Protein AF-A0A812K8N3-F1 (afdb_monomer)

Structure (mmCIF, N/CA/C/O backbone):
data_AF-A0A812K8N3-F1
#
_entry.id   AF-A0A812K8N3-F1
#
loop_
_atom_site.group_PDB
_atom_site.id
_atom_site.type_symbol
_atom_site.label_atom_id
_atom_site.label_alt_id
_atom_site.label_comp_id
_atom_site.label_asym_id
_atom_site.label_entity_id
_atom_site.label_seq_id
_atom_site.pdbx_PDB_ins_code
_atom_site.Cartn_x
_atom_site.Cartn_y
_atom_site.Cartn_z
_atom_site.occupancy
_atom_site.B_iso_or_equiv
_atom_site.auth_seq_id
_atom_site.auth_comp_id
_atom_site.auth_asym_id
_atom_site.auth_atom_id
_atom_site.pdbx_PDB_model_num
ATOM 1 N N . MET A 1 1 ? -6.780 -22.329 22.249 1.00 53.97 1 MET A N 1
ATOM 2 C CA . MET A 1 1 ? -6.615 -21.393 23.385 1.00 53.97 1 MET A CA 1
ATOM 3 C C . MET A 1 1 ? -7.902 -20.604 23.500 1.00 53.97 1 MET A C 1
ATOM 5 O O . MET A 1 1 ? -8.507 -20.360 22.460 1.00 53.97 1 MET A O 1
ATOM 9 N N . ALA A 1 2 ? -8.361 -20.280 24.709 1.00 67.31 2 ALA A N 1
ATOM 10 C CA . ALA A 1 2 ? -9.557 -19.455 24.849 1.00 67.31 2 ALA A CA 1
ATOM 11 C C . ALA A 1 2 ? -9.292 -18.055 24.272 1.00 67.31 2 ALA A C 1
ATOM 13 O O . ALA A 1 2 ? -8.174 -17.542 24.362 1.00 67.31 2 ALA A O 1
ATOM 14 N N . ARG A 1 3 ? -10.310 -17.448 23.653 1.00 85.50 3 ARG A N 1
ATOM 15 C CA . ARG A 1 3 ? -10.219 -16.077 23.140 1.00 85.50 3 ARG A CA 1
ATOM 16 C C . ARG A 1 3 ? -10.006 -15.124 24.330 1.00 85.50 3 ARG A C 1
ATOM 18 O O . ARG A 1 3 ? -10.818 -15.166 25.252 1.00 85.50 3 ARG A O 1
ATOM 25 N N . PRO A 1 4 ? -8.941 -14.304 24.351 1.00 92.88 4 PRO A N 1
ATOM 26 C CA . PRO A 1 4 ? -8.693 -13.361 25.438 1.00 92.88 4 PRO A CA 1
ATOM 27 C C . PRO A 1 4 ? -9.774 -12.277 25.477 1.00 92.88 4 PRO A C 1
ATOM 29 O O . PRO A 1 4 ? -10.134 -11.742 24.429 1.00 92.88 4 PRO A O 1
ATOM 32 N N . THR A 1 5 ? -10.240 -11.900 26.667 1.00 95.56 5 THR A N 1
ATOM 33 C CA . THR A 1 5 ? -11.206 -10.801 26.849 1.00 95.56 5 THR A CA 1
ATOM 34 C C . THR A 1 5 ? -10.524 -9.617 27.526 1.00 95.56 5 THR A C 1
ATOM 36 O O . THR A 1 5 ? -10.128 -9.698 28.690 1.00 95.56 5 THR A O 1
ATOM 39 N N . LEU A 1 6 ? -10.382 -8.501 26.811 1.00 95.38 6 LEU A N 1
ATOM 40 C CA . LEU A 1 6 ? -9.873 -7.243 27.353 1.00 95.38 6 LEU A CA 1
ATOM 41 C C . LEU A 1 6 ? -11.039 -6.439 27.928 1.00 95.38 6 LEU A C 1
ATOM 43 O O . LEU A 1 6 ? -11.967 -6.094 27.206 1.00 95.38 6 LEU A O 1
ATOM 47 N N . VAL A 1 7 ? -10.990 -6.121 29.220 1.00 94.25 7 VAL A N 1
ATOM 48 C CA . VAL A 1 7 ? -12.049 -5.381 29.916 1.00 94.25 7 VAL A CA 1
ATOM 49 C C . VAL A 1 7 ? -11.553 -3.992 30.304 1.00 94.25 7 VAL A C 1
ATOM 51 O O . VAL A 1 7 ? -10.605 -3.860 31.088 1.00 94.25 7 VAL A O 1
ATOM 54 N N . TYR A 1 8 ? -12.198 -2.943 29.789 1.00 92.19 8 TYR A N 1
ATOM 55 C CA . TYR A 1 8 ? -11.891 -1.552 30.143 1.00 92.19 8 TYR A CA 1
ATOM 56 C C . TYR A 1 8 ? -13.057 -0.596 29.863 1.00 92.19 8 TYR A C 1
ATOM 58 O O . TYR A 1 8 ? -14.030 -0.949 29.202 1.00 92.19 8 TYR A O 1
ATOM 66 N N . LEU A 1 9 ? -12.930 0.634 30.363 1.00 81.69 9 LEU A N 1
ATOM 67 C CA . LEU A 1 9 ? -13.834 1.743 30.071 1.00 81.69 9 LEU A CA 1
ATOM 68 C C . LEU A 1 9 ? -13.901 2.049 28.566 1.00 81.69 9 LEU A C 1
ATOM 70 O O . LEU A 1 9 ? -12.935 1.833 27.821 1.00 81.69 9 LEU A O 1
ATOM 74 N N . ASP A 1 10 ? -15.025 2.627 28.146 1.00 81.94 10 ASP A N 1
ATOM 75 C CA . ASP A 1 10 ? -15.216 3.166 26.796 1.00 81.94 10 ASP A CA 1
ATOM 76 C C . ASP A 1 10 ? -14.574 4.545 26.624 1.00 81.94 10 ASP A C 1
ATOM 78 O O . ASP A 1 10 ? -15.222 5.547 26.348 1.00 81.94 10 ASP A O 1
ATOM 82 N N . VAL A 1 11 ? -13.269 4.599 26.888 1.00 71.31 11 VAL A N 1
ATOM 83 C CA . VAL A 1 11 ? -12.440 5.790 26.713 1.00 71.31 11 VAL A CA 1
ATOM 84 C C . VAL A 1 11 ? -11.081 5.414 26.137 1.00 71.31 11 VAL A C 1
ATOM 86 O O . VAL A 1 11 ? -10.563 4.305 26.348 1.00 71.31 11 VAL A O 1
ATOM 89 N N . LYS A 1 12 ? -10.479 6.382 25.448 1.00 71.06 12 LYS A N 1
ATOM 90 C CA . LYS A 1 12 ? -9.108 6.328 24.951 1.00 71.06 12 LYS A CA 1
ATOM 91 C C . LYS A 1 12 ? -8.131 6.599 26.084 1.00 71.06 12 LYS A C 1
ATOM 93 O O . LYS A 1 12 ? -7.753 7.734 26.331 1.00 71.06 12 LYS A O 1
ATOM 98 N N . ALA A 1 13 ? -7.766 5.583 26.845 1.00 79.50 13 ALA A N 1
ATOM 99 C CA . ALA A 1 13 ? -6.817 5.787 27.932 1.00 79.50 13 ALA A CA 1
ATOM 100 C C . ALA A 1 13 ? -5.930 4.560 28.094 1.00 79.50 13 ALA A C 1
ATOM 102 O O . ALA A 1 13 ? -5.241 4.146 27.167 1.00 79.50 13 ALA A O 1
ATOM 103 N N . MET A 1 14 ? -5.937 3.957 29.277 1.00 84.00 14 MET A N 1
ATOM 104 C CA . MET A 1 14 ? -4.933 2.974 29.656 1.00 84.00 14 MET A CA 1
ATOM 105 C C . MET A 1 14 ? -5.024 1.660 28.866 1.00 84.00 14 MET A C 1
ATOM 107 O O . MET A 1 14 ? -4.017 0.979 28.753 1.00 84.00 14 MET A O 1
ATOM 111 N N . ALA A 1 15 ? -6.178 1.292 28.299 1.00 88.44 15 ALA A N 1
ATOM 112 C CA . ALA A 1 15 ? -6.292 0.081 27.473 1.00 88.44 15 ALA A CA 1
ATOM 113 C C . ALA A 1 15 ? -6.039 0.303 25.980 1.00 88.44 15 ALA A C 1
ATOM 115 O O . ALA A 1 15 ? -5.909 -0.666 25.238 1.00 88.44 15 ALA A O 1
ATOM 116 N N . GLU A 1 16 ? -5.991 1.554 25.529 1.00 86.00 16 GLU A N 1
ATOM 117 C CA . GLU A 1 16 ? -5.984 1.860 24.101 1.00 86.00 16 GLU A CA 1
ATOM 118 C C . GLU A 1 16 ? -4.737 1.333 23.371 1.00 86.00 16 GLU A C 1
ATOM 120 O O . GLU A 1 16 ? -4.903 0.659 22.356 1.00 86.00 16 GLU A O 1
ATOM 125 N N . PRO A 1 17 ? -3.506 1.476 23.905 1.00 87.69 17 PRO A N 1
ATOM 126 C CA . PRO A 1 17 ? -2.330 0.879 23.270 1.00 87.69 17 PRO A CA 1
ATOM 127 C C . PRO A 1 17 ? -2.422 -0.652 23.166 1.00 87.69 17 PRO A C 1
ATOM 129 O O . PRO A 1 17 ? -1.917 -1.241 22.215 1.00 87.69 17 PRO A O 1
ATOM 132 N N . ILE A 1 18 ? -3.097 -1.304 24.125 1.00 92.12 18 ILE A N 1
ATOM 133 C CA . ILE A 1 18 ? -3.295 -2.763 24.139 1.00 92.12 18 ILE A CA 1
ATOM 134 C C . ILE A 1 18 ? -4.240 -3.162 23.006 1.00 92.12 18 ILE A C 1
ATOM 136 O O . ILE A 1 18 ? -3.946 -4.102 22.272 1.00 92.12 18 ILE A O 1
ATOM 140 N N . ARG A 1 19 ? -5.350 -2.430 22.837 1.00 89.00 19 ARG A N 1
ATOM 141 C CA . ARG A 1 19 ? -6.297 -2.644 21.734 1.00 89.00 19 ARG A CA 1
ATOM 142 C C . ARG A 1 19 ? -5.612 -2.477 20.390 1.00 89.00 19 ARG A C 1
ATOM 144 O O . ARG A 1 19 ? -5.725 -3.367 19.558 1.00 89.00 19 ARG A O 1
ATOM 151 N N . LEU A 1 20 ? -4.870 -1.383 20.211 1.00 83.44 20 LEU A N 1
ATOM 152 C CA . LEU A 1 20 ? -4.122 -1.119 18.983 1.00 83.44 20 LEU A CA 1
ATOM 153 C C . LEU A 1 20 ? -3.121 -2.239 18.696 1.00 83.44 20 LEU A C 1
ATOM 155 O O . LEU A 1 20 ? -3.085 -2.737 17.578 1.00 83.44 20 LEU A O 1
ATOM 159 N N . ALA A 1 21 ? -2.366 -2.693 19.701 1.00 85.94 21 ALA A N 1
ATOM 160 C CA . ALA A 1 21 ? -1.411 -3.781 19.524 1.00 85.94 21 ALA A CA 1
ATOM 161 C C . ALA A 1 21 ? -2.094 -5.088 19.086 1.00 85.94 21 ALA A C 1
ATOM 163 O O . ALA A 1 21 ? -1.671 -5.700 18.109 1.00 85.94 21 ALA A O 1
ATOM 164 N N . LEU A 1 22 ? -3.170 -5.501 19.769 1.00 85.88 22 LEU A N 1
ATOM 165 C CA . LEU A 1 22 ? -3.920 -6.712 19.410 1.00 85.88 22 LEU A CA 1
ATOM 166 C C . LEU A 1 22 ? -4.558 -6.596 18.025 1.00 85.88 22 LEU A C 1
ATOM 168 O O . LEU A 1 22 ? -4.517 -7.549 17.250 1.00 85.88 22 LEU A O 1
ATOM 172 N N . PHE A 1 23 ? -5.099 -5.422 17.703 1.00 81.31 23 PHE A N 1
ATOM 173 C CA . PHE A 1 23 ? -5.723 -5.148 16.420 1.00 81.31 23 PHE A CA 1
ATOM 174 C C . PHE A 1 23 ? -4.700 -5.209 15.273 1.00 81.31 23 PHE A C 1
ATOM 176 O O . PHE A 1 23 ? -4.883 -5.968 14.324 1.00 81.31 23 PHE A O 1
ATOM 183 N N . ILE A 1 24 ? -3.601 -4.452 15.369 1.00 76.62 24 ILE A N 1
ATOM 184 C CA . ILE A 1 24 ? -2.536 -4.403 14.351 1.00 76.62 24 ILE A CA 1
ATOM 185 C C . ILE A 1 24 ? -1.907 -5.789 14.172 1.00 76.62 24 ILE A C 1
ATOM 187 O O . ILE A 1 24 ? -1.659 -6.225 13.050 1.00 76.62 24 ILE A O 1
ATOM 191 N N . GLY A 1 25 ? -1.714 -6.516 15.274 1.00 74.19 25 GLY A N 1
ATOM 192 C CA . GLY A 1 25 ? -1.206 -7.884 15.272 1.00 74.19 25 GLY A CA 1
ATOM 193 C C . GLY A 1 25 ? -2.189 -8.949 14.793 1.00 74.19 25 GLY A C 1
ATOM 194 O O . GLY A 1 25 ? -1.828 -10.124 14.806 1.00 74.19 25 GLY A O 1
ATOM 195 N N . LYS A 1 26 ? -3.424 -8.576 14.422 1.00 79.31 26 LYS A N 1
ATOM 196 C CA . LYS A 1 26 ? -4.509 -9.497 14.039 1.00 79.31 26 LYS A CA 1
ATOM 197 C C . LYS A 1 26 ? -4.745 -10.609 15.072 1.00 79.31 26 LYS A C 1
ATOM 199 O O . LYS A 1 26 ? -5.067 -11.744 14.727 1.00 79.31 26 LYS A O 1
ATOM 204 N N . VAL A 1 27 ? -4.572 -10.292 16.354 1.00 80.25 27 VAL A N 1
ATOM 205 C CA . VAL A 1 27 ? -4.812 -11.224 17.457 1.00 80.25 27 VAL A CA 1
ATOM 206 C C . VAL A 1 27 ? -6.299 -11.186 17.781 1.00 80.25 27 VAL A C 1
ATOM 208 O O . VAL A 1 27 ? -6.809 -10.151 18.198 1.00 80.25 27 VAL A O 1
ATOM 211 N N . GLU A 1 28 ? -7.013 -12.299 17.616 1.00 86.38 28 GLU A N 1
ATOM 212 C CA . GLU A 1 28 ? -8.424 -12.362 18.003 1.00 86.38 28 GLU A CA 1
ATOM 213 C C . GLU A 1 28 ? -8.591 -12.154 19.515 1.00 86.38 28 GLU A C 1
ATOM 215 O O . GLU A 1 28 ? -8.020 -12.882 20.327 1.00 86.38 28 GLU A O 1
ATOM 220 N N . PHE A 1 29 ? -9.414 -11.180 19.902 1.00 90.81 29 PHE A N 1
ATOM 221 C CA . PHE A 1 29 ? -9.756 -10.901 21.298 1.00 90.81 29 PHE A CA 1
ATOM 222 C C . PHE A 1 29 ? -11.184 -10.361 21.402 1.00 90.81 29 PHE A C 1
ATOM 224 O O . PHE A 1 29 ? -11.747 -9.881 20.418 1.00 90.81 29 PHE A O 1
ATOM 231 N N . GLU A 1 30 ? -11.815 -10.516 22.556 1.00 92.19 30 GLU A N 1
ATOM 232 C CA . GLU A 1 30 ? -13.086 -9.874 22.886 1.00 92.19 30 GLU A CA 1
ATOM 233 C C . GLU A 1 30 ? -12.796 -8.534 23.568 1.00 92.19 30 GLU A C 1
ATOM 235 O O . GLU A 1 30 ? -12.088 -8.485 24.574 1.00 92.19 30 GLU A O 1
ATOM 240 N N . ASP A 1 31 ? -13.340 -7.444 23.032 1.00 89.88 31 ASP A N 1
ATOM 241 C CA . ASP A 1 31 ? -13.157 -6.104 23.586 1.00 89.88 31 ASP A CA 1
ATOM 242 C C . ASP A 1 31 ? -14.370 -5.697 24.435 1.00 89.88 31 ASP A C 1
ATOM 244 O O . ASP A 1 31 ? -15.352 -5.135 23.947 1.00 89.88 31 ASP A O 1
ATOM 248 N N . LYS A 1 32 ? -14.328 -6.018 25.729 1.00 92.19 32 LYS A N 1
ATOM 249 C CA . LYS A 1 32 ? -15.445 -5.821 26.653 1.00 92.19 32 LYS A CA 1
ATOM 250 C C . LYS A 1 32 ? -15.410 -4.429 27.283 1.00 92.19 32 LYS A C 1
ATOM 252 O O . LYS A 1 32 ? -14.672 -4.157 28.234 1.00 92.19 32 LYS A O 1
ATOM 257 N N . ARG A 1 33 ? -16.263 -3.546 26.770 1.00 89.44 33 ARG A N 1
ATOM 258 C CA . ARG A 1 33 ? -16.504 -2.203 27.311 1.00 89.44 33 ARG A CA 1
ATOM 259 C C . ARG A 1 33 ? -17.363 -2.269 28.571 1.00 89.44 33 ARG A C 1
ATOM 261 O O . ARG A 1 33 ? -18.387 -2.944 28.573 1.00 89.44 33 ARG A O 1
ATOM 268 N N . VAL A 1 34 ? -16.942 -1.581 29.630 1.00 87.88 34 VAL A N 1
ATOM 269 C CA . VAL A 1 34 ? -17.669 -1.527 30.910 1.00 87.88 34 VAL A CA 1
ATOM 270 C C . VAL A 1 34 ? -17.823 -0.098 31.415 1.00 87.88 34 VAL A C 1
ATOM 272 O O . VAL A 1 34 ? -16.980 0.763 31.173 1.00 87.88 34 VAL A O 1
ATOM 275 N N . THR A 1 35 ? -18.895 0.145 32.153 1.00 87.38 35 THR A N 1
ATOM 276 C CA . THR A 1 35 ? -19.189 1.397 32.859 1.00 87.38 35 THR A CA 1
ATOM 277 C C . THR A 1 35 ? -18.532 1.436 34.244 1.00 87.38 35 THR A C 1
ATOM 279 O O . THR A 1 35 ? -18.117 0.410 34.789 1.00 87.38 35 THR A O 1
ATOM 282 N N . TYR A 1 36 ? -18.463 2.618 34.869 1.00 80.44 36 TYR A N 1
ATOM 283 C CA . TYR A 1 36 ? -17.961 2.748 36.245 1.00 80.44 36 TYR A CA 1
ATOM 284 C C . TYR A 1 36 ? -18.767 1.920 37.259 1.00 80.44 36 TYR A C 1
ATOM 286 O O . TYR A 1 36 ? -18.177 1.333 38.170 1.00 80.44 36 TYR A O 1
ATOM 294 N N . ASP A 1 37 ? -20.084 1.810 37.076 1.00 84.00 37 ASP A N 1
ATOM 295 C CA . ASP A 1 37 ? -20.954 1.005 37.940 1.00 84.00 37 ASP A CA 1
ATOM 296 C C . ASP A 1 37 ? -20.652 -0.492 37.816 1.00 84.00 37 ASP A C 1
ATOM 298 O O . ASP A 1 37 ? -20.620 -1.219 38.813 1.00 84.00 37 ASP A O 1
ATOM 302 N N . GLU A 1 38 ? -20.388 -0.969 36.600 1.00 87.19 38 GLU A N 1
ATOM 303 C CA . GLU A 1 38 ? -19.980 -2.353 36.356 1.00 87.19 38 GLU A CA 1
ATOM 304 C C . GLU A 1 38 ? -18.595 -2.643 36.928 1.00 87.19 38 GLU A C 1
ATOM 306 O O . GLU A 1 38 ? -18.412 -3.688 37.549 1.00 87.19 38 GLU A O 1
ATOM 311 N N . ILE A 1 39 ? -17.644 -1.710 36.812 1.00 85.75 39 ILE A N 1
ATOM 312 C CA . ILE A 1 39 ? -16.322 -1.833 37.446 1.00 85.75 39 ILE A CA 1
ATOM 313 C C . ILE A 1 39 ? -16.465 -1.924 38.967 1.00 85.75 39 ILE A C 1
ATOM 315 O O . ILE A 1 39 ? -15.825 -2.772 39.589 1.00 85.75 39 ILE A O 1
ATOM 319 N N . SER A 1 40 ? -17.326 -1.098 39.569 1.00 83.25 40 SER A N 1
ATOM 320 C CA . SER A 1 40 ? -17.611 -1.144 41.007 1.00 83.25 40 SER A CA 1
ATOM 321 C C . SER A 1 40 ? -18.170 -2.511 41.422 1.00 83.25 40 SER A C 1
ATOM 323 O O . SER A 1 40 ? -17.646 -3.145 42.340 1.00 83.25 40 SER A O 1
ATOM 325 N N . LYS A 1 41 ? -19.150 -3.040 40.672 1.00 86.69 41 LYS A N 1
ATOM 326 C CA . LYS A 1 41 ? -19.707 -4.392 40.877 1.00 86.69 41 LYS A CA 1
ATOM 327 C C . LYS A 1 41 ? -18.663 -5.499 40.696 1.00 86.69 41 LYS A C 1
ATOM 329 O O . LYS A 1 41 ? -18.647 -6.459 41.457 1.00 86.69 41 LYS A O 1
ATOM 334 N N . MET A 1 42 ? -17.785 -5.394 39.700 1.00 87.75 42 MET A N 1
ATOM 335 C CA . MET A 1 42 ? -16.698 -6.358 39.490 1.00 87.75 42 MET A CA 1
ATOM 336 C C . MET A 1 42 ? -15.682 -6.318 40.636 1.00 87.75 42 MET A C 1
ATOM 338 O O . MET A 1 42 ? -15.187 -7.366 41.052 1.00 87.75 42 MET A O 1
ATOM 342 N N . GLY A 1 43 ? -15.407 -5.125 41.167 1.00 83.25 43 GLY A N 1
ATOM 343 C CA . GLY A 1 43 ? -14.557 -4.919 42.335 1.00 83.25 43 GLY A CA 1
ATOM 344 C C . GLY A 1 43 ? -15.123 -5.578 43.592 1.00 83.25 43 GLY A C 1
ATOM 345 O O . GLY A 1 43 ? -14.413 -6.342 44.239 1.00 83.25 43 GLY A O 1
ATOM 346 N N . THR A 1 44 ? -16.406 -5.363 43.905 1.00 83.19 44 THR A N 1
ATOM 347 C CA . THR A 1 44 ? -17.055 -5.988 45.077 1.00 83.19 44 THR A CA 1
ATOM 348 C C . THR A 1 44 ? -17.175 -7.508 44.956 1.00 83.19 44 THR A C 1
ATOM 350 O O . THR A 1 44 ? -17.152 -8.206 45.964 1.00 83.19 44 THR A O 1
ATOM 353 N N . GLN A 1 45 ? -17.240 -8.035 43.730 1.00 85.38 45 GLN A N 1
ATOM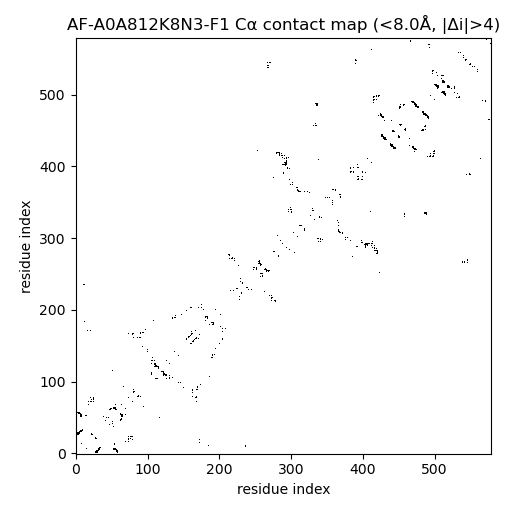 354 C CA . GLN A 1 45 ? -17.217 -9.473 43.440 1.00 85.38 45 GLN A CA 1
ATOM 355 C C . GLN A 1 45 ? -15.808 -10.094 43.474 1.00 85.38 45 GLN A C 1
ATOM 357 O O . GLN A 1 45 ? -15.675 -11.284 43.194 1.00 85.38 45 GLN A O 1
ATOM 362 N N . GLY A 1 46 ? -14.753 -9.317 43.751 1.00 83.88 46 GLY A N 1
ATOM 363 C CA . GLY A 1 46 ? -13.372 -9.814 43.781 1.00 83.88 46 GLY A CA 1
ATOM 364 C C . GLY A 1 46 ? -12.812 -10.214 42.410 1.00 83.88 46 GLY A C 1
ATOM 365 O O . GLY A 1 46 ? -11.812 -10.918 42.339 1.00 83.88 46 GLY A O 1
ATOM 366 N N . LYS A 1 47 ? -13.434 -9.769 41.308 1.00 86.06 47 LYS A N 1
ATOM 367 C CA . LYS A 1 47 ? -13.029 -10.119 39.930 1.00 86.06 47 LYS A CA 1
ATOM 368 C C . LYS A 1 47 ? -11.898 -9.248 39.375 1.00 86.06 47 LYS A C 1
ATOM 370 O O . LYS A 1 47 ? -11.471 -9.453 38.243 1.00 86.06 47 LYS A O 1
ATOM 375 N N . LEU A 1 48 ? -11.444 -8.249 40.133 1.00 89.00 48 LEU A N 1
ATOM 376 C CA . LEU A 1 48 ? -10.382 -7.321 39.740 1.00 89.00 48 LEU A CA 1
ATOM 377 C C . LEU A 1 48 ? -9.148 -7.547 40.632 1.00 89.00 48 LEU A C 1
ATOM 379 O O . LEU A 1 48 ? -9.192 -7.130 41.790 1.00 89.00 48 LEU A O 1
ATOM 383 N N . PRO A 1 49 ? -8.040 -8.122 40.117 1.00 89.31 49 PRO A N 1
ATOM 384 C CA . PRO A 1 49 ? -6.868 -8.493 40.924 1.00 89.31 49 PRO A CA 1
ATOM 385 C C . PRO A 1 49 ? -6.289 -7.355 41.775 1.00 89.31 49 PRO A C 1
ATOM 387 O O . PRO A 1 49 ? -5.858 -7.574 42.901 1.00 89.31 49 PRO A O 1
ATOM 390 N N . PHE A 1 50 ? -6.313 -6.127 41.246 1.00 87.38 50 PHE A N 1
ATOM 391 C CA . PHE A 1 50 ? -5.847 -4.916 41.937 1.00 87.38 50 PHE A CA 1
ATOM 392 C C . PHE A 1 50 ? -6.958 -3.866 42.106 1.00 87.38 50 PHE A C 1
ATOM 394 O O . PHE A 1 50 ? -6.675 -2.678 42.236 1.00 87.38 50 PHE A O 1
ATOM 401 N N . GLY A 1 51 ? -8.233 -4.269 42.032 1.00 84.88 51 GLY A N 1
ATOM 402 C CA . GLY A 1 51 ? -9.371 -3.353 42.199 1.00 84.88 51 GLY A CA 1
ATOM 403 C C . GLY A 1 51 ? -9.479 -2.244 41.139 1.00 84.88 51 GLY A C 1
ATOM 404 O O . GLY A 1 51 ? -10.108 -1.211 41.399 1.00 84.88 51 GLY A O 1
ATOM 405 N N . GLN A 1 52 ? -8.849 -2.440 39.975 1.00 84.88 52 GLN A N 1
ATOM 406 C CA . GLN A 1 52 ? -8.780 -1.492 38.862 1.00 84.88 52 GLN A CA 1
ATOM 407 C C . GLN A 1 52 ? -8.816 -2.207 37.504 1.00 84.88 52 GLN A C 1
ATOM 409 O O . GLN A 1 52 ? -8.554 -3.406 37.417 1.00 84.88 52 GLN A O 1
ATOM 414 N N . VAL A 1 53 ? -9.110 -1.442 36.454 1.00 89.69 53 VAL A N 1
ATOM 415 C CA . VAL A 1 53 ? -9.036 -1.838 35.038 1.00 89.69 53 VAL A CA 1
ATOM 416 C C . VAL A 1 53 ? -7.949 -0.994 34.338 1.00 89.69 53 VAL A C 1
ATOM 418 O O . VAL A 1 53 ? -7.661 0.105 34.821 1.00 89.69 53 VAL A O 1
ATOM 421 N N . PRO A 1 54 ? -7.332 -1.436 33.223 1.00 94.50 54 PRO A N 1
ATOM 422 C CA . PRO A 1 54 ? -7.684 -2.596 32.402 1.00 94.50 54 PRO A CA 1
ATOM 423 C C . PRO A 1 54 ? -7.340 -3.940 33.033 1.00 94.50 54 PRO A C 1
ATOM 425 O O . PRO A 1 54 ? -6.362 -4.060 33.777 1.00 94.50 54 PRO A O 1
ATOM 428 N N . VAL A 1 55 ? -8.142 -4.948 32.687 1.00 95.94 55 VAL A N 1
ATOM 429 C CA . VAL A 1 55 ? -7.845 -6.356 32.963 1.00 95.94 55 VAL A CA 1
ATOM 430 C C . VAL A 1 55 ? -7.974 -7.191 31.693 1.00 95.94 55 VAL A C 1
ATOM 432 O O . VAL A 1 55 ? -8.785 -6.877 30.825 1.00 95.94 55 VAL A O 1
ATOM 435 N N . LEU A 1 56 ? -7.182 -8.253 31.592 1.00 95.50 56 LEU A N 1
ATOM 436 C CA . LEU A 1 56 ? -7.234 -9.234 30.514 1.00 95.50 56 LEU A CA 1
ATOM 437 C C . LEU A 1 56 ? -7.607 -10.590 31.108 1.00 95.50 56 LEU A C 1
ATOM 439 O O . LEU A 1 56 ? -6.917 -11.084 31.998 1.00 95.50 56 LEU A O 1
ATOM 443 N N . GLN A 1 57 ? -8.692 -11.180 30.625 1.00 94.75 57 GLN A N 1
ATOM 444 C CA . GLN A 1 57 ? -9.125 -12.515 31.018 1.00 94.75 57 GLN A CA 1
ATOM 445 C C . GLN A 1 57 ? -8.594 -13.516 29.998 1.00 94.75 57 GLN A C 1
ATOM 447 O O . GLN A 1 57 ? -8.867 -13.384 28.805 1.00 94.75 57 GLN A O 1
ATOM 452 N N . LEU A 1 58 ? -7.810 -14.486 30.459 1.00 91.94 58 LEU A N 1
ATOM 453 C CA . LEU A 1 58 ? -7.164 -15.486 29.618 1.00 91.94 58 LEU A CA 1
ATOM 454 C C . LEU A 1 58 ? -7.178 -16.831 30.344 1.00 91.94 58 LEU A C 1
ATOM 456 O O . LEU A 1 58 ? -6.742 -16.915 31.487 1.00 91.94 58 LEU A O 1
ATOM 460 N N . ASP A 1 59 ? -7.700 -17.863 29.678 1.00 87.38 59 ASP A N 1
ATOM 461 C CA . ASP A 1 59 ? -7.718 -19.251 30.166 1.00 87.38 59 ASP A CA 1
ATOM 462 C C . ASP A 1 59 ? -8.256 -19.416 31.610 1.00 87.38 59 ASP A C 1
ATOM 464 O O . ASP A 1 59 ? -7.795 -20.250 32.382 1.00 87.38 59 ASP A O 1
ATOM 468 N N . GLY A 1 60 ? -9.268 -18.618 31.976 1.00 85.81 60 GLY A N 1
ATOM 469 C CA . GLY A 1 60 ? -9.908 -18.653 33.299 1.00 85.81 60 GLY A CA 1
ATOM 470 C C . GLY A 1 60 ? -9.221 -17.803 34.374 1.00 85.81 60 GLY A C 1
ATOM 471 O O . GLY A 1 60 ? -9.782 -17.630 35.455 1.00 85.81 60 GLY A O 1
ATOM 472 N N . GLU A 1 61 ? -8.066 -17.210 34.074 1.00 92.12 61 GLU A N 1
ATOM 473 C CA . GLU A 1 61 ? -7.355 -16.280 34.950 1.00 92.12 61 GLU A CA 1
ATOM 474 C C . GLU A 1 61 ? -7.588 -14.823 34.526 1.00 92.12 61 GLU A C 1
ATOM 476 O O . GLU A 1 61 ? -7.882 -14.520 33.369 1.00 92.12 61 GLU A O 1
ATOM 481 N N . THR A 1 62 ? -7.486 -13.892 35.479 1.00 94.81 62 THR A N 1
ATOM 482 C CA . THR A 1 62 ? -7.603 -12.449 35.217 1.00 94.81 62 THR A CA 1
ATOM 483 C C . THR A 1 62 ? -6.285 -11.760 35.542 1.00 94.81 62 THR A C 1
ATOM 485 O O . THR A 1 62 ? -5.848 -11.753 36.691 1.00 94.81 62 THR A O 1
ATOM 488 N N . PHE A 1 63 ? -5.684 -11.131 34.538 1.00 95.38 63 PHE A N 1
ATOM 489 C CA . PHE A 1 63 ? -4.449 -10.361 34.643 1.00 95.38 63 PHE A CA 1
ATOM 490 C C . PHE A 1 63 ? -4.750 -8.866 34.628 1.00 95.38 63 PHE A C 1
ATOM 492 O O . PHE A 1 63 ? -5.714 -8.415 34.014 1.00 95.38 63 PHE A O 1
ATOM 499 N N . ALA A 1 64 ? -3.915 -8.076 35.291 1.00 92.50 64 ALA A N 1
ATOM 500 C CA . ALA A 1 64 ? -4.081 -6.633 35.413 1.00 92.50 64 ALA A CA 1
ATOM 501 C C . ALA A 1 64 ? -2.722 -5.928 35.284 1.00 92.50 64 ALA A C 1
ATOM 503 O O . ALA A 1 64 ? -1.686 -6.586 35.317 1.00 92.50 64 ALA A O 1
ATOM 504 N N . GLN A 1 65 ? -2.749 -4.592 35.209 1.00 93.38 65 GLN A N 1
ATOM 505 C CA . GLN A 1 65 ? -1.629 -3.673 34.923 1.00 93.38 65 GLN A CA 1
ATOM 506 C C . GLN A 1 65 ? -1.373 -3.451 33.433 1.00 93.38 65 GLN A C 1
ATOM 508 O O . GLN A 1 65 ? -0.854 -4.315 32.731 1.00 93.38 65 GLN A O 1
ATOM 513 N N . THR A 1 66 ? -1.653 -2.228 32.981 1.00 92.81 66 THR A N 1
ATOM 514 C CA . THR A 1 66 ? -1.532 -1.791 31.585 1.00 92.81 66 THR A CA 1
ATOM 515 C C . THR A 1 66 ? -0.235 -2.223 30.917 1.00 92.81 66 THR A C 1
ATOM 517 O O . THR A 1 66 ? -0.279 -2.820 29.849 1.00 92.81 66 THR A O 1
ATOM 520 N N . GLN A 1 67 ? 0.912 -1.977 31.556 1.00 94.62 67 GLN A N 1
ATOM 521 C CA . GLN A 1 67 ? 2.213 -2.264 30.952 1.00 94.62 67 GLN A CA 1
ATOM 522 C C . GLN A 1 67 ? 2.496 -3.763 30.809 1.00 94.62 67 GLN A C 1
ATOM 524 O O . GLN A 1 67 ? 3.088 -4.203 29.826 1.00 94.62 67 GLN A O 1
ATOM 529 N N . ALA A 1 68 ? 2.036 -4.580 31.758 1.00 95.94 68 ALA A N 1
ATOM 530 C CA . ALA A 1 68 ? 2.162 -6.031 31.655 1.00 95.94 68 ALA A CA 1
ATOM 531 C C . ALA A 1 68 ? 1.290 -6.578 30.514 1.00 95.94 68 ALA A C 1
ATOM 533 O O . ALA A 1 68 ? 1.764 -7.357 29.686 1.00 95.94 68 ALA A O 1
ATOM 534 N N . LEU A 1 69 ? 0.039 -6.112 30.442 1.00 97.25 69 LEU A N 1
ATOM 535 C CA . LEU A 1 69 ? -0.910 -6.493 29.398 1.00 97.25 69 LEU A CA 1
ATOM 536 C C . LEU A 1 69 ? -0.444 -6.041 28.006 1.00 97.25 69 LEU A C 1
ATOM 538 O O . LEU A 1 69 ? -0.536 -6.810 27.052 1.00 97.25 69 LEU A O 1
ATOM 542 N N . LEU A 1 70 ? 0.110 -4.831 27.892 1.00 96.75 70 LEU A N 1
ATOM 543 C CA . LEU A 1 70 ? 0.636 -4.294 26.638 1.00 96.75 70 LEU A CA 1
ATOM 544 C C . LEU A 1 70 ? 1.850 -5.081 26.144 1.00 96.75 70 LEU A C 1
ATOM 546 O O . LEU A 1 70 ? 1.907 -5.424 24.969 1.00 96.75 70 LEU A O 1
ATOM 550 N N . ARG A 1 71 ? 2.793 -5.440 27.024 1.00 97.12 71 ARG A N 1
ATOM 551 C CA . ARG A 1 71 ? 3.929 -6.304 26.653 1.00 97.12 71 ARG A CA 1
ATOM 552 C C . ARG A 1 71 ? 3.467 -7.685 26.199 1.00 97.12 71 ARG A C 1
ATOM 554 O O . ARG A 1 71 ? 4.020 -8.232 25.249 1.00 97.12 71 ARG A O 1
ATOM 561 N N . TRP A 1 72 ? 2.456 -8.258 26.852 1.00 96.19 72 TRP A N 1
ATOM 562 C CA . TRP A 1 72 ? 1.857 -9.518 26.408 1.00 96.19 72 TRP A CA 1
ATOM 563 C C . TRP A 1 72 ? 1.224 -9.383 25.015 1.00 96.19 72 TRP A C 1
ATOM 565 O O . TRP A 1 72 ? 1.536 -10.180 24.129 1.00 96.19 72 TRP A O 1
ATOM 575 N N . ALA A 1 73 ? 0.415 -8.341 24.797 1.00 94.75 73 ALA A N 1
ATOM 576 C CA . ALA A 1 73 ? -0.213 -8.060 23.509 1.00 94.75 73 ALA A CA 1
ATOM 577 C C . ALA A 1 73 ? 0.831 -7.812 22.415 1.00 94.75 73 ALA A C 1
ATOM 579 O O . ALA A 1 73 ? 0.752 -8.410 21.350 1.00 94.75 73 ALA A O 1
ATOM 580 N N . GLY A 1 74 ? 1.861 -7.016 22.706 1.00 93.50 74 GLY A N 1
ATOM 581 C CA . GLY A 1 74 ? 2.971 -6.736 21.801 1.00 93.50 74 GLY A CA 1
ATOM 582 C C . GLY A 1 74 ? 3.719 -7.991 21.373 1.00 93.50 74 GLY A C 1
ATOM 583 O O . GLY A 1 74 ? 3.984 -8.164 20.189 1.00 93.50 74 GLY A O 1
ATOM 584 N N . ARG A 1 75 ? 4.003 -8.911 22.304 1.00 95.25 75 ARG A N 1
ATOM 585 C CA . ARG A 1 75 ? 4.627 -10.203 21.969 1.00 95.25 75 ARG A CA 1
ATOM 586 C C . ARG A 1 75 ? 3.726 -11.072 21.097 1.00 95.25 75 ARG A C 1
ATOM 588 O O . ARG A 1 75 ? 4.223 -11.734 20.198 1.00 95.25 75 ARG A O 1
ATOM 595 N N . LYS A 1 76 ? 2.413 -11.074 21.342 1.00 92.00 76 LYS A N 1
ATOM 596 C CA . LYS A 1 76 ? 1.450 -11.795 20.494 1.00 92.00 76 LYS A CA 1
ATOM 597 C C . LYS A 1 76 ? 1.298 -11.169 19.107 1.00 92.00 76 LYS A C 1
ATOM 599 O O . LYS A 1 76 ? 1.073 -11.894 18.149 1.00 92.00 76 LYS A O 1
ATOM 604 N N . ALA A 1 77 ? 1.437 -9.853 19.023 1.00 86.25 77 ALA A N 1
ATOM 605 C CA . ALA A 1 77 ? 1.240 -9.053 17.823 1.00 86.25 77 ALA A CA 1
ATOM 606 C C . ALA A 1 77 ? 2.510 -8.839 16.982 1.00 86.25 77 ALA A C 1
ATOM 608 O O . ALA A 1 77 ? 2.449 -8.126 15.987 1.00 86.25 77 ALA A O 1
ATOM 609 N N . ASN A 1 78 ? 3.660 -9.398 17.382 1.00 90.19 78 ASN A N 1
ATOM 610 C CA . ASN A 1 78 ? 4.975 -9.090 16.798 1.00 90.19 78 ASN A CA 1
ATOM 611 C C . ASN A 1 78 ? 5.329 -7.585 16.820 1.00 90.19 78 ASN A C 1
ATOM 613 O O . ASN A 1 78 ? 6.022 -7.083 15.942 1.00 90.19 78 ASN A O 1
ATOM 617 N N . LEU A 1 79 ? 4.868 -6.867 17.848 1.00 91.19 79 LEU A N 1
ATOM 618 C CA . LEU A 1 79 ? 5.137 -5.442 18.101 1.00 91.19 79 LEU A CA 1
ATOM 619 C C . LEU A 1 79 ? 6.035 -5.227 19.331 1.00 91.19 79 LEU A C 1
ATOM 621 O O . LEU A 1 79 ? 6.129 -4.121 19.865 1.00 91.19 79 LEU A O 1
ATOM 625 N N . TYR A 1 80 ? 6.676 -6.284 19.827 1.00 95.44 80 TYR A N 1
ATOM 626 C CA . TYR A 1 80 ? 7.659 -6.213 20.904 1.00 95.44 80 TYR A CA 1
ATOM 627 C C . TYR A 1 80 ? 9.004 -6.748 20.392 1.00 95.44 80 TYR A C 1
ATOM 629 O O . TYR A 1 80 ? 9.022 -7.856 19.855 1.00 95.44 80 TYR A O 1
ATOM 637 N N . PRO A 1 81 ? 10.118 -6.005 20.535 1.00 92.44 81 PRO A N 1
ATOM 638 C CA . PRO A 1 81 ? 11.402 -6.417 19.971 1.00 92.44 81 PRO A CA 1
ATOM 639 C C . PRO A 1 81 ? 11.899 -7.766 20.500 1.00 92.44 81 PRO A C 1
ATOM 641 O O . PRO A 1 81 ? 11.740 -8.076 21.679 1.00 92.44 81 PRO A O 1
ATOM 644 N N . GLU A 1 82 ? 12.595 -8.541 19.668 1.00 89.38 82 GLU A N 1
ATOM 645 C CA . GLU A 1 82 ? 13.303 -9.754 20.117 1.00 89.38 82 GLU A CA 1
ATOM 646 C C . GLU A 1 82 ? 14.686 -9.436 20.707 1.00 89.38 82 GLU A C 1
ATOM 648 O O . GLU A 1 82 ? 15.156 -10.105 21.626 1.00 89.38 82 GLU A O 1
ATOM 653 N N . ASN A 1 83 ? 15.344 -8.387 20.204 1.00 93.25 83 ASN A N 1
ATOM 654 C CA . ASN A 1 83 ? 16.663 -7.969 20.665 1.00 93.25 83 ASN A CA 1
ATOM 655 C C . ASN A 1 83 ? 16.592 -7.366 22.079 1.00 93.25 83 ASN A C 1
ATOM 657 O O . ASN A 1 83 ? 15.870 -6.396 22.300 1.00 93.25 83 ASN A O 1
ATOM 661 N N . LEU A 1 84 ? 17.403 -7.876 23.012 1.00 95.38 84 LEU A N 1
ATOM 662 C CA . LEU A 1 84 ? 17.399 -7.453 24.421 1.00 95.38 84 LEU A CA 1
ATOM 663 C C . LEU A 1 84 ? 17.672 -5.953 24.629 1.00 95.38 84 LEU A C 1
ATOM 665 O O . LEU A 1 84 ? 17.092 -5.337 25.520 1.00 95.38 84 LEU A O 1
ATOM 669 N N . GLN A 1 85 ? 18.532 -5.343 23.811 1.00 93.19 85 GLN A N 1
ATOM 670 C CA . GLN A 1 85 ? 18.827 -3.913 23.904 1.00 93.19 85 GLN A CA 1
ATOM 671 C C . GLN A 1 85 ? 17.645 -3.069 23.411 1.00 93.19 85 GLN A C 1
ATOM 673 O O . GLN A 1 85 ? 17.331 -2.042 24.013 1.00 93.19 85 GLN A O 1
ATOM 678 N N . LEU A 1 86 ? 16.959 -3.515 22.355 1.00 93.56 86 LEU A N 1
ATOM 679 C CA . LEU A 1 86 ? 15.731 -2.876 21.882 1.00 93.56 86 LEU A CA 1
ATOM 680 C C . LEU A 1 86 ? 14.556 -3.107 22.840 1.00 93.56 86 LEU A C 1
ATOM 682 O O . LEU A 1 86 ? 13.756 -2.197 23.016 1.00 93.56 86 LEU A O 1
ATOM 686 N N . GLN A 1 87 ? 14.477 -4.257 23.518 1.00 95.31 87 GLN A N 1
ATOM 687 C CA . GLN A 1 87 ? 13.503 -4.484 24.595 1.00 95.31 87 GLN A CA 1
ATOM 688 C C . GLN A 1 87 ? 13.716 -3.500 25.742 1.00 95.31 87 GLN A C 1
ATOM 690 O O . GLN A 1 87 ? 12.784 -2.794 26.114 1.00 95.31 87 GLN A O 1
ATOM 695 N N . LEU A 1 88 ? 14.955 -3.379 26.237 1.00 95.88 88 LEU A N 1
ATOM 696 C CA . LEU A 1 88 ? 15.304 -2.412 27.280 1.00 95.88 88 LEU A CA 1
ATOM 697 C C . LEU A 1 88 ? 14.930 -0.986 26.864 1.00 95.88 88 LEU A C 1
ATOM 699 O O . LEU A 1 88 ? 14.408 -0.212 27.663 1.00 95.88 88 LEU A O 1
ATOM 703 N N . ARG A 1 89 ? 15.185 -0.640 25.602 1.00 94.88 89 ARG A N 1
ATOM 704 C CA . ARG A 1 89 ? 14.854 0.666 25.039 1.00 94.88 89 ARG A CA 1
ATOM 705 C C . ARG A 1 89 ? 13.345 0.901 24.954 1.00 94.88 89 ARG A C 1
ATOM 707 O O . ARG A 1 89 ? 12.889 1.966 25.357 1.00 94.88 89 ARG A O 1
ATOM 714 N N . CYS A 1 90 ? 12.591 -0.081 24.465 1.00 96.19 90 CYS A N 1
ATOM 715 C CA . CYS A 1 90 ? 11.131 -0.061 24.409 1.00 96.19 90 CYS A CA 1
ATOM 716 C C . CYS A 1 90 ? 10.537 0.128 25.810 1.00 96.19 90 CYS A C 1
ATOM 718 O O . CYS A 1 90 ? 9.717 1.017 26.026 1.00 96.19 90 CYS A O 1
ATOM 720 N N . ASP A 1 91 ? 11.005 -0.663 26.776 1.00 96.75 91 ASP A N 1
ATOM 721 C CA . ASP A 1 91 ? 10.526 -0.618 28.154 1.00 96.75 91 ASP A CA 1
ATOM 722 C C . ASP A 1 91 ? 10.901 0.694 28.853 1.00 96.75 91 ASP A C 1
ATOM 724 O O . ASP A 1 91 ? 10.087 1.239 29.591 1.00 96.75 91 ASP A O 1
ATOM 728 N N . ALA A 1 92 ? 12.080 1.261 28.581 1.00 96.06 92 ALA A N 1
ATOM 729 C CA . ALA A 1 92 ? 12.468 2.564 29.119 1.00 96.06 92 ALA A CA 1
ATOM 730 C C . ALA A 1 92 ? 11.531 3.695 28.656 1.00 96.06 92 ALA A C 1
ATOM 732 O O . ALA A 1 92 ? 11.198 4.575 29.450 1.00 96.06 92 ALA A O 1
ATOM 733 N N . VAL A 1 93 ? 11.086 3.668 27.392 1.00 96.69 93 VAL A N 1
ATOM 734 C CA . VAL A 1 93 ? 10.095 4.631 26.878 1.00 96.69 93 VAL A CA 1
ATOM 735 C C . VAL A 1 93 ? 8.743 4.418 27.552 1.00 96.69 93 VAL A C 1
ATOM 737 O O . VAL A 1 93 ? 8.136 5.389 28.001 1.00 96.69 93 VAL A O 1
ATOM 740 N N . GLU A 1 94 ? 8.299 3.167 27.696 1.00 96.06 94 GLU A N 1
ATOM 741 C CA . GLU A 1 94 ? 7.037 2.866 28.377 1.00 96.06 94 GLU A CA 1
ATOM 742 C C . GLU A 1 94 ? 7.015 3.361 29.823 1.00 96.06 94 GLU A C 1
ATOM 744 O O . GLU A 1 94 ? 6.057 4.019 30.235 1.00 96.06 94 GLU A O 1
ATOM 749 N N . GLU A 1 95 ? 8.075 3.103 30.590 1.00 95.81 95 GLU A N 1
ATOM 750 C CA . GLU A 1 95 ? 8.152 3.560 31.978 1.00 95.81 95 GLU A CA 1
ATOM 751 C C . GLU A 1 95 ? 8.238 5.096 32.064 1.00 95.81 95 GLU A C 1
ATOM 753 O O . GLU A 1 95 ? 7.594 5.705 32.923 1.00 95.81 95 GLU A O 1
ATOM 758 N N . ALA A 1 96 ? 8.922 5.758 31.123 1.00 95.88 96 ALA A N 1
ATOM 759 C CA . ALA A 1 96 ? 8.933 7.220 31.048 1.00 95.88 96 ALA A CA 1
ATOM 760 C C . ALA A 1 96 ? 7.527 7.799 30.790 1.00 95.88 96 ALA A C 1
ATOM 762 O O . ALA A 1 96 ? 7.125 8.771 31.437 1.00 95.88 96 ALA A O 1
ATOM 763 N N . LEU A 1 97 ? 6.749 7.187 29.892 1.00 94.00 97 LEU A N 1
ATOM 764 C CA . LEU A 1 97 ? 5.365 7.585 29.619 1.00 94.00 97 LEU A CA 1
ATOM 765 C C . LEU A 1 97 ? 4.446 7.338 30.823 1.00 94.00 97 LEU A C 1
ATOM 767 O O . LEU A 1 97 ? 3.546 8.139 31.086 1.00 94.00 97 LEU A O 1
ATOM 771 N N . VAL A 1 98 ? 4.664 6.256 31.575 1.00 91.38 98 VAL A N 1
ATOM 772 C CA . VAL A 1 98 ? 3.945 5.988 32.829 1.00 91.38 98 VAL A CA 1
ATOM 773 C C . VAL A 1 98 ? 4.198 7.097 33.844 1.00 91.38 98 VAL A C 1
ATOM 775 O O . VAL A 1 98 ? 3.244 7.608 34.436 1.00 91.38 98 VAL A O 1
ATOM 778 N N . ASP A 1 99 ? 5.450 7.509 34.025 1.00 92.38 99 ASP A N 1
ATOM 779 C CA . ASP A 1 99 ? 5.781 8.582 34.957 1.00 92.38 99 ASP A CA 1
ATOM 780 C C . ASP A 1 99 ? 5.179 9.919 34.529 1.00 92.38 99 ASP A C 1
ATOM 782 O O . ASP A 1 99 ? 4.612 10.618 35.368 1.00 92.38 99 ASP A O 1
ATOM 786 N N . MET A 1 100 ? 5.183 10.242 33.231 1.00 92.25 100 MET A N 1
ATOM 787 C CA . MET A 1 100 ? 4.484 11.427 32.719 1.00 92.25 100 MET A CA 1
ATOM 788 C C . MET A 1 100 ? 2.982 11.392 33.032 1.00 92.25 100 MET A C 1
ATOM 790 O O . MET A 1 100 ? 2.437 12.378 33.528 1.00 92.25 100 MET A O 1
ATOM 794 N N . LYS A 1 101 ? 2.315 10.251 32.808 1.00 87.19 101 LYS A N 1
ATOM 795 C CA . LYS A 1 101 ? 0.881 10.078 33.102 1.00 87.19 101 LYS A CA 1
ATOM 796 C C . LYS A 1 101 ? 0.574 10.218 34.597 1.00 87.19 101 LYS A C 1
ATOM 798 O O . LYS A 1 101 ? -0.468 10.769 34.946 1.00 87.19 101 LYS A O 1
ATOM 803 N N . LYS A 1 102 ? 1.467 9.779 35.494 1.00 86.06 102 LYS A N 1
ATOM 804 C CA . LYS A 1 102 ? 1.283 9.938 36.952 1.00 86.06 102 LYS A CA 1
ATOM 805 C C . LYS A 1 102 ? 1.234 11.406 37.379 1.00 86.06 102 LYS A C 1
ATOM 807 O O . LYS A 1 102 ? 0.415 11.740 38.232 1.00 86.06 102 LYS A O 1
ATOM 812 N N . VAL A 1 103 ? 2.047 12.284 36.780 1.00 88.12 103 VAL A N 1
ATOM 813 C CA . VAL A 1 103 ? 2.045 13.724 37.124 1.00 88.12 103 VAL A CA 1
ATOM 814 C C . VAL A 1 103 ? 0.728 14.405 36.722 1.00 88.12 103 VAL A C 1
ATOM 816 O O . VAL A 1 103 ? 0.341 15.402 37.321 1.00 88.12 103 VAL A O 1
ATOM 819 N N . LEU A 1 104 ? -0.009 13.843 35.760 1.00 85.06 104 LEU A N 1
ATOM 820 C CA . LEU A 1 104 ? -1.342 14.324 35.376 1.00 85.06 104 LEU A CA 1
ATOM 821 C C . LEU A 1 104 ? -2.449 13.902 36.357 1.00 85.06 104 LEU A C 1
ATOM 823 O O . LEU A 1 104 ? -3.538 14.480 36.349 1.00 85.06 104 LEU A O 1
ATOM 827 N N . GLY A 1 105 ? -2.178 12.904 37.205 1.00 80.31 105 GLY A N 1
ATOM 828 C CA . GLY A 1 105 ? -3.138 12.309 38.134 1.00 80.31 105 GLY A CA 1
ATOM 829 C C . GLY A 1 105 ? -3.886 13.326 39.002 1.00 80.31 105 GLY A C 1
ATOM 830 O O . GLY A 1 105 ? -5.114 13.233 39.074 1.00 80.31 105 GLY A O 1
ATOM 831 N N . PRO A 1 106 ? -3.212 14.325 39.606 1.00 83.94 106 PRO A N 1
ATOM 832 C CA . PRO A 1 106 ? -3.899 15.277 40.464 1.00 83.94 106 PRO A CA 1
ATOM 833 C C . PRO A 1 106 ? -4.961 16.121 39.760 1.00 83.94 106 PRO A C 1
ATOM 835 O O . PRO A 1 106 ? -6.062 16.305 40.285 1.00 83.94 106 PRO A O 1
ATOM 838 N N . CYS A 1 107 ? -4.671 16.570 38.538 1.00 83.06 107 CYS A N 1
ATOM 839 C CA . CYS A 1 107 ? -5.620 17.305 37.705 1.00 83.06 107 CYS A CA 1
ATOM 840 C C . CYS A 1 107 ? -6.747 16.404 37.181 1.00 83.06 107 CYS A C 1
ATOM 842 O O . CYS A 1 107 ? -7.874 16.870 37.028 1.00 83.06 107 CYS A O 1
ATOM 844 N N . TRP A 1 108 ? -6.460 15.121 36.936 1.00 78.19 108 TRP A N 1
ATOM 845 C CA . TRP A 1 108 ? -7.449 14.143 36.476 1.00 78.19 108 TRP A CA 1
ATOM 846 C C . TRP A 1 108 ? -8.481 13.808 37.560 1.00 78.19 108 TRP A C 1
ATOM 848 O O . TRP A 1 108 ? -9.683 13.769 37.303 1.00 78.19 108 TRP A O 1
ATOM 858 N N . TYR A 1 109 ? -8.025 13.550 38.788 1.00 77.00 109 TYR A N 1
ATOM 859 C CA . TYR A 1 109 ? -8.891 13.116 39.890 1.00 77.00 109 TYR A CA 1
ATOM 860 C C . TYR A 1 109 ? -9.415 14.258 40.760 1.00 77.00 109 TYR A C 1
ATOM 862 O O . TYR A 1 109 ? -10.197 14.000 41.676 1.00 77.00 109 TYR A O 1
ATOM 870 N N . ASN A 1 110 ? -8.997 15.496 40.482 1.00 81.75 110 ASN A N 1
ATOM 871 C CA . ASN A 1 110 ? -9.214 16.658 41.341 1.00 81.75 110 ASN A CA 1
ATOM 872 C C . ASN A 1 110 ? -8.784 16.395 42.797 1.00 81.75 110 ASN A C 1
ATOM 874 O O . ASN A 1 110 ? -9.486 16.723 43.758 1.00 81.75 110 ASN A O 1
ATOM 878 N N . SER A 1 111 ? -7.645 15.718 42.953 1.00 83.25 111 SER A N 1
ATOM 879 C CA . SER A 1 111 ? -7.146 15.254 44.242 1.00 83.25 111 SER A CA 1
ATOM 880 C C . SER A 1 111 ? -5.626 15.194 44.246 1.00 83.25 111 SER A C 1
ATOM 882 O O . SER A 1 111 ? -5.039 14.726 43.286 1.00 83.25 111 SER A O 1
ATOM 884 N N . VAL A 1 112 ? -4.967 15.637 45.317 1.00 82.06 112 VAL A N 1
ATOM 885 C CA . VAL A 1 112 ? -3.495 15.592 45.437 1.00 82.06 112 VAL A CA 1
ATOM 886 C C . VAL A 1 112 ? -2.967 14.155 45.334 1.00 82.06 112 VAL A C 1
ATOM 888 O O . VAL A 1 112 ? -1.890 13.918 44.792 1.00 82.06 112 VAL A O 1
ATOM 891 N N . LEU A 1 113 ? -3.741 13.193 45.836 1.00 79.38 113 LEU A N 1
ATOM 892 C CA . LEU A 1 113 ? -3.466 11.764 45.738 1.00 79.38 113 LEU A CA 1
ATOM 893 C C . LEU A 1 113 ? -4.468 11.096 44.792 1.00 79.38 113 LEU A C 1
ATOM 895 O O . LEU A 1 113 ? -5.446 11.695 44.353 1.00 79.38 113 LEU A O 1
ATOM 899 N N . GLY A 1 114 ? -4.240 9.819 44.489 1.00 71.81 114 GLY A N 1
ATOM 900 C CA . GLY A 1 114 ? -5.265 9.003 43.847 1.00 71.81 114 GLY A CA 1
ATOM 901 C C . GLY A 1 114 ? -6.548 8.912 44.687 1.00 71.81 114 GLY A C 1
ATOM 902 O O . GLY A 1 114 ? -6.603 9.323 45.847 1.00 71.81 114 GLY A O 1
ATOM 903 N N . ARG A 1 115 ? -7.595 8.334 44.097 1.00 73.56 115 ARG A N 1
ATOM 904 C CA . ARG A 1 115 ? -8.817 7.989 44.833 1.00 73.56 115 ARG A CA 1
ATOM 905 C C . ARG A 1 115 ? -8.535 6.901 45.867 1.00 73.56 115 ARG A C 1
ATOM 907 O O . ARG A 1 115 ? -7.655 6.064 45.669 1.00 73.56 115 ARG A O 1
ATOM 914 N N . ASP A 1 116 ? -9.335 6.888 46.924 1.00 76.56 116 ASP A N 1
ATOM 915 C CA . ASP A 1 116 ? -9.331 5.831 47.925 1.00 76.56 116 ASP A CA 1
ATOM 916 C C . ASP A 1 116 ? -9.492 4.464 47.229 1.00 76.56 116 ASP A C 1
ATOM 918 O O . ASP A 1 116 ? -10.404 4.293 46.409 1.00 76.56 116 ASP A O 1
ATOM 922 N N . PRO A 1 117 ? -8.617 3.483 47.504 1.00 69.38 117 PRO A N 1
ATOM 923 C CA . PRO A 1 117 ? -8.637 2.201 46.809 1.00 69.38 117 PRO A CA 1
ATOM 924 C C . PRO A 1 117 ? -9.924 1.399 47.059 1.00 69.38 117 PRO A C 1
ATOM 926 O O . PRO A 1 117 ? -10.302 0.600 46.196 1.00 69.38 117 PRO A O 1
ATOM 929 N N . VAL A 1 118 ? -10.612 1.646 48.179 1.00 70.50 118 VAL A N 1
ATOM 930 C CA . VAL A 1 118 ? -11.843 0.979 48.616 1.00 70.50 118 VAL A CA 1
ATOM 931 C C . VAL A 1 118 ? -13.072 1.825 48.284 1.00 70.50 118 VAL A C 1
ATOM 933 O O . VAL A 1 118 ? -13.950 1.368 47.557 1.00 70.50 118 VAL A O 1
ATOM 936 N N . THR A 1 119 ? -13.141 3.064 48.778 1.00 74.38 119 THR A N 1
ATOM 937 C CA . THR A 1 119 ? -14.342 3.915 48.660 1.00 74.38 119 THR A CA 1
ATOM 938 C C . THR A 1 119 ? -14.426 4.666 47.332 1.00 74.38 119 THR A C 1
ATOM 940 O O . THR A 1 119 ? -15.484 5.189 46.986 1.00 74.38 119 THR A O 1
ATOM 943 N N . LYS A 1 120 ? -13.319 4.726 46.577 1.00 73.06 120 LYS A N 1
ATOM 944 C CA . LYS A 1 120 ? -13.166 5.472 45.316 1.00 73.06 120 LYS A CA 1
ATOM 945 C C . LYS A 1 120 ? -13.416 6.983 45.434 1.00 73.06 120 LYS A C 1
ATOM 947 O O . LYS A 1 120 ? -13.473 7.664 44.409 1.00 73.06 120 LYS A O 1
ATOM 952 N N . GLN A 1 121 ? -13.518 7.520 46.648 1.00 77.62 121 GLN A N 1
ATOM 953 C CA . GLN A 1 121 ? -13.626 8.956 46.898 1.00 77.62 121 GLN A CA 1
ATOM 954 C C . GLN A 1 121 ? -12.255 9.640 46.751 1.00 77.62 121 GLN A C 1
ATOM 956 O O . GLN A 1 121 ? -11.225 8.992 46.957 1.00 77.62 121 GLN A O 1
ATOM 961 N N . PRO A 1 122 ? -12.198 10.932 46.383 1.00 77.25 122 PRO A N 1
ATOM 962 C CA . PRO A 1 122 ? -10.966 11.718 46.459 1.00 77.25 122 PRO A CA 1
ATOM 963 C C . PRO A 1 122 ? -10.387 11.685 47.882 1.00 77.25 122 PRO A C 1
ATOM 965 O O . PRO A 1 122 ? -11.105 11.982 48.833 1.00 77.25 122 PRO A O 1
ATOM 968 N N . LEU A 1 123 ? -9.106 11.331 48.038 1.00 78.38 123 LEU A N 1
ATOM 969 C CA . LEU A 1 123 ? -8.469 11.261 49.364 1.00 78.38 123 LEU A CA 1
ATOM 970 C C . LEU A 1 123 ? -8.150 12.652 49.914 1.00 78.38 123 LEU A C 1
ATOM 972 O O . LEU A 1 123 ? -8.446 12.966 51.062 1.00 78.38 123 LEU A O 1
ATOM 976 N N . VAL A 1 124 ? -7.526 13.484 49.081 1.00 87.31 124 VAL A N 1
ATOM 977 C CA . VAL A 1 124 ? -7.118 14.849 49.434 1.00 87.31 124 VAL A CA 1
ATOM 978 C C . VAL A 1 124 ? -7.586 15.755 48.317 1.00 87.31 124 VAL A C 1
ATOM 980 O O . VAL A 1 124 ? -7.004 15.728 47.237 1.00 87.31 124 VAL A O 1
ATOM 983 N N . GLN A 1 125 ? -8.669 16.492 48.527 1.00 87.06 125 GLN A N 1
ATOM 984 C CA . GLN A 1 125 ? -9.264 17.327 47.486 1.00 87.06 125 GLN A CA 1
ATOM 985 C C . GLN A 1 125 ? -8.280 18.422 47.050 1.00 87.06 125 GLN A C 1
ATOM 987 O O . GLN A 1 125 ? -7.618 19.027 47.892 1.00 87.06 125 GLN A O 1
ATOM 992 N N . LEU A 1 126 ? -8.157 18.648 45.742 1.00 86.00 126 LEU A N 1
ATOM 993 C CA . LEU A 1 126 ? -7.286 19.685 45.191 1.00 86.00 126 LEU A CA 1
ATOM 994 C C . LEU A 1 126 ? -8.105 20.975 45.003 1.00 86.00 126 LEU A C 1
ATOM 996 O O . LEU A 1 126 ? -9.048 20.952 44.213 1.00 86.00 126 LEU A O 1
ATOM 1000 N N . PRO A 1 127 ? -7.798 22.079 45.714 1.00 90.81 127 PRO A N 1
ATOM 1001 C CA . PRO A 1 127 ? -8.479 23.354 45.499 1.00 90.81 127 PRO A CA 1
ATOM 1002 C C . PRO A 1 127 ? -8.258 23.870 44.075 1.00 90.81 127 PRO A C 1
ATOM 1004 O O . PRO A 1 127 ? -7.165 23.711 43.529 1.00 90.81 127 PRO A O 1
ATOM 1007 N N . ASP A 1 128 ? -9.255 24.548 43.503 1.00 87.75 128 ASP A N 1
ATOM 1008 C CA . ASP A 1 128 ? -9.198 25.026 42.113 1.00 87.75 128 ASP A CA 1
ATOM 1009 C C . ASP A 1 128 ? -8.000 25.957 41.855 1.00 87.75 128 ASP A C 1
ATOM 1011 O O . ASP A 1 128 ? -7.326 25.825 40.837 1.00 87.75 128 ASP A O 1
ATOM 1015 N N . SER A 1 129 ? -7.650 26.819 42.817 1.00 89.94 129 SER A N 1
ATOM 1016 C CA . SER A 1 129 ? -6.481 27.706 42.717 1.00 89.94 129 SER A CA 1
ATOM 1017 C C . SER A 1 129 ? -5.155 26.945 42.615 1.00 89.94 129 SER A C 1
ATOM 1019 O O . SER A 1 129 ? -4.300 27.286 41.801 1.00 89.94 129 SER A O 1
ATOM 1021 N N . MET A 1 130 ? -4.987 25.873 43.395 1.00 89.94 130 MET A N 1
ATOM 1022 C CA . MET A 1 130 ? -3.805 25.009 43.303 1.00 89.94 130 MET A CA 1
ATOM 1023 C C . MET A 1 130 ? -3.824 24.183 42.019 1.00 89.94 130 MET A C 1
ATOM 1025 O O . MET A 1 130 ? -2.780 23.939 41.422 1.00 89.94 130 MET A O 1
ATOM 1029 N N . ARG A 1 131 ? -5.005 23.751 41.565 1.00 89.56 131 ARG A N 1
ATOM 1030 C CA . ARG A 1 131 ? -5.149 23.035 40.296 1.00 89.56 131 ARG A CA 1
ATOM 1031 C C . ARG A 1 131 ? -4.688 23.890 39.117 1.00 89.56 131 ARG A C 1
ATOM 1033 O O . ARG A 1 131 ? -4.002 23.364 38.243 1.00 89.56 131 ARG A O 1
ATOM 1040 N N . GLU A 1 132 ? -5.029 25.175 39.093 1.00 90.94 132 GLU A N 1
ATOM 1041 C CA . GLU A 1 132 ? -4.547 26.113 38.072 1.00 90.94 132 GLU A CA 1
ATOM 1042 C C . GLU A 1 132 ? -3.021 26.258 38.102 1.00 90.94 132 GLU A C 1
ATOM 1044 O O . GLU A 1 132 ? -2.381 26.174 37.054 1.00 90.94 132 GLU A O 1
ATOM 1049 N N . GLU A 1 133 ? -2.417 26.388 39.285 1.00 92.44 133 GLU A N 1
ATOM 1050 C CA . GLU A 1 133 ? -0.957 26.457 39.447 1.00 92.44 133 GLU A CA 1
ATOM 1051 C C . GLU A 1 133 ? -0.254 25.174 38.960 1.00 92.44 133 GLU A C 1
ATOM 1053 O O . GLU A 1 133 ? 0.770 25.225 38.265 1.00 92.44 133 GLU A O 1
ATOM 1058 N N . VAL A 1 134 ? -0.839 24.005 39.251 1.00 91.56 134 VAL A N 1
ATOM 1059 C CA . VAL A 1 134 ? -0.357 22.713 38.742 1.00 91.56 134 VAL A CA 1
ATOM 1060 C C . VAL A 1 134 ? -0.462 22.663 37.217 1.00 91.56 134 VAL A C 1
ATOM 1062 O O . VAL A 1 134 ? 0.510 22.291 36.559 1.00 91.56 134 VAL A O 1
ATOM 1065 N N . LEU A 1 135 ? -1.590 23.075 36.628 1.00 92.38 135 LEU A N 1
ATOM 1066 C CA . LEU A 1 135 ? -1.767 23.116 35.171 1.00 92.38 135 LEU A CA 1
ATOM 1067 C C . LEU A 1 135 ? -0.772 24.071 34.499 1.00 92.38 135 LEU A C 1
ATOM 1069 O O . LEU A 1 135 ? -0.196 23.724 33.468 1.00 92.38 135 LEU A O 1
ATOM 1073 N N . GLN A 1 136 ? -0.513 25.242 35.082 1.00 94.00 136 GLN A N 1
ATOM 1074 C CA . GLN A 1 136 ? 0.505 26.170 34.579 1.00 94.00 136 GLN A CA 1
ATOM 1075 C C . GLN A 1 136 ? 1.901 25.536 34.608 1.00 94.00 136 GLN A C 1
ATOM 1077 O O . GLN A 1 136 ? 2.634 25.605 33.621 1.00 94.00 136 GLN A O 1
ATOM 1082 N N . SER A 1 137 ? 2.253 24.857 35.701 1.00 95.06 137 SER A N 1
ATOM 1083 C CA . SER A 1 137 ? 3.535 24.155 35.837 1.00 95.06 137 SER A CA 1
ATOM 1084 C C . SER A 1 137 ? 3.670 22.996 34.840 1.00 95.06 137 SER A C 1
ATOM 1086 O O . SER A 1 137 ? 4.729 22.807 34.234 1.00 95.06 137 SER A O 1
ATOM 1088 N N . LEU A 1 138 ? 2.592 22.240 34.616 1.00 93.75 138 LEU A N 1
ATOM 1089 C CA . LEU A 1 138 ? 2.544 21.161 33.631 1.00 93.75 138 LEU A CA 1
ATOM 1090 C C . LEU A 1 138 ? 2.748 21.688 32.207 1.00 93.75 138 LEU A C 1
ATOM 1092 O O . LEU A 1 138 ? 3.586 21.151 31.484 1.00 93.75 138 LEU A O 1
ATOM 1096 N N . ASN A 1 139 ? 2.039 22.756 31.835 1.00 93.81 139 ASN A N 1
ATOM 1097 C CA . ASN A 1 139 ? 2.086 23.338 30.494 1.00 93.81 139 ASN A CA 1
ATOM 1098 C C . ASN A 1 139 ? 3.391 24.072 30.182 1.00 93.81 139 ASN A C 1
ATOM 1100 O O . ASN A 1 139 ? 3.852 24.043 29.045 1.00 93.81 139 ASN A O 1
ATOM 1104 N N . ASN A 1 140 ? 3.981 24.751 31.165 1.00 94.69 140 ASN A N 1
ATOM 1105 C CA . ASN A 1 140 ? 5.116 25.643 30.917 1.00 94.69 140 ASN A CA 1
ATOM 1106 C C . ASN A 1 140 ? 6.471 24.994 31.213 1.00 94.69 140 ASN A C 1
ATOM 1108 O O . ASN A 1 140 ? 7.485 25.455 30.696 1.00 94.69 140 ASN A O 1
ATOM 1112 N N . ILE A 1 141 ? 6.505 23.952 32.051 1.00 94.38 141 ILE A N 1
ATOM 1113 C CA . ILE A 1 141 ? 7.759 23.379 32.556 1.00 94.38 141 ILE A CA 1
ATOM 1114 C C . ILE A 1 141 ? 7.796 21.870 32.325 1.00 94.38 141 ILE A C 1
ATOM 1116 O O . ILE A 1 141 ? 8.647 21.377 31.585 1.00 94.38 141 ILE A O 1
ATOM 1120 N N . VAL A 1 142 ? 6.890 21.122 32.960 1.00 94.25 142 VAL A N 1
ATOM 1121 C CA . VAL A 1 142 ? 7.052 19.668 33.096 1.00 94.25 142 VAL A CA 1
ATOM 1122 C C . VAL A 1 142 ? 6.846 18.943 31.769 1.00 94.25 142 VAL A C 1
ATOM 1124 O O . VAL A 1 142 ? 7.741 18.217 31.336 1.00 94.25 142 VAL A O 1
ATOM 1127 N N . LEU A 1 143 ? 5.697 19.121 31.108 1.00 94.19 143 LEU A N 1
ATOM 1128 C CA . LEU A 1 143 ? 5.398 18.400 29.868 1.00 94.19 143 LEU A CA 1
ATOM 1129 C C . LEU A 1 143 ? 6.332 18.801 28.718 1.00 94.19 143 LEU A C 1
ATOM 1131 O O . LEU A 1 143 ? 6.889 17.883 28.112 1.00 94.19 143 LEU A O 1
ATOM 1135 N N . PRO A 1 144 ? 6.608 20.098 28.455 1.00 95.19 144 PRO A N 1
ATOM 1136 C CA . PRO A 1 144 ? 7.566 20.479 27.418 1.00 95.19 144 PRO A CA 1
ATOM 1137 C C . PRO A 1 144 ? 8.950 19.849 27.623 1.00 95.19 144 PRO A C 1
ATOM 1139 O O . PRO A 1 144 ? 9.523 19.294 26.686 1.00 95.19 144 PRO A O 1
ATOM 1142 N N . ALA A 1 145 ? 9.478 19.867 28.854 1.00 95.19 145 ALA A N 1
ATOM 1143 C CA . ALA A 1 145 ? 10.789 19.289 29.147 1.00 95.19 145 ALA A CA 1
ATOM 1144 C C . ALA A 1 145 ? 10.815 17.767 28.930 1.00 95.19 145 ALA A C 1
ATOM 1146 O O . ALA A 1 145 ? 11.784 17.228 28.394 1.00 95.19 145 ALA A O 1
ATOM 1147 N N . ARG A 1 146 ? 9.750 17.062 29.327 1.00 95.25 146 ARG A N 1
ATOM 1148 C CA . ARG A 1 146 ? 9.637 15.607 29.166 1.00 95.25 146 ARG A CA 1
ATOM 1149 C C . ARG A 1 146 ? 9.440 15.191 27.707 1.00 95.25 146 ARG A C 1
ATOM 1151 O O . ARG A 1 146 ? 10.110 14.262 27.262 1.00 95.25 146 ARG A O 1
ATOM 1158 N N . PHE A 1 147 ? 8.617 15.904 26.936 1.00 95.81 147 PHE A N 1
ATOM 1159 C CA . PHE A 1 147 ? 8.484 15.645 25.500 1.00 95.81 147 PHE A CA 1
ATOM 1160 C C . PHE A 1 147 ? 9.790 15.895 24.751 1.00 95.81 147 PHE A C 1
ATOM 1162 O O . PHE A 1 147 ? 10.176 15.069 23.932 1.00 95.81 147 PHE A O 1
ATOM 1169 N N . GLN A 1 148 ? 10.547 16.939 25.099 1.00 95.50 148 GLN A N 1
ATOM 1170 C CA . GLN A 1 148 ? 11.875 17.155 24.517 1.00 95.50 148 GLN A CA 1
ATOM 1171 C C . GLN A 1 148 ? 12.873 16.037 24.859 1.00 95.50 148 GLN A C 1
ATOM 1173 O O . GLN A 1 148 ? 13.746 15.719 24.050 1.00 95.50 148 GLN A O 1
ATOM 1178 N N . GLN A 1 149 ? 12.779 15.430 26.048 1.00 95.25 149 GLN A N 1
ATOM 1179 C CA . GLN A 1 149 ? 13.589 14.256 26.395 1.00 95.25 149 GLN A CA 1
ATOM 1180 C C . GLN A 1 149 ? 13.227 13.056 25.509 1.00 95.25 149 GLN A C 1
ATOM 1182 O O . GLN A 1 149 ? 14.131 12.406 24.984 1.00 95.25 149 GLN A O 1
ATOM 1187 N N . LEU A 1 150 ? 11.932 12.800 25.292 1.00 96.44 150 LEU A N 1
ATOM 1188 C CA . LEU A 1 150 ? 11.456 11.741 24.397 1.00 96.44 150 LEU A CA 1
ATOM 1189 C C . LEU A 1 150 ? 11.804 12.013 22.928 1.00 96.44 150 LEU A C 1
ATOM 1191 O O . LEU A 1 150 ? 12.218 11.090 22.241 1.00 96.44 150 LEU A O 1
ATOM 1195 N N . GLU A 1 151 ? 11.729 13.259 22.460 1.00 95.75 151 GLU A N 1
ATOM 1196 C CA . GLU A 1 151 ? 12.138 13.671 21.109 1.00 95.75 151 GLU A CA 1
ATOM 1197 C C . GLU A 1 151 ? 13.623 13.366 20.868 1.00 95.75 151 GLU A C 1
ATOM 1199 O O . GLU A 1 151 ? 13.987 12.756 19.864 1.00 95.75 151 GLU A O 1
ATOM 1204 N N . LYS A 1 152 ? 14.497 13.718 21.824 1.00 95.12 152 LYS A N 1
ATOM 1205 C CA . LYS A 1 152 ? 15.925 13.361 21.764 1.00 95.12 152 LYS A CA 1
ATOM 1206 C C . LYS A 1 152 ? 16.124 11.852 21.769 1.00 95.12 152 LYS A C 1
ATOM 1208 O O . LYS A 1 152 ? 16.998 11.346 21.066 1.00 95.12 152 LYS A O 1
ATOM 1213 N N . PHE A 1 153 ? 15.332 11.140 22.569 1.00 94.25 153 PHE A N 1
ATOM 1214 C CA . PHE A 1 153 ? 15.395 9.690 22.617 1.00 94.25 153 PHE A CA 1
ATOM 1215 C C . PHE A 1 153 ? 14.991 9.091 21.268 1.00 94.25 153 PHE A C 1
ATOM 1217 O O . PHE A 1 153 ? 15.752 8.285 20.748 1.00 94.25 153 PHE A O 1
ATOM 1224 N N . LEU A 1 154 ? 13.887 9.535 20.660 1.00 95.69 154 LEU A N 1
ATOM 1225 C CA . LEU A 1 154 ? 13.444 9.132 19.324 1.00 95.69 154 LEU A CA 1
ATOM 1226 C C . LEU A 1 154 ? 14.517 9.425 18.271 1.00 95.69 154 LEU A C 1
ATOM 1228 O O . LEU A 1 154 ? 14.917 8.518 17.557 1.00 95.69 154 LEU A O 1
ATOM 1232 N N . ALA A 1 155 ? 15.060 10.643 18.229 1.00 93.56 155 ALA A N 1
ATOM 1233 C CA . ALA A 1 155 ? 16.100 11.015 17.267 1.00 93.56 155 ALA A CA 1
ATOM 1234 C C . ALA A 1 155 ? 17.356 10.124 17.363 1.00 93.56 155 ALA A C 1
ATOM 1236 O O . ALA A 1 155 ? 18.000 9.838 16.355 1.00 93.56 155 ALA A O 1
ATOM 1237 N N . ALA A 1 156 ? 17.691 9.648 18.566 1.00 92.56 156 ALA A N 1
ATOM 1238 C CA . ALA A 1 156 ? 18.818 8.747 18.790 1.00 92.56 156 ALA A CA 1
ATOM 1239 C C . ALA A 1 156 ? 18.569 7.295 18.334 1.00 92.56 156 ALA A C 1
ATOM 1241 O O . ALA A 1 156 ? 19.509 6.503 18.352 1.00 92.56 156 ALA A O 1
ATOM 1242 N N . SER A 1 157 ? 17.343 6.913 17.948 1.00 89.38 157 SER A N 1
ATOM 1243 C CA . SER A 1 157 ? 17.060 5.556 17.451 1.00 89.38 157 SER A CA 1
ATOM 1244 C C . SER A 1 157 ? 17.652 5.297 16.062 1.00 89.38 157 SER A C 1
ATOM 1246 O O . SER A 1 157 ? 17.840 4.140 15.694 1.00 89.38 157 SER A O 1
ATOM 1248 N N . GLY A 1 158 ? 17.940 6.357 15.297 1.00 82.38 158 GLY A N 1
ATOM 1249 C CA . GLY A 1 158 ? 18.406 6.264 13.913 1.00 82.38 158 GLY A CA 1
ATOM 1250 C C . GLY A 1 158 ? 17.319 5.882 12.902 1.00 82.38 158 GLY A C 1
ATOM 1251 O O . GLY A 1 158 ? 17.647 5.699 11.733 1.00 82.38 158 GLY A O 1
ATOM 1252 N N . GLY A 1 159 ? 16.052 5.791 13.325 1.00 87.50 159 GLY A N 1
ATOM 1253 C CA . GLY A 1 159 ? 14.929 5.391 12.481 1.00 87.50 159 GLY A CA 1
ATOM 1254 C C . GLY A 1 159 ? 13.618 6.126 12.802 1.00 87.50 159 GLY A C 1
ATOM 1255 O O . GLY A 1 159 ? 13.573 6.983 13.686 1.00 87.50 159 GLY A O 1
ATOM 1256 N N . PRO A 1 160 ? 12.538 5.824 12.060 1.00 89.94 160 PRO A N 1
ATOM 1257 C CA . PRO A 1 160 ? 11.228 6.456 12.212 1.00 89.94 160 PRO A CA 1
ATOM 1258 C C . PRO A 1 160 ? 10.537 6.222 13.569 1.00 89.94 160 PRO A C 1
ATOM 1260 O O . PRO A 1 160 ? 9.635 6.994 13.902 1.00 89.94 160 PRO A O 1
ATOM 1263 N N . TYR A 1 161 ? 10.923 5.188 14.319 1.00 95.12 161 TYR A N 1
ATOM 1264 C CA . TYR A 1 161 ? 10.301 4.751 15.574 1.00 95.12 161 TYR A CA 1
ATOM 1265 C C . TYR A 1 161 ? 11.310 4.720 16.725 1.00 95.12 161 TYR A C 1
ATOM 1267 O O . TYR A 1 161 ? 12.526 4.776 16.514 1.00 95.12 161 TYR A O 1
ATOM 1275 N N . PHE A 1 162 ? 10.836 4.584 17.966 1.00 94.31 162 PHE A N 1
ATOM 1276 C CA . PHE A 1 162 ? 11.715 4.544 19.138 1.00 94.31 162 PHE A CA 1
ATOM 1277 C C . PHE A 1 162 ? 12.715 3.388 19.092 1.00 94.31 162 PHE A C 1
ATOM 1279 O O . PHE A 1 162 ? 13.836 3.550 19.578 1.00 94.31 162 PHE A O 1
ATOM 1286 N N . CYS A 1 163 ? 12.350 2.262 18.477 1.00 94.06 163 CYS A N 1
ATOM 1287 C CA . CYS A 1 163 ? 13.195 1.073 18.346 1.00 94.06 163 CYS A CA 1
ATOM 1288 C C . CYS A 1 163 ? 13.848 0.916 16.957 1.00 94.06 163 CYS A C 1
ATOM 1290 O O . CYS A 1 163 ? 14.295 -0.179 16.622 1.00 94.06 163 CYS A O 1
ATOM 1292 N N . GLY A 1 164 ? 13.937 1.992 16.166 1.00 90.19 164 GLY A N 1
ATOM 1293 C CA . GLY A 1 164 ? 14.565 1.996 14.840 1.00 90.19 164 GLY A CA 1
ATOM 1294 C C . GLY A 1 164 ? 13.527 2.031 13.719 1.00 90.19 164 GLY A C 1
ATOM 1295 O O . GLY A 1 164 ? 12.698 2.938 13.677 1.00 90.19 164 GLY A O 1
ATOM 1296 N N . ASP A 1 165 ? 13.577 1.060 12.807 1.00 87.88 165 ASP A N 1
ATOM 1297 C CA . ASP A 1 165 ? 12.726 1.035 11.605 1.00 87.88 165 ASP A CA 1
ATOM 1298 C C . ASP A 1 165 ? 11.368 0.357 11.805 1.00 87.88 165 ASP A C 1
ATOM 1300 O O . ASP A 1 165 ? 10.449 0.569 11.012 1.00 87.88 165 ASP A O 1
ATOM 1304 N N . GLN A 1 166 ? 11.217 -0.438 12.865 1.00 83.38 166 GLN A N 1
ATOM 1305 C CA . GLN A 1 166 ? 9.983 -1.162 13.157 1.00 83.38 166 GLN A CA 1
ATOM 1306 C C . GLN A 1 166 ? 9.181 -0.479 14.260 1.00 83.38 166 GLN A C 1
ATOM 1308 O O . GLN A 1 166 ? 9.732 -0.061 15.279 1.00 83.38 166 GLN A O 1
ATOM 1313 N N . MET A 1 167 ? 7.867 -0.409 14.049 1.00 91.19 167 MET A N 1
ATOM 1314 C CA . MET A 1 167 ? 6.914 0.062 15.046 1.00 91.19 167 MET A CA 1
ATOM 1315 C C . MET A 1 167 ? 6.795 -0.956 16.177 1.00 91.19 167 MET A C 1
ATOM 1317 O O . MET A 1 167 ? 6.694 -2.160 15.944 1.00 91.19 167 MET A O 1
ATOM 1321 N N . THR A 1 168 ? 6.759 -0.457 17.403 1.00 94.69 168 THR A N 1
ATOM 1322 C CA . THR A 1 168 ? 6.647 -1.258 18.617 1.00 94.69 168 THR A CA 1
ATOM 1323 C C . THR A 1 168 ? 5.539 -0.736 19.523 1.00 94.69 168 THR A C 1
ATOM 1325 O O . THR A 1 168 ? 4.954 0.323 19.288 1.00 94.69 168 THR A O 1
ATOM 1328 N N . ILE A 1 169 ? 5.245 -1.467 20.598 1.00 95.06 169 ILE A N 1
ATOM 1329 C CA . ILE A 1 169 ? 4.235 -1.057 21.580 1.00 95.06 169 ILE A CA 1
ATOM 1330 C C . ILE A 1 169 ? 4.487 0.332 22.183 1.00 95.06 169 ILE A C 1
ATOM 1332 O O . ILE A 1 169 ? 3.517 1.002 22.535 1.00 95.06 169 ILE A O 1
ATOM 1336 N N . CYS A 1 170 ? 5.742 0.790 22.277 1.00 95.25 170 CYS A N 1
ATOM 1337 C CA . CYS A 1 170 ? 6.020 2.104 22.852 1.00 95.25 170 CYS A CA 1
ATOM 1338 C C . CYS A 1 170 ? 5.694 3.263 21.909 1.00 95.25 170 CYS A C 1
ATOM 1340 O O . CYS A 1 170 ? 5.296 4.337 22.360 1.00 95.25 170 CYS A O 1
ATOM 1342 N N . ASP A 1 171 ? 5.750 3.024 20.598 1.00 95.69 171 ASP A N 1
ATOM 1343 C CA . ASP A 1 171 ? 5.279 3.973 19.594 1.00 95.69 171 ASP A CA 1
ATOM 1344 C C . ASP A 1 171 ? 3.750 4.121 19.672 1.00 95.69 171 ASP A C 1
ATOM 1346 O O . ASP A 1 171 ? 3.237 5.238 19.623 1.00 95.69 171 ASP 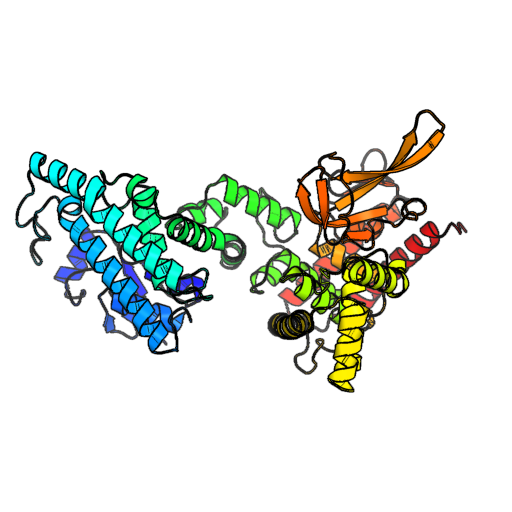A O 1
ATOM 1350 N N . LEU A 1 172 ? 3.021 3.017 19.900 1.00 91.50 172 LEU A N 1
ATOM 1351 C CA . LEU A 1 172 ? 1.567 3.037 20.116 1.00 91.50 172 LEU A CA 1
ATOM 1352 C C . LEU A 1 172 ? 1.186 3.790 21.397 1.00 91.50 172 LEU A C 1
ATOM 1354 O O . LEU A 1 172 ? 0.276 4.618 21.390 1.00 91.50 172 LEU A O 1
ATOM 1358 N N . SER A 1 173 ? 1.888 3.530 22.500 1.00 93.56 173 SER A N 1
ATOM 1359 C CA . SER A 1 173 ? 1.685 4.238 23.767 1.00 93.56 173 SER A CA 1
ATOM 1360 C C . SER A 1 173 ? 1.985 5.731 23.662 1.00 93.56 173 SER A C 1
ATOM 1362 O O . SER A 1 173 ? 1.260 6.537 24.256 1.00 93.56 173 SER A O 1
ATOM 1364 N N . MET A 1 174 ? 3.029 6.104 22.916 1.00 94.12 174 MET A N 1
ATOM 1365 C CA . MET A 1 174 ? 3.362 7.498 22.641 1.00 94.12 174 MET A CA 1
ATOM 1366 C C . MET A 1 174 ? 2.296 8.162 21.769 1.00 94.12 174 MET A C 1
ATOM 1368 O O . MET A 1 174 ? 1.869 9.266 22.094 1.00 94.12 174 MET A O 1
ATOM 1372 N N . TYR A 1 175 ? 1.828 7.490 20.713 1.00 91.75 175 TYR A N 1
ATOM 1373 C CA . TYR A 1 175 ? 0.742 7.972 19.859 1.00 91.75 175 TYR A CA 1
ATOM 1374 C C . TYR A 1 175 ? -0.529 8.250 20.669 1.00 91.75 175 TYR A C 1
ATOM 1376 O O . TYR A 1 175 ? -1.006 9.380 20.667 1.00 91.75 175 TYR A O 1
ATOM 1384 N N . VAL A 1 176 ? -1.014 7.277 21.451 1.00 86.44 176 VAL A N 1
ATOM 1385 C CA . VAL A 1 176 ? -2.212 7.452 22.294 1.00 86.44 176 VAL A CA 1
ATOM 1386 C C . VAL A 1 176 ? -2.043 8.614 23.272 1.00 86.44 176 VAL A C 1
ATOM 1388 O O . VAL A 1 176 ? -2.989 9.350 23.546 1.00 86.44 176 VAL A O 1
ATOM 1391 N N . PHE A 1 177 ? -0.842 8.788 23.825 1.00 88.50 177 PHE A N 1
ATOM 1392 C CA . PHE A 1 177 ? -0.579 9.879 24.754 1.00 88.50 177 PHE A CA 1
ATOM 1393 C C . PHE A 1 177 ? -0.523 11.247 24.063 1.00 88.50 177 PHE A C 1
ATOM 1395 O O . PHE A 1 177 ? -1.060 12.214 24.598 1.00 88.50 177 PHE A O 1
ATOM 1402 N N . ALA A 1 178 ? 0.086 11.322 22.878 1.00 87.56 178 ALA A N 1
ATOM 1403 C CA . ALA A 1 178 ? 0.126 12.527 22.058 1.00 87.56 178 ALA A CA 1
ATOM 1404 C C . ALA A 1 178 ? -1.279 12.935 21.604 1.00 87.56 178 ALA A C 1
ATOM 1406 O O . ALA A 1 178 ? -1.682 14.070 21.842 1.00 87.56 178 ALA A O 1
ATOM 1407 N N . ALA A 1 179 ? -2.045 12.005 21.030 1.00 80.06 179 ALA A N 1
ATOM 1408 C CA . ALA A 1 179 ? -3.415 12.247 20.590 1.00 80.06 179 ALA A CA 1
ATOM 1409 C C . ALA A 1 179 ? -4.306 12.698 21.758 1.00 80.06 179 ALA A C 1
ATOM 1411 O O . ALA A 1 179 ? -5.005 13.704 21.666 1.00 80.06 179 ALA A O 1
ATOM 1412 N N . GLY A 1 180 ? -4.168 12.056 22.926 1.00 79.44 180 GLY A N 1
ATOM 1413 C CA . GLY A 1 180 ? -4.894 12.444 24.135 1.00 79.44 180 GLY A CA 1
ATOM 1414 C C . GLY A 1 180 ? -4.628 13.878 24.619 1.00 79.44 180 GLY A C 1
ATOM 1415 O O . GLY A 1 180 ? -5.497 14.492 25.244 1.00 79.44 180 GLY A O 1
ATOM 1416 N N . ILE A 1 181 ? -3.443 14.421 24.330 1.00 83.31 181 ILE A N 1
ATOM 1417 C CA . ILE A 1 181 ? -3.070 15.809 24.633 1.00 83.31 181 ILE A CA 1
ATOM 1418 C C . ILE A 1 181 ? -3.543 16.763 23.537 1.00 83.31 181 ILE A C 1
ATOM 1420 O O . ILE A 1 181 ? -4.082 17.820 23.856 1.00 83.31 181 ILE A O 1
ATOM 1424 N N . LEU A 1 182 ? -3.350 16.403 22.266 1.00 78.12 182 LEU A N 1
ATOM 1425 C CA . LEU A 1 182 ? -3.725 17.237 21.123 1.00 78.12 182 LEU A CA 1
ATOM 1426 C C . LEU A 1 182 ? -5.243 17.445 21.044 1.00 78.12 182 LEU A C 1
ATOM 1428 O O . LEU A 1 182 ? -5.690 18.570 20.830 1.00 78.12 182 LEU A O 1
ATOM 1432 N N . ASP A 1 183 ? -6.016 16.394 21.317 1.00 72.00 183 ASP A N 1
ATOM 1433 C CA . ASP A 1 183 ? -7.481 16.425 21.283 1.00 72.00 183 ASP A CA 1
ATOM 1434 C C . ASP A 1 183 ? -8.100 16.864 22.621 1.00 72.00 183 ASP A C 1
ATOM 1436 O O . ASP A 1 183 ? -9.319 16.998 22.744 1.00 72.00 183 ASP A O 1
ATOM 1440 N N . GLY A 1 184 ? -7.276 17.056 23.659 1.00 69.69 184 GLY A N 1
ATOM 1441 C CA . GLY A 1 184 ? -7.717 17.464 24.997 1.00 69.69 184 GLY A CA 1
ATOM 1442 C C . GLY A 1 184 ? -8.545 16.413 25.750 1.00 69.69 184 GLY A C 1
ATOM 1443 O O . GLY A 1 184 ? -9.207 16.743 26.735 1.00 69.69 184 GLY A O 1
ATOM 1444 N N . THR A 1 185 ? -8.518 15.150 25.313 1.00 65.56 185 THR A N 1
ATOM 1445 C CA . THR A 1 185 ? -9.329 14.057 25.880 1.00 65.56 185 THR A CA 1
ATOM 1446 C C . THR A 1 185 ? -8.773 13.492 27.189 1.00 65.56 185 THR A C 1
ATOM 1448 O O . THR A 1 185 ? -9.517 12.858 27.937 1.00 65.56 185 THR A O 1
ATOM 1451 N N . PHE A 1 186 ? -7.491 13.720 27.501 1.00 68.56 186 PHE A N 1
ATOM 1452 C CA . PHE A 1 186 ? -6.879 13.260 28.752 1.00 68.56 186 PHE A CA 1
ATOM 1453 C C . PHE A 1 186 ? -7.222 14.172 29.939 1.00 68.56 186 PHE A C 1
ATOM 1455 O O . PHE A 1 186 ? -8.070 13.845 30.766 1.00 68.56 186 PHE A O 1
ATOM 1462 N N . VAL A 1 187 ? -6.547 15.319 30.051 1.00 73.56 187 VAL A N 1
ATOM 1463 C CA . VAL A 1 187 ? -6.748 16.262 31.159 1.00 73.56 187 VAL A CA 1
ATOM 1464 C C . VAL A 1 187 ? -7.157 17.619 30.599 1.00 73.56 187 VAL A C 1
ATOM 1466 O O . VAL A 1 187 ? -6.324 18.287 29.980 1.00 73.56 187 VAL A O 1
ATOM 1469 N N . PRO A 1 188 ? -8.398 18.069 30.862 1.00 77.19 188 PRO A N 1
ATOM 1470 C CA . PRO A 1 188 ? -8.820 19.421 30.525 1.00 77.19 188 PRO A CA 1
ATOM 1471 C C . PRO A 1 188 ? -7.876 20.458 31.149 1.00 77.19 188 PRO A C 1
ATOM 1473 O O . PRO A 1 188 ? -7.649 20.443 32.363 1.00 77.19 188 PRO A O 1
ATOM 1476 N N . GLY A 1 189 ? -7.336 21.352 30.316 1.00 83.38 189 GLY A N 1
ATOM 1477 C CA . GLY A 1 189 ? -6.411 22.416 30.723 1.00 83.38 189 GLY A CA 1
ATOM 1478 C C . GLY A 1 189 ? -4.945 22.190 30.343 1.00 83.38 189 GLY A C 1
ATOM 1479 O O . GLY A 1 189 ? -4.138 23.097 30.530 1.00 83.38 189 GLY A O 1
ATOM 1480 N N . ILE A 1 190 ? -4.580 21.027 29.794 1.00 89.06 190 ILE A N 1
ATOM 1481 C CA . ILE A 1 190 ? -3.291 20.864 29.108 1.00 89.06 190 ILE A CA 1
ATOM 1482 C C . ILE A 1 190 ? -3.422 21.393 27.680 1.00 89.06 190 ILE A C 1
ATOM 1484 O O . ILE A 1 190 ? -4.335 21.021 26.949 1.00 89.06 190 ILE A O 1
ATOM 1488 N N . GLU A 1 191 ? -2.521 22.286 27.296 1.00 88.94 191 GLU A N 1
ATOM 1489 C CA . GLU A 1 191 ? -2.517 22.936 25.996 1.00 88.94 191 GLU A C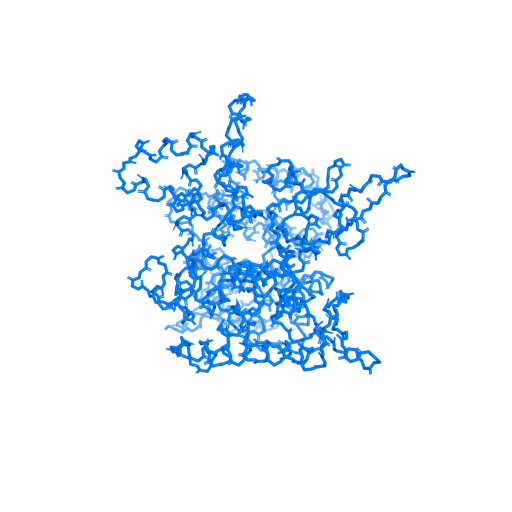A 1
ATOM 1490 C C . GLU A 1 191 ? -1.710 22.115 24.974 1.00 88.94 191 GLU A C 1
ATOM 1492 O O . GLU A 1 191 ? -0.591 21.693 25.281 1.00 88.94 191 GLU A O 1
ATOM 1497 N N . PRO A 1 192 ? -2.178 21.977 23.718 1.00 87.56 192 PRO A N 1
ATOM 1498 C CA . PRO A 1 192 ? -1.441 21.279 22.656 1.00 87.56 192 PRO A CA 1
ATOM 1499 C C . PRO A 1 192 ? -0.014 21.806 22.411 1.00 87.56 192 PRO A C 1
ATOM 1501 O O . PRO A 1 192 ? 0.856 21.064 21.946 1.00 87.56 192 PRO A O 1
ATOM 1504 N N . ARG A 1 193 ? 0.259 23.069 22.781 1.00 92.12 193 ARG A N 1
ATOM 1505 C CA . ARG A 1 193 ? 1.565 23.729 22.611 1.00 92.12 193 ARG A CA 1
ATOM 1506 C C . ARG A 1 193 ? 2.725 23.014 23.304 1.00 92.12 193 ARG A C 1
ATOM 1508 O O . ARG A 1 193 ? 3.880 23.210 22.929 1.00 92.12 193 ARG A O 1
ATOM 1515 N N . VAL A 1 194 ? 2.450 22.163 24.300 1.00 91.81 194 VAL A N 1
ATOM 1516 C CA . VAL A 1 194 ? 3.491 21.399 25.015 1.00 91.81 194 VAL A CA 1
ATOM 1517 C C . VAL A 1 194 ? 4.303 20.482 24.094 1.00 91.81 194 VAL A C 1
ATOM 1519 O O . VAL A 1 194 ? 5.408 20.085 24.458 1.00 91.81 194 VAL A O 1
ATOM 1522 N N . MET A 1 195 ? 3.788 20.176 22.897 1.00 90.88 195 MET A N 1
ATOM 1523 C CA . MET A 1 195 ? 4.465 19.363 21.885 1.00 90.88 195 MET A CA 1
ATOM 1524 C C . MET A 1 195 ? 5.084 20.172 20.734 1.00 90.88 195 MET A C 1
ATOM 1526 O O . MET A 1 195 ? 5.679 19.578 19.838 1.00 90.88 195 MET A O 1
ATOM 1530 N N . ASP A 1 196 ? 4.987 21.505 20.709 1.00 89.38 196 ASP A N 1
ATOM 1531 C CA . ASP A 1 196 ? 5.400 22.306 19.540 1.00 89.38 196 ASP A CA 1
ATOM 1532 C C . ASP A 1 196 ? 6.878 22.184 19.178 1.00 89.38 196 ASP A C 1
ATOM 1534 O O . ASP A 1 196 ? 7.228 22.200 18.000 1.00 89.38 196 ASP A O 1
ATOM 1538 N N . ALA A 1 197 ? 7.733 21.967 20.174 1.00 89.56 197 ALA A N 1
ATOM 1539 C CA . ALA A 1 197 ? 9.163 21.751 19.980 1.00 89.56 197 ALA A CA 1
ATOM 1540 C C . ALA A 1 197 ? 9.541 20.296 19.621 1.00 89.56 197 ALA A C 1
ATOM 1542 O O . ALA A 1 197 ? 10.727 19.973 19.630 1.00 89.56 197 ALA A O 1
ATOM 1543 N N . CYS A 1 198 ? 8.569 19.414 19.353 1.00 93.75 198 CYS A N 1
ATOM 1544 C CA . CYS A 1 198 ? 8.785 17.973 19.159 1.00 93.75 198 CYS A CA 1
ATOM 1545 C C . CYS A 1 198 ? 8.221 17.478 17.807 1.00 93.75 198 CYS A C 1
ATOM 1547 O O . CYS A 1 198 ? 7.215 16.761 17.774 1.00 93.75 198 CYS A O 1
ATOM 1549 N N . PRO A 1 199 ? 8.809 17.898 16.669 1.00 92.94 199 PRO A N 1
ATOM 1550 C CA . PRO A 1 199 ? 8.310 17.545 15.340 1.00 92.94 199 PRO A CA 1
ATOM 1551 C C . PRO A 1 199 ? 8.431 16.048 15.024 1.00 92.94 199 PRO A C 1
ATOM 1553 O O . PRO A 1 199 ? 7.575 15.514 14.322 1.00 92.94 199 PRO A O 1
ATOM 1556 N N . GLY A 1 200 ? 9.449 15.355 15.542 1.00 92.50 200 GLY A N 1
ATOM 1557 C CA . GLY A 1 200 ? 9.632 13.918 15.355 1.00 92.50 200 GLY A CA 1
ATOM 1558 C C . GLY A 1 200 ? 8.532 13.106 16.032 1.00 92.50 200 GLY A C 1
ATOM 1559 O O . GLY A 1 200 ? 7.962 12.214 15.406 1.00 92.50 200 GLY A O 1
ATOM 1560 N N . LEU A 1 201 ? 8.170 13.454 17.271 1.00 93.06 201 LEU A N 1
ATOM 1561 C CA . LEU A 1 201 ? 7.049 12.828 17.978 1.00 93.06 201 LEU A CA 1
ATOM 1562 C C . LEU A 1 201 ? 5.703 13.092 17.287 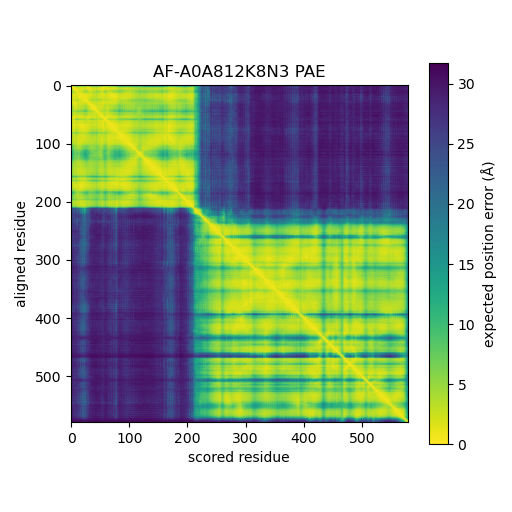1.00 93.06 201 LEU A C 1
ATOM 1564 O O . LEU A 1 201 ? 4.885 12.177 17.203 1.00 93.06 201 LEU A O 1
ATOM 1568 N N . LYS A 1 202 ? 5.479 14.304 16.753 1.00 91.31 202 LYS A N 1
ATOM 1569 C CA . LYS A 1 202 ? 4.279 14.610 15.949 1.00 91.31 202 LYS A CA 1
ATOM 1570 C C . LYS A 1 202 ? 4.227 13.756 14.676 1.00 91.31 202 LYS A C 1
ATOM 1572 O O . LYS A 1 202 ? 3.218 13.113 14.415 1.00 91.31 202 LYS A O 1
ATOM 1577 N N . ALA A 1 203 ? 5.337 13.660 13.944 1.00 89.19 203 ALA A N 1
ATOM 1578 C CA . ALA A 1 203 ? 5.427 12.827 12.744 1.00 89.19 203 ALA A CA 1
ATOM 1579 C C . ALA A 1 203 ? 5.262 11.323 13.042 1.00 89.19 203 ALA A C 1
ATOM 1581 O O . ALA A 1 203 ? 4.712 10.587 12.224 1.00 89.19 203 ALA A O 1
ATOM 1582 N N . LEU A 1 204 ? 5.734 10.851 14.202 1.00 89.00 204 LEU A N 1
ATOM 1583 C CA . LEU A 1 204 ? 5.494 9.485 14.670 1.00 89.00 204 LEU A CA 1
ATOM 1584 C C . LEU A 1 204 ? 4.000 9.248 14.895 1.00 89.00 204 LEU A C 1
ATOM 1586 O O . LEU A 1 204 ? 3.476 8.255 14.395 1.00 89.00 204 LEU A O 1
ATOM 1590 N N . ALA A 1 205 ? 3.316 10.163 15.587 1.00 86.31 205 ALA A N 1
ATOM 1591 C CA . ALA A 1 205 ? 1.879 10.069 15.830 1.00 86.31 205 ALA A CA 1
ATOM 1592 C C . ALA A 1 205 ? 1.081 10.025 14.513 1.00 86.31 205 ALA A C 1
ATOM 1594 O O . ALA A 1 205 ? 0.303 9.098 14.313 1.00 86.31 205 ALA A O 1
ATOM 1595 N N . GLU A 1 206 ? 1.362 10.931 13.571 1.00 84.31 206 GLU A N 1
ATOM 1596 C CA . GLU A 1 206 ? 0.732 10.945 12.238 1.00 84.31 206 GLU A CA 1
ATOM 1597 C C . GLU A 1 206 ? 0.995 9.649 11.446 1.00 84.31 206 GLU A C 1
ATOM 1599 O O . GLU A 1 206 ? 0.140 9.158 10.703 1.00 84.31 206 GLU A O 1
ATOM 1604 N N . ARG A 1 207 ? 2.188 9.054 11.584 1.00 84.88 207 ARG A N 1
ATOM 1605 C CA . ARG A 1 207 ? 2.526 7.790 10.912 1.00 84.88 207 ARG A CA 1
ATOM 1606 C C . ARG A 1 207 ? 1.729 6.614 11.470 1.00 84.88 207 ARG A C 1
ATOM 1608 O O . ARG A 1 207 ? 1.281 5.774 10.695 1.00 84.88 207 ARG A O 1
ATOM 1615 N N . VAL A 1 208 ? 1.556 6.560 12.790 1.00 80.12 208 VAL A N 1
ATOM 1616 C CA . VAL A 1 208 ? 0.724 5.539 13.443 1.00 80.12 208 VAL A CA 1
ATOM 1617 C C . VAL A 1 208 ? -0.750 5.746 13.075 1.00 80.12 208 VAL A C 1
ATOM 1619 O O . VAL A 1 208 ? -1.437 4.784 12.740 1.00 80.12 208 VAL A O 1
ATOM 1622 N N . GLU A 1 209 ? -1.217 6.995 13.032 1.00 72.62 209 GLU A N 1
ATOM 1623 C CA . GLU A 1 209 ? -2.588 7.354 12.647 1.00 72.62 209 GLU A CA 1
ATOM 1624 C C . GLU A 1 209 ? -2.903 7.020 11.178 1.00 72.62 209 GLU A C 1
ATOM 1626 O O . GLU A 1 209 ? -4.004 6.580 10.856 1.00 72.62 209 GLU A O 1
ATOM 1631 N N . SER A 1 210 ? -1.931 7.177 10.272 1.00 68.25 210 SER A N 1
ATOM 1632 C CA . SER A 1 210 ? -2.064 6.932 8.824 1.00 68.25 210 SER A CA 1
ATOM 1633 C C . SER A 1 210 ? -1.986 5.457 8.396 1.00 68.25 210 SER A C 1
ATOM 1635 O O . SER A 1 210 ? -1.929 5.152 7.199 1.00 68.25 210 SER A O 1
ATOM 1637 N N . HIS A 1 211 ? -2.165 4.529 9.338 1.00 66.75 211 HIS A N 1
ATOM 1638 C CA . HIS A 1 211 ? -2.397 3.103 9.088 1.00 66.75 211 HIS A CA 1
ATOM 1639 C C . HIS A 1 211 ? -3.835 2.646 8.626 1.00 66.75 211 HIS A C 1
ATOM 1641 O O . HIS A 1 211 ? -4.086 1.441 8.659 1.00 66.75 211 HIS A O 1
ATOM 1647 N N . PRO A 1 212 ? -4.816 3.475 8.150 1.00 52.91 212 PRO A N 1
ATOM 1648 C CA . PRO A 1 212 ? -6.226 3.071 8.017 1.00 52.91 212 PRO A CA 1
ATOM 1649 C C . PRO A 1 212 ? -6.716 2.618 6.633 1.00 52.91 212 PRO A C 1
ATOM 1651 O O . PRO A 1 212 ? -7.910 2.364 6.470 1.00 52.91 212 PRO A O 1
ATOM 1654 N N . ARG A 1 213 ? -5.859 2.463 5.616 1.00 44.19 213 ARG A N 1
ATOM 1655 C CA . ARG A 1 213 ? -6.319 1.936 4.309 1.00 44.19 213 ARG A CA 1
ATOM 1656 C C . ARG A 1 213 ? -6.687 0.453 4.361 1.00 44.19 213 ARG A C 1
ATOM 1658 O O . ARG A 1 213 ? -7.668 0.045 3.746 1.00 44.19 213 ARG A O 1
ATOM 1665 N N . GLU A 1 214 ? -5.926 -0.328 5.115 1.00 51.78 214 GLU A N 1
ATOM 1666 C CA . GLU A 1 214 ? -6.148 -1.767 5.290 1.00 51.78 214 GLU A CA 1
ATOM 1667 C C . GLU A 1 214 ? -7.318 -2.042 6.248 1.00 51.78 214 GLU A C 1
ATOM 1669 O O . GLU A 1 214 ? -8.095 -2.971 6.029 1.00 51.78 214 GLU A O 1
ATOM 1674 N N . LEU A 1 215 ? -7.519 -1.152 7.230 1.00 52.78 215 LEU A N 1
ATOM 1675 C CA . LEU A 1 215 ? -8.631 -1.178 8.183 1.00 52.78 215 LEU A CA 1
ATOM 1676 C C . LEU A 1 215 ? -10.004 -1.174 7.492 1.00 52.78 215 LEU A C 1
ATOM 1678 O O . LEU A 1 215 ? -10.855 -2.000 7.802 1.00 52.78 215 LEU A O 1
ATOM 1682 N N . VAL A 1 216 ? -10.230 -0.286 6.518 1.00 44.47 216 VAL A N 1
ATOM 1683 C CA . VAL A 1 216 ? -11.535 -0.170 5.831 1.00 44.47 216 VAL A CA 1
ATOM 1684 C C . VAL A 1 216 ? -11.897 -1.436 5.042 1.00 44.47 216 VAL A C 1
ATOM 1686 O O . VAL A 1 216 ? -13.061 -1.840 5.026 1.00 44.47 216 VAL A O 1
ATOM 1689 N N . LEU A 1 217 ? -10.914 -2.077 4.402 1.00 42.12 217 LEU A N 1
ATOM 1690 C CA . LEU A 1 217 ? -11.103 -3.338 3.673 1.00 42.12 217 LEU A CA 1
ATOM 1691 C C . LEU A 1 217 ? -11.413 -4.499 4.630 1.00 42.12 217 LEU A C 1
ATOM 1693 O O . LEU A 1 217 ? -12.336 -5.271 4.376 1.00 42.12 217 LEU A O 1
ATOM 1697 N N . GLN A 1 218 ? -10.706 -4.577 5.758 1.00 49.94 218 GLN A N 1
ATOM 1698 C CA . GLN A 1 218 ? -10.922 -5.601 6.786 1.00 49.94 218 GLN A CA 1
ATOM 1699 C C . GLN A 1 218 ? -12.284 -5.454 7.485 1.00 49.94 218 GLN A C 1
ATOM 1701 O O . GLN A 1 218 ? -12.958 -6.449 7.734 1.00 49.94 218 GLN A O 1
ATOM 1706 N N . LEU A 1 219 ? -12.749 -4.225 7.728 1.00 48.72 219 LEU A N 1
ATOM 1707 C CA . LEU A 1 219 ? -14.057 -3.965 8.346 1.00 48.72 219 LEU A CA 1
ATOM 1708 C C . LEU A 1 219 ? -15.243 -4.411 7.483 1.00 48.72 219 LEU A C 1
ATOM 1710 O O . LEU A 1 219 ? -16.266 -4.829 8.023 1.00 48.72 219 LEU A O 1
ATOM 1714 N N . ARG A 1 220 ? -15.118 -4.349 6.149 1.00 42.75 220 ARG A N 1
ATOM 1715 C CA . ARG A 1 220 ? -16.139 -4.896 5.240 1.00 42.75 220 ARG A CA 1
ATOM 1716 C C . ARG A 1 220 ? -16.075 -6.416 5.138 1.00 42.75 220 ARG A C 1
ATOM 1718 O O . ARG A 1 220 ? -17.115 -7.024 4.922 1.00 42.75 220 ARG A O 1
ATOM 1725 N N . LEU A 1 221 ? -14.905 -7.027 5.338 1.00 44.47 221 LEU A N 1
ATOM 1726 C CA . LEU A 1 221 ? -14.790 -8.485 5.424 1.00 44.47 221 LEU A CA 1
ATOM 1727 C C . LEU A 1 221 ? -15.556 -9.056 6.630 1.00 44.47 221 LEU A C 1
ATOM 1729 O O . LEU A 1 221 ? -16.093 -10.155 6.566 1.00 44.47 221 LEU A O 1
ATOM 1733 N N . LEU A 1 222 ? -15.606 -8.288 7.720 1.00 46.47 222 LEU A N 1
ATOM 1734 C CA . LEU A 1 222 ? -16.234 -8.664 8.987 1.00 46.47 222 LEU A CA 1
ATOM 1735 C C . LEU A 1 222 ? -17.736 -8.310 9.069 1.00 46.47 222 LEU A C 1
ATOM 1737 O O . LEU A 1 222 ? -18.344 -8.530 10.111 1.00 46.47 222 LEU A O 1
ATOM 1741 N N . ASP A 1 223 ? -18.319 -7.759 7.996 1.00 51.28 223 ASP A N 1
ATOM 1742 C CA . ASP A 1 223 ? -19.733 -7.351 7.878 1.00 51.28 223 ASP A CA 1
ATOM 1743 C C . ASP A 1 223 ? -20.248 -6.474 9.045 1.00 51.28 223 ASP A C 1
ATOM 1745 O O . ASP A 1 223 ? -21.369 -6.607 9.533 1.00 51.28 223 ASP A O 1
ATOM 1749 N N . LEU A 1 224 ? -19.408 -5.545 9.520 1.00 46.09 224 LEU A N 1
ATOM 1750 C CA . LEU A 1 224 ? -19.647 -4.741 10.730 1.00 46.09 224 LEU A CA 1
ATOM 1751 C C . LEU A 1 224 ? -20.600 -3.534 10.526 1.00 46.09 224 LEU A C 1
ATOM 1753 O O . LEU A 1 224 ? -20.412 -2.479 11.133 1.00 46.09 224 LEU A O 1
ATOM 1757 N N . GLY A 1 225 ? -21.639 -3.681 9.695 1.00 49.84 225 GLY A N 1
ATOM 1758 C CA . GLY A 1 225 ? -22.720 -2.697 9.506 1.00 49.84 225 GLY A CA 1
ATOM 1759 C C . GLY A 1 225 ? -22.767 -2.004 8.135 1.00 49.84 225 GLY A C 1
ATOM 1760 O O . GLY A 1 225 ? -21.871 -2.153 7.302 1.00 49.84 225 GLY A O 1
ATOM 1761 N N . ASP A 1 226 ? -23.835 -1.234 7.891 1.00 54.09 226 ASP A N 1
ATOM 1762 C CA . ASP A 1 226 ? -24.184 -0.678 6.568 1.00 54.09 226 ASP A CA 1
ATOM 1763 C C . ASP A 1 226 ? -23.209 0.399 6.055 1.00 54.09 226 ASP A C 1
ATOM 1765 O O . ASP A 1 226 ? -22.976 0.498 4.845 1.00 54.09 226 ASP A O 1
ATOM 1769 N N . HIS A 1 227 ? -22.595 1.179 6.955 1.00 57.38 227 HIS A N 1
ATOM 1770 C CA . HIS A 1 227 ? -21.628 2.222 6.610 1.00 57.38 227 HIS A CA 1
ATOM 1771 C C . HIS A 1 227 ? -20.367 2.128 7.498 1.00 57.38 227 HIS A C 1
ATOM 1773 O O . HIS A 1 227 ? -20.452 2.310 8.713 1.00 57.38 227 HIS A O 1
ATOM 1779 N N . PRO A 1 228 ? -19.160 1.915 6.933 1.00 54.84 228 PRO A N 1
ATOM 1780 C CA . PRO A 1 228 ? -17.919 1.813 7.690 1.00 54.84 228 PRO A CA 1
ATOM 1781 C C . PRO A 1 228 ? -17.585 3.116 8.410 1.00 54.84 228 PRO A C 1
ATOM 1783 O O . PRO A 1 228 ? -16.903 3.063 9.416 1.00 54.84 228 PRO A O 1
ATOM 1786 N N . GLY A 1 229 ? -18.100 4.271 7.971 1.00 53.62 229 GLY A N 1
ATOM 1787 C CA . GLY A 1 229 ? -17.999 5.515 8.738 1.00 53.62 229 GLY A CA 1
ATOM 1788 C C . GLY A 1 229 ? -18.746 5.476 10.076 1.00 53.62 229 GLY A C 1
ATOM 1789 O O . GLY A 1 229 ? -18.295 6.116 11.013 1.00 53.62 229 GLY A O 1
ATOM 1790 N N . ASP A 1 230 ? -19.832 4.709 10.202 1.00 56.88 230 ASP A N 1
ATOM 1791 C CA . ASP A 1 230 ? -20.565 4.581 11.469 1.00 56.88 230 ASP A CA 1
ATOM 1792 C C . ASP A 1 230 ? -19.874 3.610 12.425 1.00 56.88 230 ASP A C 1
ATOM 1794 O O . ASP A 1 230 ? -19.802 3.873 13.621 1.00 56.88 230 ASP A O 1
ATOM 1798 N N . PHE A 1 231 ? -19.257 2.551 11.898 1.00 54.00 231 PHE A N 1
ATOM 1799 C CA . PHE A 1 231 ? -18.397 1.680 12.696 1.00 54.00 231 PHE A CA 1
ATOM 1800 C C . PHE A 1 231 ? -17.071 2.360 13.074 1.00 54.00 231 PHE A C 1
ATOM 1802 O O . PHE A 1 231 ? -16.634 2.288 14.215 1.00 54.00 231 PHE A O 1
ATOM 1809 N N . LEU A 1 232 ? -16.440 3.083 12.146 1.00 56.69 232 LEU A N 1
ATOM 1810 C CA . LEU A 1 232 ? -15.219 3.851 12.407 1.00 56.69 232 LEU A CA 1
ATOM 1811 C C . LEU A 1 232 ? -15.468 5.036 13.347 1.00 56.69 232 LEU A C 1
ATOM 1813 O O . LEU A 1 232 ? -14.524 5.509 13.959 1.00 56.69 232 LEU A O 1
ATOM 1817 N N . ARG A 1 233 ? -16.719 5.485 13.516 1.00 58.06 233 ARG A N 1
ATOM 1818 C CA . ARG A 1 233 ? -17.115 6.412 14.591 1.00 58.06 233 ARG A CA 1
ATOM 1819 C C . ARG A 1 233 ? -17.082 5.775 15.979 1.00 58.06 233 ARG A C 1
ATOM 1821 O O . ARG A 1 233 ? -16.895 6.493 16.952 1.00 58.06 233 ARG A O 1
ATOM 1828 N N . LEU A 1 234 ? -17.261 4.456 16.060 1.00 54.53 234 LEU A N 1
ATOM 1829 C CA . LEU A 1 234 ? -17.052 3.670 17.280 1.00 54.53 234 LEU A CA 1
ATOM 1830 C C . LEU A 1 234 ? -15.567 3.354 17.495 1.00 54.53 234 LEU A C 1
ATOM 1832 O O . LEU A 1 234 ? -15.196 2.858 18.561 1.00 54.53 234 LEU A O 1
ATOM 1836 N N . ALA A 1 235 ? -14.717 3.611 16.489 1.00 52.25 235 ALA A N 1
ATOM 1837 C CA . ALA A 1 235 ? -13.285 3.488 16.664 1.00 52.25 235 ALA A CA 1
ATOM 1838 C C . ALA A 1 235 ? -12.836 4.517 17.702 1.00 52.25 235 ALA A C 1
ATOM 1840 O O . ALA A 1 235 ? -13.341 5.642 17.712 1.00 52.25 235 ALA A O 1
ATOM 1841 N N . PRO A 1 236 ? -11.873 4.160 18.559 1.00 37.22 236 PRO A N 1
ATOM 1842 C CA . PRO A 1 236 ? -11.479 5.039 19.635 1.00 37.22 236 PRO A CA 1
ATOM 1843 C C . PRO A 1 236 ? -11.081 6.445 19.129 1.00 37.22 236 PRO A C 1
ATOM 1845 O O . PRO A 1 236 ? -11.475 7.416 19.755 1.00 37.22 236 PRO A O 1
ATOM 1848 N N . GLU A 1 237 ? -10.312 6.590 18.035 1.00 46.38 237 GLU A N 1
ATOM 1849 C CA . GLU A 1 237 ? -10.110 7.878 17.326 1.00 46.38 237 GLU A CA 1
ATOM 1850 C C . GLU A 1 237 ? -10.753 7.712 15.961 1.00 46.38 237 GLU A C 1
ATOM 1852 O O . GLU A 1 237 ? -10.210 6.996 15.113 1.00 46.38 237 GLU A O 1
ATOM 1857 N N . PRO A 1 238 ? -11.933 8.302 15.755 1.00 59.19 238 PRO A N 1
ATOM 1858 C CA . PRO A 1 238 ? -12.591 8.173 14.483 1.00 59.19 238 PRO A CA 1
ATOM 1859 C C . PRO A 1 238 ? -11.816 8.999 13.450 1.00 59.19 238 PRO A C 1
ATOM 1861 O O . PRO A 1 238 ? -11.652 10.207 13.639 1.00 59.19 238 PRO A O 1
ATOM 1864 N N . PRO A 1 239 ? -11.343 8.393 12.345 1.00 72.19 239 PRO A N 1
ATOM 1865 C CA . PRO A 1 239 ? -10.719 9.155 11.275 1.00 72.19 239 PRO A CA 1
ATOM 1866 C C . PRO A 1 239 ? -11.689 10.226 10.774 1.00 72.19 239 PRO A C 1
ATOM 1868 O O . PRO A 1 239 ? -12.906 10.012 10.734 1.00 72.19 239 PRO A O 1
ATOM 1871 N N . ALA A 1 240 ? -11.150 11.371 10.348 1.00 75.31 240 ALA A N 1
ATOM 1872 C CA . ALA A 1 240 ? -11.958 12.449 9.791 1.00 75.31 240 ALA A CA 1
ATOM 1873 C C . ALA A 1 240 ? -12.919 11.901 8.722 1.00 75.31 240 ALA A C 1
ATOM 1875 O O . ALA A 1 240 ? -12.509 11.143 7.838 1.00 75.31 240 ALA A O 1
ATOM 1876 N N . LEU A 1 241 ? -14.194 12.299 8.776 1.00 74.56 241 LEU A N 1
ATOM 1877 C CA . LEU A 1 241 ? -15.226 11.770 7.876 1.00 74.56 241 LEU A CA 1
ATOM 1878 C C . LEU A 1 241 ? -14.823 11.928 6.402 1.00 74.56 241 LEU A C 1
ATOM 1880 O O . LEU A 1 241 ? -14.977 11.006 5.607 1.00 74.56 241 LEU A O 1
ATOM 1884 N N . GLU A 1 242 ? -14.194 13.054 6.063 1.00 75.31 242 GLU A N 1
ATOM 1885 C CA . GLU A 1 242 ? -13.655 13.304 4.727 1.00 75.31 242 GLU A CA 1
ATOM 1886 C C . GLU A 1 242 ? -12.576 12.296 4.308 1.00 75.31 242 GLU A C 1
ATOM 1888 O O . GLU A 1 242 ? -12.486 11.936 3.133 1.00 75.31 242 GLU A O 1
ATOM 1893 N N . ALA A 1 243 ? -11.736 11.844 5.245 1.00 72.75 243 ALA A N 1
ATOM 1894 C CA . ALA A 1 243 ? -10.714 10.835 4.991 1.00 72.75 243 ALA A CA 1
ATOM 1895 C C . ALA A 1 243 ? -11.349 9.463 4.736 1.00 72.75 243 ALA A C 1
ATOM 1897 O O . ALA A 1 243 ? -10.944 8.781 3.791 1.00 72.75 243 ALA A O 1
ATOM 1898 N N . VAL A 1 244 ? -12.392 9.105 5.494 1.00 78.06 244 VAL A N 1
ATOM 1899 C CA . VAL A 1 244 ? -13.185 7.885 5.268 1.00 78.06 244 VAL A CA 1
ATOM 1900 C C . VAL A 1 244 ? -13.878 7.935 3.908 1.00 78.06 244 VAL A C 1
ATOM 1902 O O . VAL A 1 244 ? -13.745 7.011 3.111 1.00 78.06 244 VAL A O 1
ATOM 1905 N N . GLU A 1 245 ? -14.547 9.038 3.575 1.00 79.44 245 GLU A N 1
ATOM 1906 C CA . GLU A 1 245 ? -15.194 9.225 2.272 1.00 79.44 245 GLU A CA 1
ATOM 1907 C C . GLU A 1 245 ? -14.194 9.205 1.112 1.00 79.44 245 GLU A C 1
ATOM 1909 O O . GLU A 1 245 ? -14.504 8.742 0.012 1.00 79.44 245 GLU A O 1
ATOM 1914 N N . ARG A 1 246 ? -12.980 9.722 1.317 1.00 78.94 246 ARG A N 1
ATOM 1915 C CA . ARG A 1 246 ? -11.902 9.664 0.322 1.00 78.94 246 ARG A CA 1
ATOM 1916 C C . ARG A 1 246 ? -11.402 8.233 0.134 1.00 78.94 246 ARG A C 1
ATOM 1918 O O . ARG A 1 246 ? -11.198 7.824 -1.007 1.00 78.94 246 ARG A O 1
ATOM 1925 N N . ALA A 1 247 ? -11.257 7.471 1.217 1.00 78.94 247 ALA A N 1
ATOM 1926 C CA . ALA A 1 247 ? -10.901 6.056 1.164 1.00 78.94 247 ALA A CA 1
ATOM 1927 C C . ALA A 1 247 ? -11.989 5.232 0.456 1.00 78.94 247 ALA A C 1
ATOM 1929 O O . ALA A 1 247 ? -11.669 4.481 -0.462 1.00 78.94 247 ALA A O 1
ATOM 1930 N N . ILE A 1 248 ? -13.269 5.449 0.784 1.00 81.69 248 ILE A N 1
ATOM 1931 C CA . ILE A 1 248 ? -14.412 4.823 0.100 1.00 81.69 248 ILE A CA 1
ATOM 1932 C C . ILE A 1 248 ? -14.389 5.152 -1.394 1.00 81.69 248 ILE A C 1
ATOM 1934 O O . ILE A 1 248 ? -14.426 4.244 -2.220 1.00 81.69 248 ILE A O 1
ATOM 1938 N N . ARG A 1 249 ? -14.263 6.435 -1.765 1.00 81.88 249 ARG A N 1
ATOM 1939 C CA . ARG A 1 249 ? -14.173 6.853 -3.176 1.00 81.88 249 ARG A CA 1
ATOM 1940 C C . ARG A 1 249 ? -13.007 6.184 -3.897 1.00 81.88 249 ARG A C 1
ATOM 1942 O O . ARG A 1 249 ? -13.167 5.751 -5.034 1.00 81.88 249 ARG A O 1
ATOM 1949 N N . SER A 1 250 ? -11.858 6.066 -3.236 1.00 83.06 250 SER A N 1
ATOM 1950 C CA . SER A 1 250 ? -10.694 5.373 -3.787 1.00 83.06 250 SER A CA 1
ATOM 1951 C C . SER A 1 250 ? -10.956 3.877 -3.984 1.00 83.06 250 SER A C 1
ATOM 1953 O O . SER A 1 250 ? -10.622 3.343 -5.035 1.00 83.06 250 SER A O 1
ATOM 1955 N N . LEU A 1 251 ? -11.570 3.193 -3.016 1.00 83.56 251 LEU A N 1
ATOM 1956 C CA . LEU A 1 251 ? -11.879 1.760 -3.104 1.00 83.56 251 LEU A CA 1
ATOM 1957 C C . LEU A 1 251 ? -12.948 1.456 -4.163 1.00 83.56 251 LEU A C 1
ATOM 1959 O O . LEU A 1 251 ? -12.825 0.467 -4.885 1.00 83.56 251 LEU A O 1
ATOM 1963 N N . VAL A 1 252 ? -13.944 2.333 -4.320 1.00 83.88 252 VAL A N 1
ATOM 1964 C CA . VAL A 1 252 ? -14.917 2.273 -5.423 1.00 83.88 252 VAL A CA 1
ATOM 1965 C C . VAL A 1 252 ? -14.215 2.481 -6.768 1.00 83.88 252 VAL A C 1
ATOM 1967 O O . VAL A 1 252 ? -14.445 1.717 -7.699 1.00 83.88 252 VAL A O 1
ATOM 1970 N N . ALA A 1 253 ? -13.299 3.451 -6.876 1.00 82.50 253 ALA A N 1
ATOM 1971 C CA . ALA A 1 253 ? -12.536 3.685 -8.107 1.00 82.50 253 ALA A CA 1
ATOM 1972 C C . ALA A 1 253 ? -11.612 2.508 -8.476 1.00 82.50 253 ALA A C 1
ATOM 1974 O O . ALA A 1 253 ? -11.411 2.224 -9.656 1.00 82.50 253 ALA A O 1
ATOM 1975 N N . ILE A 1 254 ? -11.075 1.802 -7.476 1.00 84.75 254 ILE A N 1
ATOM 1976 C CA . ILE A 1 254 ? -10.297 0.568 -7.660 1.00 84.75 254 ILE A CA 1
ATOM 1977 C C . ILE A 1 254 ? -11.210 -0.606 -8.061 1.00 84.75 254 ILE A C 1
ATOM 1979 O O . ILE A 1 254 ? -10.732 -1.550 -8.689 1.00 84.75 254 ILE A O 1
ATOM 1983 N N . GLY A 1 255 ? -12.512 -0.538 -7.774 1.00 82.62 255 GLY A N 1
ATOM 1984 C CA . GLY A 1 255 ? -13.481 -1.607 -8.030 1.00 82.62 255 GLY A CA 1
ATOM 1985 C C . GLY A 1 255 ? -13.548 -2.650 -6.912 1.00 82.62 255 GLY A C 1
ATOM 1986 O O . GLY A 1 255 ? -14.027 -3.755 -7.142 1.00 82.62 255 GLY A O 1
ATOM 1987 N N . ALA A 1 256 ? -13.054 -2.323 -5.714 1.00 85.12 256 ALA A N 1
ATOM 1988 C CA . ALA A 1 256 ? -13.143 -3.182 -4.530 1.00 85.12 256 ALA A CA 1
ATOM 1989 C C . ALA A 1 256 ? -14.532 -3.123 -3.861 1.00 85.12 256 ALA A C 1
ATOM 1991 O O . ALA A 1 256 ? -14.942 -4.064 -3.185 1.00 85.12 256 ALA A O 1
ATOM 1992 N N . LEU A 1 257 ? -15.259 -2.019 -4.057 1.00 81.94 257 LEU A N 1
ATOM 1993 C CA . LEU A 1 257 ? -16.613 -1.794 -3.543 1.00 81.94 257 LEU A CA 1
ATOM 1994 C C . LEU A 1 257 ? -17.567 -1.506 -4.707 1.00 81.94 257 LEU A C 1
ATOM 1996 O O . LEU A 1 257 ? -17.173 -0.830 -5.657 1.00 81.94 257 LEU A O 1
ATOM 2000 N N . GLU A 1 258 ? -18.812 -1.984 -4.624 1.00 74.44 258 GLU A N 1
ATOM 2001 C CA . GLU A 1 258 ? -19.826 -1.801 -5.677 1.00 74.44 258 GLU A CA 1
ATOM 2002 C C . GLU A 1 258 ? -20.117 -0.321 -5.958 1.00 74.44 258 GLU A C 1
ATOM 2004 O O . GLU A 1 258 ? -20.107 0.123 -7.105 1.00 74.44 258 GLU A O 1
ATOM 2009 N N . SER A 1 259 ? -20.421 0.454 -4.915 1.00 72.75 259 SER A N 1
ATOM 2010 C CA . SER A 1 259 ? -20.784 1.863 -5.053 1.00 72.75 259 SER A CA 1
ATOM 2011 C C . SER A 1 259 ? -20.564 2.631 -3.754 1.00 72.75 259 SER A C 1
ATOM 2013 O O . SER A 1 259 ? -20.454 2.046 -2.678 1.00 72.75 259 SER A O 1
ATOM 2015 N N . SER A 1 260 ? -20.534 3.963 -3.840 1.00 64.25 260 SER A N 1
ATOM 2016 C CA . SER A 1 260 ? -20.423 4.826 -2.659 1.00 64.25 260 SER A CA 1
ATOM 2017 C C . SER A 1 260 ? -21.678 4.817 -1.779 1.00 64.25 260 SER A C 1
ATOM 2019 O O . SER A 1 260 ? -21.581 5.166 -0.610 1.00 64.25 260 SER A O 1
ATOM 2021 N N . SER A 1 261 ? -22.843 4.445 -2.324 1.00 59.78 261 SER A N 1
ATOM 2022 C CA . SER A 1 261 ? -24.119 4.374 -1.594 1.00 59.78 261 SER A CA 1
ATOM 2023 C C . SER A 1 261 ? -24.420 2.985 -1.033 1.00 59.78 261 SER A C 1
ATOM 2025 O O . SER A 1 261 ? -25.041 2.872 0.017 1.00 59.78 261 SER A O 1
ATOM 2027 N N . LYS A 1 262 ? -23.980 1.928 -1.723 1.00 62.03 262 LYS A N 1
ATOM 2028 C CA . LYS A 1 262 ? -24.081 0.535 -1.289 1.00 62.03 262 LYS A CA 1
ATOM 2029 C C . LYS A 1 262 ? -22.686 -0.072 -1.311 1.00 62.03 262 LYS A C 1
ATOM 2031 O O . LYS A 1 262 ? -22.168 -0.426 -2.371 1.00 62.03 262 LYS A O 1
ATOM 2036 N N . LEU A 1 263 ? -22.082 -0.183 -0.133 1.00 67.38 263 LEU A N 1
ATOM 2037 C CA . LEU A 1 263 ? -20.674 -0.549 0.037 1.00 67.38 263 LEU A CA 1
ATOM 2038 C C . LEU A 1 263 ? -20.434 -2.063 -0.059 1.00 67.38 263 LEU A C 1
ATOM 2040 O O . LEU A 1 263 ? -19.562 -2.600 0.623 1.00 67.38 263 LEU A O 1
ATOM 2044 N N . GLY A 1 264 ? -21.230 -2.780 -0.856 1.00 70.75 264 GLY A N 1
ATOM 2045 C CA . GLY A 1 264 ? -21.068 -4.218 -1.077 1.00 70.75 264 GLY A CA 1
ATOM 2046 C C . GLY A 1 264 ? -19.652 -4.536 -1.554 1.00 70.75 264 GLY A C 1
ATOM 2047 O O . GLY A 1 264 ? -19.109 -3.823 -2.402 1.00 70.75 264 GLY A O 1
ATOM 2048 N N . LEU A 1 265 ? -19.039 -5.567 -0.973 1.00 77.75 265 LEU A N 1
ATOM 2049 C CA . LEU A 1 265 ? -17.712 -6.018 -1.370 1.00 77.75 265 LEU A CA 1
ATOM 2050 C C . LEU A 1 265 ? -17.821 -6.713 -2.731 1.00 77.75 265 LEU A C 1
ATOM 2052 O O . LEU A 1 265 ? -18.647 -7.609 -2.905 1.00 77.75 265 LEU A O 1
ATOM 2056 N N . THR A 1 266 ? -17.008 -6.304 -3.701 1.00 85.44 266 THR A N 1
ATOM 2057 C CA . THR A 1 266 ? -16.948 -7.010 -4.989 1.00 85.44 266 THR A CA 1
ATOM 2058 C C . THR A 1 266 ? -16.128 -8.301 -4.846 1.00 85.44 266 THR A C 1
ATOM 2060 O O . THR A 1 266 ? -15.352 -8.422 -3.894 1.00 85.44 266 THR A O 1
ATOM 2063 N N . PRO A 1 267 ? -16.211 -9.262 -5.789 1.00 84.44 267 PRO A N 1
ATOM 2064 C CA . PRO A 1 267 ? -15.333 -10.435 -5.777 1.00 84.44 267 PRO A CA 1
ATOM 2065 C C . PRO A 1 267 ? -13.846 -10.056 -5.756 1.00 84.44 267 PRO A C 1
ATOM 2067 O O . PRO A 1 267 ? -13.050 -10.683 -5.066 1.00 84.44 267 PRO A O 1
ATOM 2070 N N . LEU A 1 268 ? -13.474 -8.977 -6.456 1.00 87.75 268 LEU A N 1
ATOM 2071 C CA . LEU A 1 268 ? -12.133 -8.403 -6.369 1.00 87.75 268 LEU A CA 1
ATOM 2072 C C . LEU A 1 268 ? -11.840 -7.893 -4.953 1.00 87.75 268 LEU A C 1
ATOM 2074 O O . LEU A 1 268 ? -10.806 -8.230 -4.386 1.00 87.75 268 LEU A O 1
ATOM 2078 N N . GLY A 1 269 ? -12.745 -7.098 -4.376 1.00 86.44 269 GLY A N 1
ATOM 2079 C CA . GLY A 1 269 ? -12.608 -6.560 -3.022 1.00 86.44 269 GLY A CA 1
ATOM 2080 C C . GLY A 1 269 ? -12.424 -7.639 -1.957 1.00 86.44 269 GLY A C 1
ATOM 2081 O O . GLY A 1 269 ? -11.623 -7.446 -1.047 1.00 86.44 269 GLY A O 1
ATOM 2082 N N . PHE A 1 270 ? -13.094 -8.786 -2.109 1.00 85.00 270 PHE A N 1
ATOM 2083 C CA . PHE A 1 270 ? -12.919 -9.955 -1.247 1.00 85.00 270 PHE A CA 1
ATOM 2084 C C . PHE A 1 270 ? -11.471 -10.437 -1.243 1.00 85.00 270 PHE A C 1
ATOM 2086 O O . PHE A 1 270 ? -10.870 -10.559 -0.179 1.00 85.00 270 PHE A O 1
ATOM 2093 N N . HIS A 1 271 ? -10.878 -10.639 -2.418 1.00 86.81 271 HIS A N 1
ATOM 2094 C CA . HIS A 1 271 ? -9.486 -11.082 -2.524 1.00 86.81 271 HIS A CA 1
ATOM 2095 C C . HIS A 1 271 ? -8.499 -10.017 -2.039 1.00 86.81 271 HIS A C 1
ATOM 2097 O O . HIS A 1 271 ? -7.539 -10.338 -1.343 1.00 86.81 271 HIS A O 1
ATOM 2103 N N . LEU A 1 272 ? -8.753 -8.737 -2.338 1.00 88.50 272 LEU A N 1
ATOM 2104 C CA . LEU A 1 272 ? -7.912 -7.630 -1.869 1.00 88.50 272 LEU A CA 1
ATOM 2105 C C . LEU A 1 272 ? -7.888 -7.514 -0.345 1.00 88.50 272 LEU A C 1
ATOM 2107 O O . LEU A 1 272 ? -6.837 -7.238 0.219 1.00 88.50 272 LEU A O 1
ATOM 2111 N N . ALA A 1 273 ? -9.020 -7.741 0.320 1.00 82.25 273 ALA A N 1
ATOM 2112 C CA . ALA A 1 273 ? -9.111 -7.668 1.775 1.00 82.25 273 ALA A CA 1
ATOM 2113 C C . ALA A 1 273 ? -8.311 -8.776 2.489 1.00 82.25 273 ALA A C 1
ATOM 2115 O O . ALA A 1 273 ? -7.911 -8.590 3.637 1.00 82.25 273 ALA A O 1
ATOM 2116 N N . HIS A 1 274 ? -8.044 -9.896 1.810 1.00 80.50 274 HIS A N 1
ATOM 2117 C CA . HIS A 1 274 ? -7.246 -11.005 2.340 1.00 80.50 274 HIS A CA 1
ATOM 2118 C C . HIS A 1 274 ? -5.736 -10.859 2.096 1.00 80.50 274 HIS A C 1
ATOM 2120 O O . HIS A 1 274 ? -4.962 -11.635 2.653 1.00 80.50 274 HIS A O 1
ATOM 2126 N N . MET A 1 275 ? -5.290 -9.871 1.313 1.00 82.06 275 MET A N 1
ATOM 2127 C CA . MET A 1 275 ? -3.865 -9.632 1.067 1.00 82.06 275 MET A CA 1
ATOM 2128 C C . MET A 1 275 ? -3.353 -8.430 1.881 1.00 82.06 275 MET A C 1
ATOM 2130 O O . MET A 1 275 ? -3.945 -7.353 1.806 1.00 82.06 275 MET A O 1
ATOM 2134 N N . PRO A 1 276 ? -2.235 -8.553 2.620 1.00 84.81 276 PRO A N 1
ATOM 2135 C CA . PRO A 1 276 ? -1.655 -7.461 3.408 1.00 84.81 276 PRO A CA 1
ATOM 2136 C C . PRO A 1 276 ? -0.801 -6.524 2.531 1.00 84.81 276 PRO A C 1
ATOM 2138 O O . PRO A 1 276 ? 0.403 -6.383 2.730 1.00 84.81 276 PRO A O 1
ATOM 2141 N N . VAL A 1 277 ? -1.406 -5.945 1.492 1.00 86.88 277 VAL A N 1
ATOM 2142 C CA . VAL A 1 277 ? -0.736 -5.062 0.524 1.00 86.88 277 VAL A CA 1
ATOM 2143 C C . VAL A 1 277 ? -1.647 -3.894 0.136 1.00 86.88 277 VAL A C 1
ATOM 2145 O O . VAL A 1 277 ? -2.870 -3.993 0.235 1.00 86.88 277 VAL A O 1
ATOM 2148 N N . ASP A 1 278 ? -1.076 -2.796 -0.382 1.00 86.75 278 ASP A N 1
ATOM 2149 C CA . ASP A 1 278 ? -1.875 -1.695 -0.946 1.00 86.75 278 ASP A CA 1
ATOM 2150 C C . ASP A 1 278 ? -2.833 -2.231 -2.025 1.00 86.75 278 ASP A C 1
ATOM 2152 O O . ASP A 1 278 ? -2.434 -2.988 -2.914 1.00 86.75 278 ASP A O 1
ATOM 2156 N N . ALA A 1 279 ? -4.099 -1.811 -1.974 1.00 87.50 279 ALA A N 1
ATOM 2157 C CA . ALA A 1 279 ? -5.161 -2.337 -2.833 1.00 87.50 279 ALA A CA 1
ATOM 2158 C C . ALA A 1 279 ? -4.847 -2.236 -4.340 1.00 87.50 279 ALA A C 1
ATOM 2160 O O . ALA A 1 279 ? -5.294 -3.083 -5.114 1.00 87.50 279 ALA A O 1
ATOM 2161 N N . ARG A 1 280 ? -4.056 -1.241 -4.777 1.00 91.31 280 ARG A N 1
ATOM 2162 C CA . ARG A 1 280 ? -3.625 -1.117 -6.182 1.00 91.31 280 ARG A CA 1
ATOM 2163 C C . ARG A 1 280 ? -2.618 -2.197 -6.565 1.00 91.31 280 ARG A C 1
ATOM 2165 O O . ARG A 1 280 ? -2.714 -2.762 -7.654 1.00 91.31 280 ARG A O 1
ATOM 2172 N N . ILE A 1 281 ? -1.687 -2.504 -5.661 1.00 93.19 281 ILE A N 1
ATOM 2173 C CA . ILE A 1 281 ? -0.705 -3.579 -5.828 1.00 93.19 281 ILE A CA 1
ATOM 2174 C C . ILE A 1 281 ? -1.412 -4.933 -5.799 1.00 93.19 281 ILE A C 1
ATOM 2176 O O . ILE A 1 281 ? -1.252 -5.713 -6.734 1.00 93.19 281 ILE A O 1
ATOM 2180 N N . GLY A 1 282 ? -2.277 -5.173 -4.808 1.00 93.38 282 GLY A N 1
ATOM 2181 C CA . GLY A 1 282 ? -3.076 -6.398 -4.725 1.00 93.38 282 GLY A CA 1
ATOM 2182 C C . GLY A 1 282 ? -3.911 -6.630 -5.987 1.00 93.38 282 GLY A C 1
ATOM 2183 O O . GLY A 1 282 ? -3.921 -7.731 -6.534 1.00 93.38 282 GLY A O 1
ATOM 2184 N N . LYS A 1 283 ? -4.537 -5.573 -6.524 1.00 93.81 283 LYS A N 1
ATOM 2185 C CA . LYS A 1 283 ? -5.328 -5.654 -7.761 1.00 93.81 283 LYS A CA 1
ATOM 2186 C C . LYS A 1 283 ? -4.462 -6.053 -8.949 1.00 93.81 283 LYS A C 1
ATOM 2188 O O . LYS A 1 283 ? -4.861 -6.899 -9.745 1.00 93.81 283 LYS A O 1
ATOM 2193 N N . MET A 1 284 ? -3.274 -5.465 -9.059 1.00 94.50 284 MET A N 1
ATOM 2194 C CA . MET A 1 284 ? -2.323 -5.798 -10.113 1.00 94.50 284 MET A CA 1
ATOM 2195 C C . MET A 1 284 ? -1.868 -7.258 -10.018 1.00 94.50 284 MET A C 1
ATOM 2197 O O . MET A 1 284 ? -1.850 -7.946 -11.031 1.00 94.50 284 MET A O 1
ATOM 2201 N N . LEU A 1 285 ? -1.560 -7.743 -8.813 1.00 95.06 285 LEU A N 1
ATOM 2202 C CA . LEU A 1 285 ? -1.132 -9.121 -8.562 1.00 95.06 285 LEU A CA 1
ATOM 2203 C C . LEU A 1 285 ? -2.227 -10.141 -8.913 1.00 95.06 285 LEU A C 1
ATOM 2205 O O . LEU A 1 285 ? -1.965 -11.091 -9.652 1.00 95.06 285 LEU A O 1
ATOM 2209 N N . VAL A 1 286 ? -3.464 -9.900 -8.466 1.00 94.12 286 VAL A N 1
ATOM 2210 C CA . VAL A 1 286 ? -4.628 -10.747 -8.778 1.00 94.12 286 VAL A CA 1
ATOM 2211 C C . VAL A 1 286 ? -4.863 -10.817 -10.285 1.00 94.12 286 VAL A C 1
ATOM 2213 O O . VAL A 1 286 ? -4.938 -11.908 -10.850 1.00 94.12 286 VAL A O 1
ATOM 2216 N N . TYR A 1 287 ? -4.910 -9.673 -10.975 1.00 93.81 287 TYR A N 1
ATOM 2217 C CA . TYR A 1 287 ? -5.078 -9.679 -12.430 1.00 93.81 287 TYR A CA 1
ATOM 2218 C C . TYR A 1 287 ? -3.850 -10.209 -13.176 1.00 93.81 287 TYR A C 1
ATOM 2220 O O . TYR A 1 287 ? -4.009 -10.758 -14.262 1.00 93.81 287 TYR A O 1
ATOM 2228 N N . GLY A 1 288 ? -2.647 -10.100 -12.609 1.00 93.81 288 GLY A N 1
ATOM 2229 C CA . GLY A 1 288 ? -1.427 -10.701 -13.149 1.00 93.81 288 GLY A CA 1
ATOM 2230 C C . GLY A 1 288 ? -1.495 -12.225 -13.162 1.00 93.81 288 GLY A C 1
ATOM 2231 O O . GLY A 1 288 ? -1.130 -12.835 -14.166 1.00 93.81 288 GLY A O 1
ATOM 2232 N N . SER A 1 289 ? -2.035 -12.821 -12.096 1.00 92.06 289 SER A N 1
ATOM 2233 C CA . SER A 1 289 ? -2.342 -14.253 -12.039 1.00 92.06 289 SER A CA 1
ATOM 2234 C C . SER A 1 289 ? -3.445 -14.636 -13.035 1.00 92.06 289 SER A C 1
ATOM 2236 O O . SER A 1 289 ? -3.232 -15.505 -13.879 1.00 92.06 289 SER A O 1
ATOM 2238 N N . LEU A 1 290 ? -4.580 -13.922 -13.030 1.00 91.25 290 LEU A N 1
ATOM 2239 C CA . LEU A 1 290 ? -5.702 -14.192 -13.943 1.00 91.25 290 LEU A CA 1
ATOM 2240 C C . LEU A 1 290 ? -5.325 -14.076 -15.421 1.00 91.25 290 LEU A C 1
ATOM 2242 O O . LEU A 1 290 ? -5.814 -14.845 -16.240 1.00 91.25 290 LEU A O 1
ATOM 2246 N N . CYS A 1 291 ? -4.476 -13.108 -15.769 1.00 91.56 291 CYS A N 1
ATOM 2247 C CA . CYS A 1 291 ? -3.993 -12.903 -17.133 1.00 91.56 291 CYS A CA 1
ATOM 2248 C C . CYS A 1 291 ? -2.788 -13.780 -17.486 1.00 91.56 291 CYS A C 1
ATOM 2250 O O . CYS A 1 291 ? -2.241 -13.645 -18.579 1.00 91.56 291 CYS A O 1
ATOM 2252 N N . GLN A 1 292 ? -2.367 -14.663 -16.578 1.00 92.31 292 GLN A N 1
ATOM 2253 C CA . GLN A 1 292 ? -1.244 -15.576 -16.762 1.00 92.31 292 GLN A CA 1
ATOM 2254 C C . GLN A 1 292 ? 0.058 -14.853 -17.153 1.00 92.31 292 GLN A C 1
ATOM 2256 O O . GLN A 1 292 ? 0.835 -15.315 -17.993 1.00 92.31 292 GLN A O 1
ATOM 2261 N N . CYS A 1 293 ? 0.297 -13.683 -16.561 1.00 94.19 293 CYS A N 1
ATOM 2262 C CA . CYS A 1 293 ? 1.511 -12.891 -16.735 1.00 94.19 293 CYS A CA 1
ATOM 2263 C C . CYS A 1 293 ? 2.064 -12.436 -15.376 1.00 94.19 293 CYS A C 1
ATOM 2265 O O . CYS A 1 293 ? 2.433 -11.273 -15.200 1.00 94.19 293 CYS A O 1
ATOM 2267 N N . LEU A 1 294 ? 2.097 -13.344 -14.399 1.00 94.56 294 LEU A N 1
ATOM 2268 C CA . LEU A 1 294 ? 2.400 -13.017 -13.010 1.00 94.56 294 LEU A CA 1
ATOM 2269 C C . LEU A 1 294 ? 3.853 -12.562 -12.793 1.00 94.56 294 LEU A C 1
ATOM 2271 O O . LEU A 1 294 ? 4.084 -11.559 -12.124 1.00 94.56 294 LEU A O 1
ATOM 2275 N N . ALA A 1 295 ? 4.835 -13.234 -13.392 1.00 93.94 295 ALA A N 1
ATOM 2276 C CA . ALA A 1 295 ? 6.258 -12.952 -13.216 1.00 93.94 295 ALA A CA 1
ATOM 2277 C C . ALA A 1 295 ? 6.646 -11.489 -13.514 1.00 93.94 295 ALA A C 1
ATOM 2279 O O . ALA A 1 295 ? 7.237 -10.859 -12.638 1.00 93.94 295 ALA A O 1
ATOM 2280 N N . PRO A 1 296 ? 6.321 -10.880 -14.674 1.00 96.19 296 PRO A N 1
ATOM 2281 C CA . PRO A 1 296 ? 6.638 -9.469 -14.904 1.00 96.19 296 PRO A CA 1
ATOM 2282 C C . PRO A 1 296 ? 5.880 -8.546 -13.940 1.00 96.19 296 PRO A C 1
ATOM 2284 O O . PRO A 1 296 ? 6.422 -7.535 -13.498 1.00 96.19 296 PRO A O 1
ATOM 2287 N N . ILE A 1 297 ? 4.652 -8.908 -13.564 1.00 96.88 297 ILE A N 1
ATOM 2288 C CA . ILE A 1 297 ? 3.828 -8.124 -12.644 1.00 96.88 297 ILE A CA 1
ATOM 2289 C C . ILE A 1 297 ? 4.385 -8.142 -11.219 1.00 96.88 297 ILE A C 1
ATOM 2291 O O . ILE A 1 297 ? 4.401 -7.095 -10.582 1.00 96.88 297 ILE A O 1
ATOM 2295 N N . LEU A 1 298 ? 4.933 -9.264 -10.747 1.00 95.50 298 LEU A N 1
ATOM 2296 C CA . LEU A 1 298 ? 5.632 -9.349 -9.462 1.00 95.50 298 LEU A CA 1
ATOM 2297 C C . LEU A 1 298 ? 6.829 -8.385 -9.405 1.00 95.50 298 LEU A C 1
ATOM 2299 O O . LEU A 1 298 ? 7.029 -7.721 -8.389 1.00 95.50 298 LEU A O 1
ATOM 2303 N N . THR A 1 299 ? 7.601 -8.253 -10.494 1.00 96.25 299 THR A N 1
ATOM 2304 C CA . THR A 1 299 ? 8.729 -7.300 -10.556 1.00 96.25 299 THR A CA 1
ATOM 2305 C C . THR A 1 299 ? 8.221 -5.869 -10.486 1.00 96.25 299 THR A C 1
ATOM 2307 O O . THR A 1 299 ? 8.788 -5.045 -9.769 1.00 96.25 299 THR A O 1
ATOM 2310 N N . ILE A 1 300 ? 7.156 -5.564 -11.231 1.00 96.56 300 ILE A N 1
ATOM 2311 C CA . ILE A 1 300 ? 6.609 -4.210 -11.271 1.00 96.56 300 ILE A CA 1
ATOM 2312 C C . ILE A 1 300 ? 5.995 -3.849 -9.920 1.00 96.56 300 ILE A C 1
ATOM 2314 O O . ILE A 1 300 ? 6.308 -2.790 -9.391 1.00 96.56 300 ILE A O 1
ATOM 2318 N N . ALA A 1 301 ? 5.208 -4.741 -9.319 1.00 95.75 301 ALA A N 1
ATOM 2319 C CA . ALA A 1 301 ? 4.668 -4.578 -7.975 1.00 95.75 301 ALA A CA 1
ATOM 2320 C C . ALA A 1 301 ? 5.778 -4.311 -6.948 1.00 95.75 301 ALA A C 1
ATOM 2322 O O . ALA A 1 301 ? 5.689 -3.344 -6.198 1.00 95.75 301 ALA A O 1
ATOM 2323 N N . ALA A 1 302 ? 6.861 -5.100 -6.966 1.00 95.00 302 ALA A N 1
ATOM 2324 C CA . ALA A 1 302 ? 8.000 -4.907 -6.066 1.00 95.00 302 ALA A CA 1
ATOM 2325 C C . ALA A 1 302 ? 8.663 -3.536 -6.250 1.00 95.00 302 ALA A C 1
ATOM 2327 O O . ALA A 1 302 ? 8.978 -2.869 -5.268 1.00 95.00 302 ALA A O 1
ATOM 2328 N N . CYS A 1 303 ? 8.817 -3.084 -7.498 1.00 94.31 303 CYS A N 1
ATOM 2329 C CA . CYS A 1 303 ? 9.346 -1.755 -7.780 1.00 94.31 303 CYS A CA 1
ATOM 2330 C C . CYS A 1 303 ? 8.424 -0.637 -7.271 1.00 94.31 303 CYS A C 1
ATOM 2332 O O . CYS A 1 303 ? 8.915 0.330 -6.698 1.00 94.31 303 CYS A O 1
ATOM 2334 N N . LEU A 1 304 ? 7.109 -0.757 -7.487 1.00 92.06 304 LEU A N 1
ATOM 2335 C CA . LEU A 1 304 ? 6.121 0.252 -7.083 1.00 92.06 304 LEU A CA 1
ATOM 2336 C C . LEU A 1 304 ? 5.913 0.304 -5.561 1.00 92.06 304 LEU A C 1
ATOM 2338 O O . LEU A 1 304 ? 5.483 1.326 -5.039 1.00 92.06 304 LEU A O 1
ATOM 2342 N N . SER A 1 305 ? 6.196 -0.787 -4.846 1.00 91.38 305 SER A N 1
ATOM 2343 C CA . SER A 1 305 ? 6.183 -0.822 -3.379 1.00 91.38 305 SER A CA 1
ATOM 2344 C C . SER A 1 305 ? 7.473 -0.298 -2.742 1.00 91.38 305 SER A C 1
ATOM 2346 O O . SER A 1 305 ? 7.488 -0.027 -1.544 1.00 91.38 305 SER A O 1
ATOM 2348 N N . GLN A 1 306 ? 8.553 -0.163 -3.516 1.00 88.75 306 GLN A N 1
ATOM 2349 C CA . GLN A 1 306 ? 9.835 0.382 -3.068 1.00 88.75 306 GLN A CA 1
ATOM 2350 C C . GLN A 1 306 ? 10.238 1.590 -3.925 1.00 88.75 306 GLN A C 1
ATOM 2352 O O . GLN A 1 306 ? 9.432 2.470 -4.205 1.00 88.75 306 GLN A O 1
ATOM 2357 N N . LYS A 1 307 ? 11.521 1.675 -4.284 1.00 88.62 307 LYS A N 1
ATOM 2358 C CA . LYS A 1 307 ? 12.126 2.741 -5.076 1.00 88.62 307 LYS A CA 1
ATOM 2359 C C . LYS A 1 307 ? 12.629 2.172 -6.396 1.00 88.62 307 LYS A C 1
ATOM 2361 O O . LYS A 1 307 ? 13.005 1.004 -6.472 1.00 88.62 307 LYS A O 1
ATOM 2366 N N . SER A 1 308 ? 12.700 3.027 -7.413 1.00 90.56 308 SER A N 1
ATOM 2367 C CA . SER A 1 308 ? 13.244 2.651 -8.718 1.00 90.56 308 SER A CA 1
ATOM 2368 C C . SER A 1 308 ? 14.686 2.127 -8.597 1.00 90.56 308 SER A C 1
ATOM 2370 O O . SER A 1 308 ? 15.502 2.755 -7.912 1.00 90.56 308 SER A O 1
ATOM 2372 N N . PRO A 1 309 ? 15.044 1.023 -9.281 1.00 93.56 309 PRO A N 1
ATOM 2373 C CA . PRO A 1 309 ? 16.417 0.524 -9.302 1.00 93.56 309 PRO A CA 1
ATOM 2374 C C . PRO A 1 309 ? 17.352 1.405 -10.141 1.00 93.56 309 PRO A C 1
ATOM 2376 O O . PRO A 1 309 ? 18.565 1.228 -10.067 1.00 93.56 309 PRO A O 1
ATOM 2379 N N . PHE A 1 310 ? 16.821 2.341 -10.934 1.00 92.31 310 PHE A N 1
ATOM 2380 C CA . PHE A 1 310 ? 17.613 3.272 -11.731 1.00 92.31 310 PHE A CA 1
ATOM 2381 C C . PHE A 1 310 ? 18.208 4.390 -10.868 1.00 92.31 310 PHE A C 1
ATOM 2383 O O . PHE A 1 310 ? 17.498 5.273 -10.388 1.00 92.31 310 PHE A O 1
ATOM 2390 N N . VAL A 1 311 ? 19.531 4.388 -10.722 1.00 89.94 311 VAL A N 1
ATOM 2391 C CA . VAL A 1 311 ? 20.280 5.361 -9.920 1.00 89.94 311 VAL A CA 1
ATOM 2392 C C . VAL A 1 311 ? 20.864 6.450 -10.810 1.00 89.94 311 VAL A C 1
ATOM 2394 O O . VAL A 1 311 ? 21.292 6.207 -11.939 1.00 89.94 311 VAL A O 1
ATOM 2397 N N . ARG A 1 312 ? 20.904 7.678 -10.291 1.00 86.81 312 ARG A N 1
ATOM 2398 C CA . ARG A 1 312 ? 21.564 8.803 -10.958 1.00 86.81 312 ARG A CA 1
ATOM 2399 C C . ARG A 1 312 ? 23.025 8.864 -10.531 1.00 86.81 312 ARG A C 1
ATOM 2401 O O . ARG A 1 312 ? 23.331 8.851 -9.341 1.00 86.81 312 ARG A O 1
ATOM 2408 N N . SER A 1 313 ? 23.919 8.953 -11.507 1.00 86.81 313 SER A N 1
ATOM 2409 C CA . SER A 1 313 ? 25.348 9.146 -11.262 1.00 86.81 313 SER A CA 1
ATOM 2410 C C . SER A 1 313 ? 25.651 10.631 -11.045 1.00 86.81 313 SER A C 1
ATOM 2412 O O . SER A 1 313 ? 25.204 11.465 -11.822 1.00 86.81 313 SER A O 1
ATOM 2414 N N . PHE A 1 314 ? 26.466 10.979 -10.041 1.00 86.12 314 PHE A N 1
ATOM 2415 C CA . PHE A 1 314 ? 26.935 12.366 -9.852 1.00 86.12 314 PHE A CA 1
ATOM 2416 C C . PHE A 1 314 ? 27.810 12.862 -11.013 1.00 86.12 314 PHE A C 1
ATOM 2418 O O . PHE A 1 314 ? 27.861 14.055 -11.304 1.00 86.12 314 PHE A O 1
ATOM 2425 N N . ASN A 1 315 ? 28.507 11.943 -11.688 1.00 90.75 315 ASN A N 1
ATOM 2426 C CA . ASN A 1 315 ? 29.227 12.248 -12.914 1.00 90.75 315 ASN A CA 1
ATOM 2427 C C . ASN A 1 315 ? 28.226 12.349 -14.072 1.00 90.75 315 ASN A C 1
ATOM 2429 O O . ASN A 1 315 ? 27.708 11.335 -14.540 1.00 90.75 315 ASN A O 1
ATOM 2433 N N . ARG A 1 316 ? 28.000 13.577 -14.545 1.00 88.81 316 ARG A N 1
ATOM 2434 C CA . ARG A 1 316 ? 27.047 13.887 -15.614 1.00 88.81 316 ARG A CA 1
ATOM 2435 C C . ARG A 1 316 ? 27.319 13.118 -16.907 1.00 88.81 316 ARG A C 1
ATOM 2437 O O . ARG A 1 316 ? 26.380 12.607 -17.504 1.00 88.81 316 ARG A O 1
ATOM 2444 N N . THR A 1 317 ? 28.579 12.981 -17.317 1.00 91.38 317 THR A N 1
ATOM 2445 C CA . THR A 1 317 ? 28.937 12.217 -18.523 1.00 91.38 317 THR A CA 1
ATOM 2446 C C . THR A 1 317 ? 28.551 10.748 -18.363 1.00 91.38 317 THR A C 1
ATOM 2448 O O . THR A 1 317 ? 27.987 10.148 -19.273 1.00 91.38 317 THR A O 1
ATOM 2451 N N . LYS A 1 318 ? 28.794 10.173 -17.178 1.00 91.25 318 LYS A N 1
ATOM 2452 C CA . LYS A 1 318 ? 28.390 8.796 -16.865 1.00 91.25 318 LYS A CA 1
ATOM 2453 C C . LYS A 1 318 ? 26.866 8.644 -16.835 1.00 91.25 318 LYS A C 1
ATOM 2455 O O . LYS A 1 318 ? 26.351 7.681 -17.392 1.00 91.25 318 LYS A O 1
ATOM 2460 N N . GLU A 1 319 ? 26.146 9.595 -16.238 1.00 90.44 319 GLU A N 1
ATOM 2461 C CA . GLU A 1 319 ? 24.677 9.602 -16.225 1.00 90.44 319 GLU A CA 1
ATOM 2462 C C . GLU A 1 319 ? 24.107 9.658 -17.651 1.00 90.44 319 GLU A C 1
ATOM 2464 O O . GLU A 1 319 ? 23.233 8.864 -17.996 1.00 90.44 319 GLU A O 1
ATOM 2469 N N . GLU A 1 320 ? 24.622 10.549 -18.502 1.00 88.88 320 GLU A N 1
ATOM 2470 C CA . GLU A 1 320 ? 24.182 10.701 -19.895 1.00 88.88 320 GLU A CA 1
ATOM 2471 C C . GLU A 1 320 ? 24.424 9.422 -20.718 1.00 88.88 320 GLU A C 1
ATOM 2473 O O . GLU A 1 320 ? 23.546 9.007 -21.483 1.00 88.88 320 GLU A O 1
ATOM 2478 N N . LEU A 1 321 ? 25.561 8.747 -20.511 1.00 90.88 321 LEU A N 1
ATOM 2479 C CA . LEU A 1 321 ? 25.853 7.445 -21.122 1.00 90.88 321 LEU A CA 1
ATOM 2480 C C . LEU A 1 321 ? 24.874 6.363 -20.645 1.00 90.88 321 LEU A C 1
ATOM 2482 O O . LEU A 1 321 ? 24.254 5.702 -21.472 1.00 90.88 321 LEU A O 1
ATOM 2486 N N . GLN A 1 322 ? 24.656 6.231 -19.334 1.00 92.69 322 GLN A N 1
ATOM 2487 C CA . GLN A 1 322 ? 23.726 5.247 -18.760 1.00 92.69 322 GLN A CA 1
ATOM 2488 C C . GLN A 1 322 ? 22.273 5.483 -19.206 1.00 92.69 322 GLN A C 1
ATOM 2490 O O . GLN A 1 322 ? 21.520 4.537 -19.434 1.00 92.69 322 GLN A O 1
ATOM 2495 N N . VAL A 1 323 ? 21.840 6.741 -19.338 1.00 89.88 323 VAL A N 1
ATOM 2496 C CA . VAL A 1 323 ? 20.524 7.086 -19.909 1.00 89.88 323 VAL A CA 1
ATOM 2497 C C . VAL A 1 323 ? 20.442 6.652 -21.373 1.00 89.88 323 VAL A C 1
ATOM 2499 O O . VAL A 1 323 ? 19.440 6.066 -21.777 1.00 89.88 323 VAL A O 1
ATOM 2502 N N . THR A 1 324 ? 21.491 6.900 -22.158 1.00 90.50 324 THR A N 1
ATOM 2503 C CA . THR A 1 324 ? 21.539 6.528 -23.579 1.00 90.50 324 THR A CA 1
ATOM 2504 C C . THR A 1 324 ? 21.532 5.011 -23.764 1.00 90.50 324 THR A C 1
ATOM 2506 O O . THR A 1 324 ? 20.774 4.506 -24.589 1.00 90.50 324 THR A O 1
ATOM 2509 N N . GLU A 1 325 ? 22.287 4.272 -22.948 1.00 92.56 325 GLU A N 1
ATOM 2510 C CA . GLU A 1 325 ? 22.283 2.805 -22.926 1.00 92.56 325 GLU A CA 1
ATOM 2511 C C . GLU A 1 325 ? 20.890 2.250 -22.601 1.00 92.56 325 GLU A C 1
ATOM 2513 O O . GLU A 1 325 ? 20.398 1.363 -23.300 1.00 92.56 325 GLU A O 1
ATOM 2518 N N . ARG A 1 326 ? 20.203 2.801 -21.589 1.00 92.25 326 ARG A N 1
ATOM 2519 C CA . ARG A 1 326 ? 18.825 2.402 -21.253 1.00 92.25 326 ARG A CA 1
ATOM 2520 C C . ARG A 1 326 ? 17.845 2.712 -22.382 1.00 92.25 326 ARG A C 1
ATOM 2522 O O . ARG A 1 326 ? 17.008 1.871 -22.708 1.00 92.25 326 ARG A O 1
ATOM 2529 N N . GLN A 1 327 ? 17.966 3.883 -23.007 1.00 89.44 327 GLN A N 1
ATOM 2530 C CA . GLN A 1 327 ? 17.125 4.266 -24.139 1.00 89.44 327 GLN A CA 1
ATOM 2531 C C . GLN A 1 327 ? 17.343 3.338 -25.341 1.00 89.44 327 GLN A C 1
ATOM 2533 O O . GLN A 1 327 ? 16.373 2.912 -25.964 1.00 89.44 327 GLN A O 1
ATOM 2538 N N . GLY A 1 328 ? 18.595 2.989 -25.646 1.00 90.00 328 GLY A N 1
ATOM 2539 C CA . GLY A 1 328 ? 18.934 2.062 -26.724 1.00 90.00 328 GLY A CA 1
ATOM 2540 C C . GLY A 1 328 ? 18.462 0.633 -26.450 1.00 90.00 328 GLY A C 1
ATOM 2541 O O . GLY A 1 328 ? 17.960 -0.032 -27.352 1.00 90.00 328 GLY A O 1
ATOM 2542 N N . ALA A 1 329 ? 18.569 0.170 -25.202 1.00 91.75 329 ALA A N 1
ATOM 2543 C CA . ALA A 1 329 ? 18.189 -1.188 -24.827 1.00 91.75 329 ALA A CA 1
ATOM 2544 C C . ALA A 1 329 ? 16.671 -1.382 -24.690 1.00 91.75 329 ALA A C 1
ATOM 2546 O O . ALA A 1 329 ? 16.158 -2.428 -25.085 1.00 91.75 329 ALA A O 1
ATOM 2547 N N . TRP A 1 330 ? 15.954 -0.410 -24.115 1.00 92.38 330 TRP A N 1
ATOM 2548 C CA . TRP A 1 330 ? 14.563 -0.583 -23.669 1.00 92.38 330 TRP A CA 1
ATOM 2549 C C . TRP A 1 330 ? 13.612 0.541 -24.091 1.00 92.38 330 TRP A C 1
ATOM 2551 O O . TRP A 1 330 ? 12.415 0.450 -23.826 1.00 92.38 330 TRP A O 1
ATOM 2561 N N . GLY A 1 331 ? 14.084 1.571 -24.798 1.00 85.44 331 GLY A N 1
ATOM 2562 C CA . GLY A 1 331 ? 13.248 2.700 -25.226 1.00 85.44 331 GLY A CA 1
ATOM 2563 C C . GLY A 1 331 ? 12.092 2.306 -26.154 1.00 85.44 331 GLY A C 1
ATOM 2564 O O . GLY A 1 331 ? 11.035 2.933 -26.114 1.00 85.44 331 GLY A O 1
ATOM 2565 N N . TYR A 1 332 ? 12.241 1.218 -26.922 1.00 85.94 332 TYR A N 1
ATOM 2566 C CA . TYR A 1 332 ? 11.184 0.681 -27.794 1.00 85.94 332 TYR A CA 1
ATOM 2567 C C . TYR A 1 332 ? 9.938 0.206 -27.027 1.00 85.94 332 TYR A C 1
ATOM 2569 O O . TYR A 1 332 ? 8.874 0.037 -27.618 1.00 85.94 332 TYR A O 1
ATOM 2577 N N . LEU A 1 333 ? 10.054 -0.035 -25.715 1.00 87.81 333 LEU A N 1
ATOM 2578 C CA . LEU A 1 333 ? 8.929 -0.444 -24.876 1.00 87.81 333 LEU A CA 1
ATOM 2579 C C . LEU A 1 333 ? 7.990 0.724 -24.559 1.00 87.81 333 LEU A C 1
ATOM 2581 O O . LEU A 1 333 ? 6.845 0.478 -24.174 1.00 87.81 333 LEU A O 1
ATOM 2585 N N . SER A 1 334 ? 8.462 1.971 -24.679 1.00 88.19 334 SER A N 1
ATOM 2586 C CA . SER A 1 334 ? 7.716 3.182 -24.297 1.00 88.19 334 SER A CA 1
ATOM 2587 C C . SER A 1 334 ? 7.072 3.068 -22.901 1.00 88.19 334 SER A C 1
ATOM 2589 O O . SER A 1 334 ? 5.931 3.481 -22.669 1.00 88.19 334 SER A O 1
ATOM 2591 N N . SER A 1 335 ? 7.781 2.419 -21.973 1.00 91.31 335 SER A N 1
ATOM 2592 C CA . SER A 1 335 ? 7.296 2.062 -20.641 1.00 91.31 335 SER A CA 1
ATOM 2593 C C . SER A 1 335 ? 8.460 1.914 -19.671 1.00 91.31 335 SER A C 1
ATOM 2595 O O . SER A 1 335 ? 9.323 1.055 -19.864 1.00 91.31 335 SER A O 1
ATOM 2597 N N . ASP A 1 336 ? 8.450 2.724 -18.613 1.00 93.00 336 ASP A N 1
ATOM 2598 C CA . ASP A 1 336 ? 9.444 2.650 -17.541 1.00 93.00 336 ASP A CA 1
ATOM 2599 C C . ASP A 1 336 ? 9.309 1.325 -16.777 1.00 93.00 336 ASP A C 1
ATOM 2601 O O . ASP A 1 336 ? 10.293 0.619 -16.569 1.00 93.00 336 ASP A O 1
ATOM 2605 N N . GLN A 1 337 ? 8.080 0.922 -16.447 1.00 94.12 337 GLN A N 1
ATOM 2606 C CA . GLN A 1 337 ? 7.798 -0.320 -15.725 1.00 94.12 337 GLN A CA 1
ATOM 2607 C C . GLN A 1 337 ? 8.270 -1.564 -16.491 1.00 94.12 337 GLN A C 1
ATOM 2609 O O . GLN A 1 337 ? 8.885 -2.451 -15.903 1.00 94.12 337 GLN A O 1
ATOM 2614 N N . LEU A 1 338 ? 8.041 -1.635 -17.808 1.00 94.44 338 LEU A N 1
ATOM 2615 C CA . LEU A 1 338 ? 8.530 -2.760 -18.614 1.00 94.44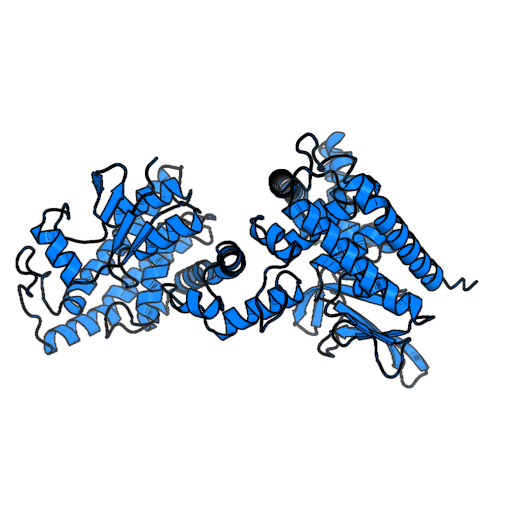 338 LEU A CA 1
ATOM 2616 C C . LEU A 1 338 ? 10.055 -2.737 -18.774 1.00 94.44 338 LEU A C 1
ATOM 2618 O O . LEU A 1 338 ? 10.675 -3.800 -18.822 1.00 94.44 338 LEU A O 1
ATOM 2622 N N . ALA A 1 339 ? 10.674 -1.555 -18.832 1.00 94.62 339 ALA A N 1
ATOM 2623 C CA . ALA A 1 339 ? 12.129 -1.450 -18.829 1.00 94.62 339 ALA A CA 1
ATOM 2624 C C . ALA A 1 339 ? 12.729 -1.968 -17.514 1.00 94.62 339 ALA A C 1
ATOM 2626 O O . ALA A 1 339 ? 13.756 -2.640 -17.543 1.00 94.62 339 ALA A O 1
ATOM 2627 N N . ILE A 1 340 ? 12.061 -1.735 -16.379 1.00 95.44 340 ILE A N 1
ATOM 2628 C CA . ILE A 1 340 ? 12.459 -2.279 -15.072 1.00 95.44 340 ILE A CA 1
ATOM 2629 C C . ILE A 1 340 ? 12.369 -3.806 -15.059 1.00 95.44 340 ILE A C 1
ATOM 2631 O O . ILE A 1 340 ? 13.293 -4.450 -14.571 1.00 95.44 340 ILE A O 1
ATOM 2635 N N . VAL A 1 341 ? 11.324 -4.398 -15.653 1.00 96.44 341 VAL A N 1
ATOM 2636 C CA . VAL A 1 341 ? 11.241 -5.862 -15.823 1.00 96.44 341 VAL A CA 1
ATOM 2637 C C . VAL A 1 341 ? 12.451 -6.381 -16.593 1.00 96.44 341 VAL A C 1
ATOM 2639 O O . VAL A 1 341 ? 13.138 -7.279 -16.123 1.00 96.44 341 VAL A O 1
ATOM 2642 N N . LYS A 1 342 ? 12.778 -5.771 -17.739 1.00 96.25 342 LYS A N 1
ATOM 2643 C CA . LYS A 1 342 ? 13.936 -6.190 -18.540 1.00 96.25 342 LYS A CA 1
ATOM 2644 C C . LYS A 1 342 ? 15.273 -5.973 -17.837 1.00 96.25 342 LYS A C 1
ATOM 2646 O O . LYS A 1 342 ? 16.182 -6.780 -18.023 1.00 96.25 342 LYS A O 1
ATOM 2651 N N . ALA A 1 343 ? 15.399 -4.911 -17.048 1.00 95.94 343 ALA A N 1
ATOM 2652 C CA . ALA A 1 343 ? 16.576 -4.661 -16.227 1.00 95.94 343 ALA A CA 1
ATOM 2653 C C . ALA A 1 343 ? 16.740 -5.733 -15.144 1.00 95.94 343 ALA A C 1
ATOM 2655 O O . ALA A 1 343 ? 17.840 -6.253 -14.963 1.00 95.94 343 ALA A O 1
ATOM 2656 N N . PHE A 1 344 ? 15.646 -6.084 -14.466 1.00 96.12 344 PHE A N 1
ATOM 2657 C CA . PHE A 1 344 ? 15.619 -7.107 -13.429 1.00 96.12 344 PHE A CA 1
ATOM 2658 C C . PHE A 1 344 ? 15.946 -8.492 -13.993 1.00 96.12 344 PHE A C 1
ATOM 2660 O O . PHE A 1 344 ? 16.855 -9.136 -13.479 1.00 96.12 344 PHE A O 1
ATOM 2667 N N . ASP A 1 345 ? 15.284 -8.910 -15.078 1.00 94.88 345 ASP A N 1
ATOM 2668 C CA . ASP A 1 345 ? 15.536 -10.200 -15.736 1.00 94.88 345 ASP A CA 1
ATOM 2669 C C . ASP A 1 345 ? 17.020 -10.323 -16.119 1.00 94.88 345 ASP A C 1
ATOM 2671 O O . ASP A 1 345 ? 17.694 -11.284 -15.754 1.00 94.88 345 ASP A O 1
ATOM 2675 N N . LYS A 1 346 ? 17.567 -9.283 -16.765 1.00 96.00 346 LYS A N 1
ATOM 2676 C CA . LYS A 1 346 ? 18.973 -9.248 -17.185 1.00 96.00 346 LYS A CA 1
ATOM 2677 C C . LYS A 1 346 ? 19.943 -9.296 -16.003 1.00 96.00 346 LYS A C 1
ATOM 2679 O O . LYS A 1 346 ? 20.997 -9.921 -16.100 1.00 96.00 346 LYS A O 1
ATOM 2684 N N . TYR A 1 347 ? 19.614 -8.630 -14.898 1.00 96.31 347 TYR A N 1
ATOM 2685 C CA . TYR A 1 347 ? 20.417 -8.684 -13.680 1.00 96.31 347 TYR A CA 1
ATOM 2686 C C . TYR A 1 347 ? 20.394 -10.079 -13.046 1.00 96.31 347 TYR A C 1
ATOM 2688 O O . TYR A 1 347 ? 21.459 -10.595 -12.718 1.00 96.31 347 TYR A O 1
ATOM 2696 N N . GLN A 1 348 ? 19.221 -10.710 -12.917 1.00 93.81 348 GLN A N 1
ATOM 2697 C CA . GLN A 1 348 ? 19.097 -12.059 -12.350 1.00 93.81 348 GLN A CA 1
ATOM 2698 C C . GLN A 1 348 ? 19.841 -13.099 -13.196 1.00 93.81 348 GLN A C 1
ATOM 2700 O O . GLN A 1 348 ? 20.589 -13.915 -12.655 1.00 93.81 348 GLN A O 1
ATOM 2705 N N . GLU A 1 349 ? 19.722 -13.014 -14.525 1.00 94.00 349 GLU A N 1
ATOM 2706 C CA . GLU A 1 349 ? 20.471 -13.860 -15.459 1.00 94.00 349 GLU A CA 1
ATOM 2707 C C . GLU A 1 349 ? 21.985 -13.745 -15.227 1.00 94.00 349 GLU A C 1
ATOM 2709 O O . GLU A 1 349 ? 22.654 -14.757 -15.034 1.00 94.00 349 GLU A O 1
ATOM 2714 N N . GLN A 1 350 ? 22.542 -12.529 -15.172 1.00 95.38 350 GLN A N 1
ATOM 2715 C CA . GLN A 1 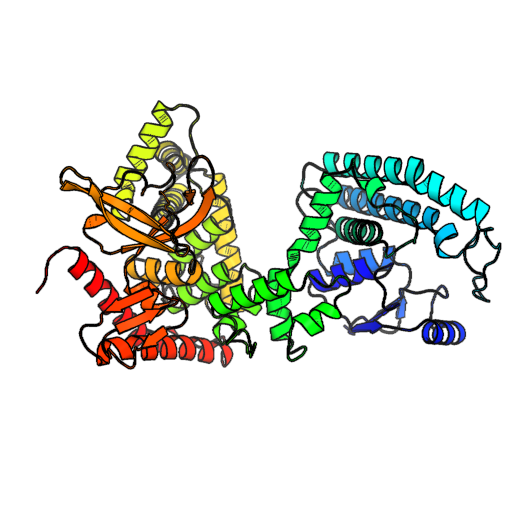350 ? 23.989 -12.345 -14.974 1.00 95.38 350 GLN A CA 1
ATOM 2716 C C . GLN A 1 350 ? 24.452 -12.662 -13.550 1.00 95.38 350 GLN A C 1
ATOM 2718 O O . GLN A 1 350 ? 25.551 -13.182 -13.365 1.00 95.38 350 GLN A O 1
ATOM 2723 N N . LYS A 1 351 ? 23.607 -12.428 -12.543 1.00 92.94 351 LYS A N 1
ATOM 2724 C CA . LYS A 1 351 ? 23.881 -12.800 -11.150 1.00 92.94 351 LYS A CA 1
ATOM 2725 C C . LYS A 1 351 ? 24.037 -14.306 -10.977 1.00 92.94 351 LYS A C 1
ATOM 2727 O O . LYS A 1 351 ? 24.857 -14.729 -10.165 1.00 92.94 351 LYS A O 1
ATOM 2732 N N . SER A 1 352 ? 23.295 -15.098 -11.753 1.00 90.81 352 SER A N 1
ATOM 2733 C CA . SER A 1 352 ? 23.441 -16.556 -11.772 1.00 90.81 352 SER A CA 1
ATOM 2734 C C . SER A 1 352 ? 24.787 -17.019 -12.351 1.00 90.81 352 SER A C 1
ATOM 2736 O O . SER A 1 352 ? 25.276 -18.084 -11.982 1.00 90.81 352 SER A O 1
ATOM 2738 N N . VAL A 1 353 ? 25.413 -16.202 -13.211 1.00 93.81 353 VAL A N 1
ATOM 2739 C CA . VAL A 1 353 ? 26.722 -16.477 -13.819 1.00 93.81 353 VAL A CA 1
ATOM 2740 C C . VAL A 1 353 ? 27.854 -16.084 -12.870 1.00 93.81 353 VAL A C 1
ATOM 2742 O O . VAL A 1 353 ? 28.677 -16.923 -12.506 1.00 93.81 353 VAL A O 1
ATOM 2745 N N . SER A 1 354 ? 27.926 -14.810 -12.470 1.00 93.81 354 SER A N 1
ATOM 2746 C CA . SER A 1 354 ? 28.929 -14.327 -11.517 1.00 93.81 354 SER A CA 1
ATOM 2747 C C . SER A 1 354 ? 28.539 -12.985 -10.893 1.00 93.81 354 SER A C 1
ATOM 2749 O O . SER A 1 354 ? 27.747 -12.211 -11.434 1.00 93.81 354 SER A O 1
ATOM 2751 N N . ARG A 1 355 ? 29.144 -12.669 -9.740 1.00 90.75 355 ARG A N 1
ATOM 2752 C CA . ARG A 1 355 ? 28.968 -11.357 -9.094 1.00 90.75 355 ARG A CA 1
ATOM 2753 C C . ARG A 1 355 ? 29.511 -10.213 -9.954 1.00 90.75 355 ARG A C 1
ATOM 2755 O O . ARG A 1 355 ? 28.893 -9.153 -9.990 1.00 90.75 355 ARG A O 1
ATOM 2762 N N . ASP A 1 356 ? 30.612 -10.443 -10.665 1.00 92.62 356 ASP A N 1
ATOM 2763 C CA . ASP A 1 356 ? 31.251 -9.428 -11.508 1.00 92.62 356 ASP A CA 1
ATOM 2764 C C . ASP A 1 356 ? 30.404 -9.113 -12.748 1.00 92.62 356 ASP A C 1
ATOM 2766 O O . ASP A 1 356 ? 30.221 -7.946 -13.085 1.00 92.62 356 ASP A O 1
ATOM 2770 N N . ALA A 1 357 ? 29.795 -10.131 -13.367 1.00 93.69 357 ALA A N 1
ATOM 2771 C CA . ALA A 1 357 ? 28.885 -9.944 -14.498 1.00 93.69 357 ALA A CA 1
ATOM 2772 C C . ALA A 1 357 ? 27.626 -9.160 -14.090 1.00 93.69 357 ALA A C 1
ATOM 2774 O O . ALA A 1 357 ? 27.172 -8.264 -14.805 1.00 93.69 357 ALA A O 1
ATOM 2775 N N . ALA A 1 358 ? 27.075 -9.448 -12.906 1.00 92.62 358 ALA A N 1
ATOM 2776 C CA . ALA A 1 358 ? 25.960 -8.680 -12.356 1.00 92.62 358 ALA A CA 1
ATOM 2777 C C . ALA A 1 358 ? 26.345 -7.219 -12.074 1.00 92.62 358 ALA A C 1
ATOM 2779 O O . ALA A 1 358 ? 25.563 -6.307 -12.351 1.00 92.62 358 ALA A O 1
ATOM 2780 N N . TRP A 1 359 ? 27.554 -6.988 -11.553 1.00 94.38 359 TRP A N 1
ATOM 2781 C CA . TRP A 1 359 ? 28.073 -5.641 -11.328 1.00 94.38 359 TRP A CA 1
ATOM 2782 C C . TRP A 1 359 ? 28.251 -4.868 -12.640 1.00 94.38 359 TRP A C 1
ATOM 2784 O O . TRP A 1 359 ? 27.848 -3.709 -12.705 1.00 94.38 359 TRP A O 1
ATOM 2794 N N . GLU A 1 360 ? 28.761 -5.503 -13.699 1.00 94.44 360 GLU A N 1
ATOM 2795 C CA . GLU A 1 360 ? 28.931 -4.875 -15.016 1.00 94.44 360 GLU A CA 1
ATOM 2796 C C . GLU A 1 360 ? 27.590 -4.413 -15.608 1.00 94.44 360 GLU A C 1
ATOM 2798 O O . GLU A 1 360 ? 27.482 -3.303 -16.135 1.00 94.44 360 GLU A O 1
ATOM 2803 N N . VAL A 1 361 ? 26.528 -5.215 -15.460 1.00 95.25 361 VAL A N 1
ATOM 2804 C CA . VAL A 1 361 ? 25.168 -4.806 -15.849 1.00 95.25 361 VAL A CA 1
ATOM 2805 C C . VAL A 1 361 ? 24.706 -3.595 -15.040 1.00 95.25 361 VAL A C 1
ATOM 2807 O O . VAL A 1 361 ? 24.164 -2.645 -15.614 1.00 95.25 361 VAL A O 1
ATOM 2810 N N . CYS A 1 362 ? 24.930 -3.604 -13.725 1.00 95.12 362 CYS A N 1
ATOM 2811 C CA . CYS A 1 362 ? 24.565 -2.482 -12.870 1.00 95.12 362 CYS A CA 1
ATOM 2812 C C . CYS A 1 362 ? 25.322 -1.203 -13.233 1.00 95.12 362 CYS A C 1
ATOM 2814 O O . CYS A 1 362 ? 24.706 -0.142 -13.331 1.00 95.12 362 CYS A O 1
ATOM 2816 N N . ASP A 1 363 ? 26.625 -1.290 -13.496 1.00 94.06 363 ASP A N 1
ATOM 2817 C CA . ASP A 1 363 ? 27.431 -0.133 -13.873 1.00 94.06 363 ASP A CA 1
ATOM 2818 C C . ASP A 1 363 ? 27.017 0.426 -15.241 1.00 94.06 363 ASP A C 1
ATOM 2820 O O . ASP A 1 363 ? 26.807 1.634 -15.387 1.00 94.06 363 ASP A O 1
ATOM 2824 N N . ARG A 1 364 ? 26.793 -0.459 -16.220 1.00 94.31 364 ARG A N 1
ATOM 2825 C CA . ARG A 1 364 ? 26.414 -0.095 -17.590 1.00 94.31 364 ARG A CA 1
ATOM 2826 C C . ARG A 1 364 ? 25.071 0.627 -17.672 1.00 94.31 364 ARG A C 1
ATOM 2828 O O . ARG A 1 364 ? 24.951 1.609 -18.401 1.00 94.31 364 ARG A O 1
ATOM 2835 N N . PHE A 1 365 ? 24.055 0.152 -16.951 1.00 94.44 365 PHE A N 1
ATOM 2836 C CA . PHE A 1 365 ? 22.698 0.715 -17.016 1.00 94.44 365 PHE A CA 1
ATOM 2837 C C . PHE A 1 365 ? 22.372 1.682 -15.871 1.00 94.44 365 PHE A C 1
ATOM 2839 O O . PHE A 1 365 ? 21.286 2.263 -15.864 1.00 94.44 365 PHE A O 1
ATOM 2846 N N . GLY A 1 366 ? 23.289 1.881 -14.920 1.00 94.38 366 GLY A N 1
ATOM 2847 C CA . GLY A 1 366 ? 23.049 2.701 -13.733 1.00 94.38 366 GLY A CA 1
ATOM 2848 C C . GLY A 1 366 ? 21.995 2.082 -12.815 1.00 94.38 366 GLY A C 1
ATOM 2849 O O . GLY A 1 366 ? 21.011 2.736 -12.477 1.00 94.38 366 GLY A O 1
ATOM 2850 N N . LEU A 1 367 ? 22.170 0.810 -12.452 1.00 95.44 367 LEU A N 1
ATOM 2851 C CA . LEU A 1 367 ? 21.261 0.072 -11.573 1.00 95.44 367 LEU A CA 1
ATOM 2852 C C . LEU A 1 367 ? 21.839 -0.089 -10.166 1.00 95.44 367 LEU A C 1
ATOM 2854 O O . LEU A 1 367 ? 23.046 -0.230 -9.973 1.00 95.44 367 LEU A O 1
ATOM 2858 N N . SER A 1 368 ? 20.948 -0.132 -9.182 1.00 95.44 368 SER A N 1
ATOM 2859 C CA . SER A 1 368 ? 21.267 -0.484 -7.800 1.00 95.44 368 SER A CA 1
ATOM 2860 C C . SER A 1 368 ? 21.109 -1.987 -7.572 1.00 95.44 368 SER A C 1
ATOM 2862 O O . SER A 1 368 ? 19.987 -2.492 -7.535 1.00 95.44 368 SER A O 1
ATOM 2864 N N . ALA A 1 369 ? 22.222 -2.698 -7.362 1.00 94.81 369 ALA A N 1
ATOM 2865 C CA . ALA A 1 369 ? 22.195 -4.129 -7.044 1.00 94.81 369 ALA A CA 1
ATOM 2866 C C . ALA A 1 369 ? 21.408 -4.426 -5.754 1.00 94.81 369 ALA A C 1
ATOM 2868 O O . ALA A 1 369 ? 20.630 -5.373 -5.724 1.00 94.81 369 ALA A O 1
ATOM 2869 N N . SER A 1 370 ? 21.548 -3.591 -4.715 1.00 95.12 370 SER A N 1
ATOM 2870 C CA . SER A 1 370 ? 20.801 -3.779 -3.463 1.00 95.12 370 SER A CA 1
ATOM 2871 C C . SER A 1 370 ? 19.297 -3.646 -3.677 1.00 95.12 370 SER A C 1
ATOM 2873 O O . SER A 1 370 ? 18.536 -4.476 -3.208 1.00 95.12 370 SER A O 1
ATOM 2875 N N . THR A 1 371 ? 18.867 -2.660 -4.466 1.00 95.50 371 THR A N 1
ATOM 2876 C CA . THR A 1 371 ? 17.443 -2.452 -4.760 1.00 95.50 371 THR A CA 1
ATOM 2877 C C . THR A 1 371 ? 16.866 -3.594 -5.592 1.00 95.50 371 THR A C 1
ATOM 2879 O O . THR A 1 371 ? 15.745 -4.015 -5.338 1.00 95.50 371 THR A O 1
ATOM 2882 N N . LEU A 1 372 ? 17.626 -4.146 -6.542 1.00 95.81 372 LEU A N 1
ATOM 2883 C CA . LEU A 1 372 ? 17.197 -5.334 -7.288 1.00 95.81 372 LEU A CA 1
ATOM 2884 C C . LEU A 1 372 ? 17.082 -6.571 -6.380 1.00 95.81 372 LEU A C 1
ATOM 2886 O O . LEU A 1 372 ? 16.168 -7.377 -6.553 1.00 95.81 372 LEU A O 1
ATOM 2890 N N . ASP A 1 373 ? 17.956 -6.705 -5.385 1.00 94.31 373 ASP A N 1
ATOM 2891 C CA . ASP A 1 373 ? 17.895 -7.792 -4.404 1.00 94.31 373 ASP A CA 1
ATOM 2892 C C . ASP A 1 373 ? 16.721 -7.645 -3.431 1.00 94.31 373 ASP A C 1
ATOM 2894 O O . ASP A 1 373 ? 16.031 -8.628 -3.147 1.00 94.31 373 ASP A O 1
ATOM 2898 N N . ASP A 1 374 ? 16.441 -6.424 -2.981 1.00 94.19 374 ASP A N 1
ATOM 2899 C CA . ASP A 1 374 ? 15.267 -6.099 -2.169 1.00 94.19 374 ASP A CA 1
ATOM 2900 C C . ASP A 1 374 ? 13.972 -6.379 -2.951 1.00 94.19 374 ASP A C 1
ATOM 2902 O O . ASP A 1 374 ? 13.045 -7.010 -2.435 1.00 94.19 374 ASP A O 1
ATOM 2906 N N . MET A 1 375 ? 13.935 -6.023 -4.241 1.00 95.31 375 MET A N 1
ATOM 2907 C CA . MET A 1 375 ? 12.823 -6.360 -5.133 1.00 95.31 375 MET A CA 1
ATOM 2908 C C . MET A 1 375 ? 12.626 -7.879 -5.243 1.00 95.31 375 MET A C 1
ATOM 2910 O O . MET A 1 375 ? 11.492 -8.353 -5.205 1.00 95.31 375 MET A O 1
ATOM 2914 N N . ALA A 1 376 ? 13.702 -8.666 -5.332 1.00 93.38 376 ALA A N 1
ATOM 2915 C CA . ALA A 1 376 ? 13.614 -10.129 -5.358 1.00 93.38 376 ALA A CA 1
ATOM 2916 C C . ALA A 1 376 ? 13.078 -10.721 -4.039 1.00 93.38 376 ALA A C 1
ATOM 2918 O O . ALA A 1 376 ? 12.416 -11.762 -4.039 1.00 93.38 376 ALA A O 1
ATOM 2919 N N . GLN A 1 377 ? 13.335 -10.075 -2.899 1.00 92.81 377 GLN A N 1
ATOM 2920 C CA . GLN A 1 377 ? 12.723 -10.449 -1.620 1.00 92.81 377 GLN A CA 1
ATOM 2921 C C . GLN A 1 377 ? 11.224 -10.132 -1.600 1.00 92.81 377 GLN A C 1
ATOM 2923 O O . GLN A 1 377 ? 10.432 -10.997 -1.225 1.00 92.81 377 GLN A O 1
ATOM 2928 N N . LEU A 1 378 ? 10.821 -8.949 -2.070 1.00 93.12 378 LEU A N 1
ATOM 2929 C CA . LEU A 1 378 ? 9.408 -8.571 -2.146 1.00 93.12 378 LEU A CA 1
ATOM 2930 C C . LEU A 1 378 ? 8.600 -9.443 -3.103 1.00 93.12 378 LEU A C 1
ATOM 2932 O O . LEU A 1 378 ? 7.486 -9.833 -2.764 1.00 93.12 378 LEU A O 1
ATOM 2936 N N . ARG A 1 379 ? 9.164 -9.821 -4.259 1.00 93.75 379 ARG A N 1
ATOM 2937 C CA . ARG A 1 379 ? 8.531 -10.786 -5.177 1.00 93.75 379 ARG A CA 1
ATOM 2938 C C . ARG A 1 379 ? 8.124 -12.065 -4.445 1.00 93.75 379 ARG A C 1
ATOM 2940 O O . ARG A 1 379 ? 6.998 -12.523 -4.601 1.00 93.75 379 ARG A O 1
ATOM 2947 N N . ARG A 1 380 ? 9.015 -12.601 -3.602 1.00 91.56 380 ARG A N 1
ATOM 2948 C CA . ARG A 1 380 ? 8.750 -13.808 -2.803 1.00 91.56 380 ARG A CA 1
ATOM 2949 C C . ARG A 1 380 ? 7.666 -13.584 -1.750 1.00 91.56 380 ARG A C 1
ATOM 2951 O O . ARG A 1 380 ? 6.868 -14.483 -1.518 1.00 91.56 380 ARG A O 1
ATOM 2958 N N . GLN A 1 381 ? 7.613 -12.407 -1.128 1.00 91.81 381 GLN A N 1
ATOM 2959 C CA . GLN A 1 381 ? 6.552 -12.069 -0.170 1.00 91.81 381 GLN A CA 1
ATOM 2960 C C . GLN A 1 381 ? 5.185 -11.971 -0.858 1.00 91.81 381 GLN A C 1
ATOM 2962 O O . GLN A 1 381 ? 4.235 -12.615 -0.424 1.00 91.81 381 GLN A O 1
ATOM 2967 N N . PHE A 1 382 ? 5.093 -11.252 -1.980 1.00 93.31 382 PHE A N 1
ATOM 2968 C CA . PHE A 1 382 ? 3.857 -11.171 -2.762 1.00 93.31 382 PHE A CA 1
ATOM 2969 C C . PHE A 1 382 ? 3.407 -12.526 -3.281 1.00 93.31 382 PHE A C 1
ATOM 2971 O O . PHE A 1 382 ? 2.214 -12.822 -3.259 1.00 93.31 382 PHE A O 1
ATOM 2978 N N . LEU A 1 383 ? 4.354 -13.360 -3.705 1.00 92.00 383 LEU A N 1
ATOM 2979 C CA . LEU A 1 383 ? 4.036 -14.705 -4.135 1.00 92.00 383 LEU A CA 1
ATOM 2980 C C . LEU A 1 383 ? 3.428 -15.535 -2.999 1.00 92.00 383 LEU A C 1
ATOM 2982 O O . LEU A 1 383 ? 2.422 -16.192 -3.231 1.00 92.00 383 LEU A O 1
ATOM 2986 N N . ARG A 1 384 ? 3.961 -15.455 -1.771 1.00 89.62 384 ARG A N 1
ATOM 2987 C CA . ARG A 1 384 ? 3.373 -16.141 -0.605 1.00 89.62 384 ARG A CA 1
ATOM 2988 C C . ARG A 1 384 ? 1.921 -15.730 -0.373 1.00 89.62 384 ARG A C 1
ATOM 2990 O O . ARG A 1 384 ? 1.069 -16.600 -0.246 1.00 89.62 384 ARG A O 1
ATOM 2997 N N . HIS A 1 385 ? 1.619 -14.433 -0.422 1.00 90.12 385 HIS A N 1
ATOM 2998 C CA . HIS A 1 385 ? 0.240 -13.949 -0.278 1.00 90.12 385 HIS A CA 1
ATOM 2999 C C . HIS A 1 385 ? -0.683 -14.427 -1.410 1.00 90.12 385 HIS A C 1
ATOM 3001 O O . HIS A 1 385 ? -1.855 -14.729 -1.181 1.00 90.12 385 HIS A O 1
ATOM 3007 N N . LEU A 1 386 ? -0.167 -14.533 -2.638 1.00 90.81 386 LEU A N 1
ATOM 3008 C CA . LEU A 1 386 ? -0.922 -15.096 -3.759 1.00 90.81 386 LEU A CA 1
ATOM 3009 C C . LEU A 1 386 ? -1.147 -16.600 -3.611 1.00 90.81 386 LEU A C 1
ATOM 3011 O O . LEU A 1 386 ? -2.218 -17.081 -3.960 1.00 90.81 386 LEU A O 1
ATOM 3015 N N . THR A 1 387 ? -0.179 -17.340 -3.078 1.00 88.81 387 THR A N 1
ATOM 3016 C CA . THR A 1 387 ? -0.341 -18.764 -2.770 1.00 88.81 387 THR A CA 1
ATOM 3017 C C . THR A 1 387 ? -1.403 -18.969 -1.690 1.00 88.81 387 THR A C 1
ATOM 3019 O O . THR A 1 387 ? -2.306 -19.780 -1.874 1.00 88.81 387 THR A O 1
ATOM 3022 N N . GLU A 1 388 ? -1.363 -18.186 -0.607 1.00 86.31 388 GLU A N 1
ATOM 3023 C CA . GLU A 1 388 ? -2.349 -18.232 0.488 1.00 86.31 388 GLU A CA 1
ATOM 3024 C C . GLU A 1 388 ? -3.779 -17.946 0.002 1.00 86.31 388 GLU A C 1
ATOM 3026 O O . GLU A 1 388 ? -4.738 -18.554 0.473 1.00 86.31 388 GLU A O 1
ATOM 3031 N N . THR A 1 389 ? -3.926 -17.047 -0.974 1.00 84.75 389 THR A N 1
ATOM 3032 C CA . THR A 1 389 ? -5.218 -16.699 -1.592 1.00 84.75 389 THR A CA 1
ATOM 3033 C C . THR A 1 389 ? -5.596 -17.599 -2.776 1.00 84.75 389 THR A C 1
ATOM 3035 O O . THR A 1 389 ? -6.659 -17.427 -3.370 1.00 84.75 389 THR A O 1
ATOM 3038 N N . GLY A 1 390 ? -4.753 -18.578 -3.123 1.00 86.00 390 GLY A N 1
ATOM 3039 C CA . GLY A 1 390 ? -4.997 -19.546 -4.194 1.00 86.00 390 GLY A CA 1
ATOM 3040 C C . GLY A 1 390 ? -4.743 -19.027 -5.615 1.00 86.00 390 GLY A C 1
ATOM 3041 O O . GLY A 1 390 ? -5.108 -19.685 -6.584 1.00 86.00 390 GLY A O 1
ATOM 3042 N N . PHE A 1 391 ? -4.120 -17.864 -5.788 1.00 86.88 391 PHE A N 1
ATOM 3043 C CA . PHE A 1 391 ? -3.779 -17.287 -7.096 1.00 86.88 391 PHE A CA 1
ATOM 3044 C C . PHE A 1 391 ? -2.410 -17.720 -7.640 1.00 86.88 391 PHE A C 1
ATOM 3046 O O . PHE A 1 391 ? -2.072 -17.366 -8.769 1.00 86.88 391 PHE A O 1
ATOM 3053 N N . ALA A 1 392 ? -1.611 -18.465 -6.883 1.00 85.06 392 ALA A N 1
ATOM 3054 C CA . ALA A 1 392 ? -0.327 -18.990 -7.339 1.00 85.06 392 ALA A CA 1
ATOM 3055 C C . ALA A 1 392 ? -0.018 -20.351 -6.705 1.00 85.06 392 ALA A C 1
ATOM 3057 O O . ALA A 1 392 ? -0.675 -20.762 -5.750 1.00 85.06 392 ALA A O 1
ATOM 3058 N N . LEU A 1 393 ? 0.985 -21.045 -7.246 1.00 76.88 393 LEU A N 1
ATOM 3059 C CA . LEU A 1 393 ? 1.504 -22.294 -6.690 1.00 76.88 393 LEU A CA 1
ATOM 3060 C C . LEU A 1 393 ? 2.871 -22.061 -6.036 1.00 76.88 393 LEU A C 1
ATOM 3062 O O . LEU A 1 393 ? 3.739 -21.403 -6.610 1.00 76.88 393 LEU A O 1
ATOM 3066 N N . GLU A 1 394 ? 3.063 -22.632 -4.845 1.00 63.69 394 GLU A N 1
ATOM 3067 C CA . GLU A 1 394 ? 4.223 -22.372 -3.978 1.00 63.69 394 GLU A CA 1
ATOM 3068 C C . GLU A 1 394 ? 5.551 -22.929 -4.514 1.00 63.69 394 GLU A C 1
ATOM 3070 O O . GLU A 1 394 ? 6.622 -22.457 -4.146 1.00 63.69 394 GLU A O 1
ATOM 3075 N N . GLU A 1 395 ? 5.500 -23.918 -5.407 1.00 62.06 395 GLU A N 1
ATOM 3076 C CA . GLU A 1 395 ? 6.660 -24.739 -5.782 1.00 62.06 395 GLU A CA 1
ATOM 3077 C C . GLU A 1 395 ? 7.700 -24.027 -6.669 1.00 62.06 395 GLU A C 1
ATOM 3079 O O . GLU A 1 395 ? 8.710 -24.624 -7.040 1.00 62.06 395 GLU A O 1
ATOM 3084 N N . THR A 1 396 ? 7.492 -22.758 -7.034 1.00 76.62 396 THR A N 1
ATOM 3085 C CA . THR A 1 396 ? 8.392 -22.030 -7.948 1.00 76.62 396 THR A CA 1
ATOM 3086 C C . THR A 1 396 ? 8.567 -20.571 -7.542 1.00 76.62 396 THR A C 1
ATOM 3088 O O . THR A 1 396 ? 7.678 -19.985 -6.937 1.00 76.62 396 THR A O 1
ATOM 3091 N N . GLU A 1 397 ? 9.678 -19.945 -7.940 1.00 78.38 397 GLU A N 1
ATOM 3092 C CA . GLU A 1 397 ? 9.977 -18.537 -7.614 1.00 78.38 397 GLU A CA 1
ATOM 3093 C C . GLU A 1 397 ? 8.998 -17.521 -8.238 1.00 78.38 397 GLU A C 1
ATOM 3095 O O . GLU A 1 397 ? 8.914 -16.384 -7.771 1.00 78.38 397 GLU A O 1
ATOM 3100 N N . ASP A 1 398 ? 8.235 -17.943 -9.254 1.00 83.88 398 ASP A N 1
ATOM 3101 C CA . ASP A 1 398 ? 7.351 -17.095 -10.065 1.00 83.88 398 ASP A CA 1
ATOM 3102 C C . ASP A 1 398 ? 5.866 -17.512 -10.019 1.00 83.88 398 ASP A C 1
ATOM 3104 O O . ASP A 1 398 ? 5.045 -16.952 -10.752 1.00 83.88 398 ASP A O 1
ATOM 3108 N N . GLY A 1 399 ? 5.508 -18.492 -9.182 1.00 79.69 399 GLY A N 1
ATOM 3109 C CA . GLY A 1 399 ? 4.124 -18.947 -8.976 1.00 79.69 399 GLY A CA 1
ATOM 3110 C C . GLY A 1 399 ? 3.587 -20.006 -9.942 1.00 79.69 399 GLY A C 1
ATOM 3111 O O . GLY A 1 399 ? 2.405 -20.341 -9.881 1.00 79.69 399 GLY A O 1
ATOM 3112 N N . GLY A 1 400 ? 4.446 -20.553 -10.801 1.00 85.19 400 GLY A N 1
ATOM 3113 C CA . GLY A 1 400 ? 4.178 -21.674 -11.700 1.00 85.19 400 GLY A CA 1
ATOM 3114 C C . GLY A 1 400 ? 4.083 -21.247 -13.163 1.00 85.19 400 GLY A C 1
ATOM 3115 O O . GLY A 1 400 ? 3.829 -20.084 -13.475 1.00 85.19 400 GLY A O 1
ATOM 3116 N N . GLU A 1 401 ? 4.270 -22.187 -14.094 1.00 85.38 401 GLU A N 1
ATOM 3117 C CA . GLU A 1 401 ? 4.170 -21.877 -15.531 1.00 85.38 401 GLU A CA 1
ATOM 3118 C C . GLU A 1 401 ? 2.718 -21.576 -15.950 1.00 85.38 401 GLU A C 1
ATOM 3120 O O . GLU A 1 401 ? 2.498 -20.733 -16.815 1.00 85.38 401 GLU A O 1
ATOM 3125 N N . GLN A 1 402 ? 1.724 -22.169 -15.275 1.00 84.12 402 GLN A N 1
ATOM 3126 C CA . GLN A 1 402 ? 0.291 -21.972 -15.556 1.00 84.12 402 GLN A CA 1
ATOM 3127 C C . GLN A 1 402 ? -0.144 -20.500 -15.449 1.00 84.12 402 GLN A C 1
ATOM 3129 O O . GLN A 1 402 ? -0.910 -20.006 -16.271 1.00 84.12 402 GLN A O 1
ATOM 3134 N N . VAL A 1 403 ? 0.400 -19.760 -14.477 1.00 87.69 403 VAL A N 1
ATOM 3135 C CA . VAL A 1 403 ? 0.125 -18.323 -14.267 1.00 87.69 403 VAL A CA 1
ATOM 3136 C C . VAL A 1 403 ? 1.101 -17.416 -15.028 1.00 87.69 403 VAL A C 1
ATOM 3138 O O . VAL A 1 403 ? 1.163 -16.208 -14.793 1.00 87.69 403 VAL A O 1
ATOM 3141 N N . ASN A 1 404 ? 1.876 -17.989 -15.951 1.00 91.38 404 ASN A N 1
ATOM 3142 C CA . ASN A 1 404 ? 2.955 -17.316 -16.669 1.00 91.38 404 ASN A CA 1
ATOM 3143 C C . ASN A 1 404 ? 3.007 -17.619 -18.176 1.00 91.38 404 ASN A C 1
ATOM 3145 O O . ASN A 1 404 ? 3.928 -17.151 -18.855 1.00 91.38 404 ASN A O 1
ATOM 3149 N N . ILE A 1 405 ? 2.001 -18.310 -18.723 1.00 91.00 405 ILE A N 1
ATOM 3150 C CA . ILE A 1 405 ? 1.863 -18.637 -20.155 1.00 91.00 405 ILE A CA 1
ATOM 3151 C C . ILE A 1 405 ? 2.030 -17.387 -21.040 1.00 91.00 405 ILE A C 1
ATOM 3153 O O . ILE A 1 405 ? 2.648 -17.426 -22.108 1.00 91.00 405 ILE A O 1
ATOM 3157 N N . HIS A 1 406 ? 1.533 -16.238 -20.581 1.00 90.88 406 HIS A N 1
ATOM 3158 C CA . HIS A 1 406 ? 1.555 -14.970 -21.303 1.00 90.88 406 HIS A CA 1
ATOM 3159 C C . HIS A 1 406 ? 2.595 -13.966 -20.779 1.00 90.88 406 HIS A C 1
ATOM 3161 O O . HIS A 1 406 ? 2.553 -12.796 -21.162 1.00 90.88 406 HIS A O 1
ATOM 3167 N N . LYS A 1 407 ? 3.597 -14.390 -19.989 1.00 91.44 407 LYS A N 1
ATOM 3168 C CA . LYS A 1 407 ? 4.636 -13.497 -19.417 1.00 91.44 407 LYS A CA 1
ATOM 3169 C C . LYS A 1 407 ? 5.405 -12.652 -20.444 1.00 91.44 407 LYS A C 1
ATOM 3171 O O . LYS A 1 407 ? 5.923 -11.589 -20.115 1.00 91.44 407 LYS A O 1
ATOM 3176 N N . LYS A 1 408 ? 5.485 -13.107 -21.702 1.00 91.44 408 LYS A N 1
ATOM 3177 C CA . LYS A 1 408 ? 6.158 -12.392 -22.805 1.00 91.44 408 LYS A CA 1
ATOM 3178 C C . LYS A 1 408 ? 5.236 -11.433 -23.575 1.00 91.44 408 LYS A C 1
ATOM 3180 O O . LYS A 1 408 ? 5.730 -10.653 -24.388 1.00 91.44 408 LYS A O 1
ATOM 3185 N N . ASN A 1 409 ? 3.923 -11.474 -23.346 1.00 91.62 409 ASN A N 1
ATOM 3186 C CA . ASN A 1 409 ? 2.959 -10.604 -24.015 1.00 91.62 409 ASN A CA 1
ATOM 3187 C C . ASN A 1 409 ? 2.913 -9.231 -23.323 1.00 91.62 409 ASN A C 1
ATOM 3189 O O . ASN A 1 409 ? 2.139 -8.999 -22.397 1.00 91.62 409 ASN A O 1
ATOM 3193 N N . MET A 1 410 ? 3.754 -8.307 -23.788 1.00 89.56 410 MET A N 1
ATOM 3194 C CA . MET A 1 410 ? 3.906 -6.977 -23.184 1.00 89.56 410 MET A CA 1
ATOM 3195 C C . MET A 1 410 ? 2.617 -6.147 -23.225 1.00 89.56 410 MET A C 1
ATOM 3197 O O . MET A 1 410 ? 2.386 -5.322 -22.346 1.00 89.56 410 MET A O 1
ATOM 3201 N N . SER A 1 411 ? 1.764 -6.349 -24.228 1.00 90.19 411 SER A N 1
ATOM 3202 C CA . SER A 1 411 ? 0.467 -5.676 -24.362 1.00 90.19 411 SER A CA 1
ATOM 3203 C C . SER A 1 411 ? -0.483 -6.107 -23.248 1.00 90.19 411 SER A C 1
ATOM 3205 O O . SER A 1 411 ? -1.168 -5.274 -22.657 1.00 90.19 411 SER A O 1
ATOM 3207 N N . LEU A 1 412 ? -0.476 -7.400 -22.909 1.00 92.25 412 LEU A N 1
ATOM 3208 C CA . LEU A 1 412 ? -1.260 -7.931 -21.797 1.00 92.25 412 LEU A CA 1
ATOM 3209 C C . LEU A 1 412 ? -0.722 -7.439 -20.448 1.00 92.25 412 LEU A C 1
ATOM 3211 O O . LEU A 1 412 ? -1.505 -7.009 -19.606 1.00 92.25 412 LEU A O 1
ATOM 3215 N N . VAL A 1 413 ? 0.605 -7.380 -20.281 1.00 94.50 413 VAL A N 1
ATOM 3216 C CA . VAL A 1 413 ? 1.229 -6.787 -19.085 1.00 94.50 413 VAL A CA 1
ATOM 3217 C C . VAL A 1 413 ? 0.812 -5.320 -18.926 1.00 94.50 413 VAL A C 1
ATOM 3219 O O . VAL A 1 413 ? 0.402 -4.921 -17.841 1.00 94.50 413 VAL A O 1
ATOM 3222 N N . ARG A 1 414 ? 0.807 -4.519 -20.004 1.00 93.19 414 ARG A N 1
ATOM 3223 C CA . ARG A 1 414 ? 0.270 -3.139 -19.985 1.00 93.19 414 ARG A CA 1
ATOM 3224 C C . ARG A 1 414 ? -1.203 -3.082 -19.583 1.00 93.19 414 ARG A C 1
ATOM 3226 O O . ARG A 1 414 ? -1.612 -2.152 -18.891 1.00 93.19 414 ARG A O 1
ATOM 3233 N N . CYS A 1 415 ? -1.990 -4.070 -20.001 1.00 92.31 415 CYS A N 1
ATOM 3234 C CA . CYS A 1 415 ? -3.394 -4.195 -19.628 1.00 92.31 415 CYS A CA 1
ATOM 3235 C C . CYS A 1 415 ? -3.550 -4.381 -18.110 1.00 92.31 415 CYS A C 1
ATOM 3237 O O . CYS A 1 415 ? -4.293 -3.641 -17.468 1.00 92.31 415 CYS A O 1
ATOM 3239 N N . VAL A 1 416 ? -2.769 -5.286 -17.515 1.00 95.31 416 VAL A N 1
ATOM 3240 C CA . VAL A 1 416 ? -2.756 -5.509 -16.060 1.00 95.31 416 VAL A CA 1
ATOM 3241 C C . VAL A 1 416 ? -2.203 -4.297 -15.300 1.00 95.31 416 VAL A C 1
ATOM 3243 O O . VAL A 1 416 ? -2.740 -3.926 -14.255 1.00 95.31 416 VAL A O 1
ATOM 3246 N N . LEU A 1 417 ? -1.194 -3.604 -15.840 1.00 94.44 417 LEU A N 1
ATOM 3247 C CA . LEU A 1 417 ? -0.714 -2.341 -15.268 1.00 94.44 417 LEU A CA 1
ATOM 3248 C C . LEU A 1 417 ? -1.807 -1.278 -15.223 1.00 94.44 417 LEU A C 1
ATOM 3250 O O . LEU A 1 417 ? -1.926 -0.569 -14.224 1.00 94.44 417 LEU A O 1
ATOM 3254 N N . CYS A 1 418 ? -2.634 -1.196 -16.268 1.00 93.94 418 CYS A N 1
ATOM 3255 C CA . CYS A 1 418 ? -3.799 -0.321 -16.276 1.00 93.94 418 CYS A CA 1
ATOM 3256 C C . CYS A 1 418 ? -4.764 -0.666 -15.139 1.00 93.94 418 CYS A C 1
ATOM 3258 O O . CYS A 1 418 ? -5.293 0.244 -14.508 1.00 93.94 418 CYS A O 1
ATOM 3260 N N . ALA A 1 419 ? -4.954 -1.949 -14.824 1.00 92.69 419 ALA A N 1
ATOM 3261 C CA . ALA A 1 419 ? -5.821 -2.366 -13.726 1.00 92.69 419 ALA A CA 1
ATOM 3262 C C . ALA A 1 419 ? -5.352 -1.860 -12.358 1.00 92.69 419 ALA A C 1
ATOM 3264 O O . ALA A 1 419 ? -6.187 -1.414 -11.570 1.00 92.69 419 ALA A O 1
ATOM 3265 N N . GLY A 1 420 ? -4.043 -1.906 -12.091 1.00 92.00 420 GLY A N 1
ATOM 3266 C CA . GLY A 1 420 ? -3.470 -1.450 -10.822 1.00 92.00 420 GLY A CA 1
ATOM 3267 C C . GLY A 1 420 ? -3.293 0.068 -10.722 1.00 92.00 420 GLY A C 1
ATOM 3268 O O . GLY A 1 420 ? -3.547 0.647 -9.671 1.00 92.00 420 GLY A O 1
ATOM 3269 N N . LEU A 1 421 ? -2.863 0.729 -11.802 1.00 92.62 421 LEU A N 1
ATOM 3270 C CA . LEU A 1 421 ? -2.526 2.159 -11.779 1.00 92.62 421 LEU A CA 1
ATOM 3271 C C . LEU A 1 421 ? -3.720 3.081 -12.048 1.00 92.62 421 LEU A C 1
ATOM 3273 O O . LEU A 1 421 ? -3.665 4.254 -11.683 1.00 92.62 421 LEU A O 1
ATOM 3277 N N . PHE A 1 422 ? -4.809 2.597 -12.653 1.00 90.69 422 PHE A N 1
ATOM 3278 C CA . PHE A 1 422 ? -6.024 3.400 -12.802 1.00 90.69 422 PHE A CA 1
ATOM 3279 C C . PHE A 1 422 ? -6.542 3.850 -11.416 1.00 90.69 422 PHE A C 1
ATOM 3281 O O . PHE A 1 422 ? -6.613 3.020 -10.508 1.00 90.69 422 PHE A O 1
ATOM 3288 N N . PRO A 1 423 ? -6.914 5.135 -11.212 1.00 89.25 423 PRO A N 1
ATOM 3289 C CA . PRO A 1 423 ? -7.217 6.176 -12.208 1.00 89.25 423 PRO A CA 1
ATOM 3290 C C . PRO A 1 423 ? -6.059 7.097 -12.652 1.00 89.25 423 PRO A C 1
ATOM 3292 O O . PRO A 1 423 ? -6.329 8.124 -13.283 1.00 89.25 423 PRO A O 1
ATOM 3295 N N . SER A 1 424 ? -4.795 6.777 -12.356 1.00 91.50 424 SER A N 1
ATOM 3296 C CA . SER A 1 424 ? -3.617 7.593 -12.709 1.00 91.50 424 SER A CA 1
ATOM 3297 C C . SER A 1 424 ? -3.288 7.537 -14.206 1.00 91.50 424 SER A C 1
ATOM 3299 O O . SER A 1 424 ? -2.427 6.785 -14.662 1.00 91.50 424 SER A O 1
ATOM 3301 N N . VAL A 1 425 ? -4.017 8.338 -14.985 1.00 91.69 425 VAL A N 1
ATOM 3302 C CA . VAL A 1 425 ? -3.966 8.369 -16.451 1.00 91.69 425 VAL A CA 1
ATOM 3303 C C . VAL A 1 425 ? -3.845 9.815 -16.954 1.00 91.69 425 VAL A C 1
ATOM 3305 O O . VAL A 1 425 ? -4.502 10.723 -16.437 1.00 91.69 425 VAL A O 1
ATOM 3308 N N . ALA A 1 426 ? -3.032 10.035 -17.985 1.00 91.31 426 ALA A N 1
ATOM 3309 C CA . ALA A 1 426 ? -2.944 11.286 -18.735 1.00 91.31 426 ALA A CA 1
ATOM 3310 C C . ALA A 1 426 ? -3.220 11.047 -20.227 1.00 91.31 426 ALA A C 1
ATOM 3312 O O . ALA A 1 426 ? -2.789 10.048 -20.798 1.00 91.31 426 ALA A O 1
ATOM 3313 N N . GLN A 1 427 ? -3.944 11.956 -20.873 1.00 88.25 427 GLN A N 1
ATOM 3314 C CA . GLN A 1 427 ? -4.229 11.895 -22.303 1.00 88.25 427 GLN A CA 1
ATOM 3315 C C . GLN A 1 427 ? -3.096 12.531 -23.101 1.00 88.25 427 GLN A C 1
ATOM 3317 O O . GLN A 1 427 ? -2.676 13.645 -22.784 1.00 88.25 427 GLN A O 1
ATOM 3322 N N . VAL A 1 428 ? -2.650 11.871 -24.171 1.00 86.56 428 VAL A N 1
ATOM 3323 C CA . VAL A 1 428 ? -1.754 12.483 -25.156 1.00 86.56 428 VAL A CA 1
ATOM 3324 C C . VAL A 1 428 ? -2.601 13.210 -26.198 1.00 86.56 428 VAL A C 1
ATOM 3326 O O . VAL A 1 428 ? -3.397 12.594 -26.906 1.00 86.56 428 VAL A O 1
ATOM 3329 N N . GLN A 1 429 ? -2.444 14.528 -26.303 1.00 83.38 429 GLN A N 1
ATOM 3330 C CA . GLN A 1 429 ? -3.151 15.355 -27.281 1.00 83.38 429 GLN A CA 1
ATOM 3331 C C . GLN A 1 429 ? -2.158 16.008 -28.246 1.00 83.38 429 GLN A C 1
ATOM 3333 O O . GLN A 1 429 ? -1.063 16.416 -27.857 1.00 83.38 429 GLN A O 1
ATOM 3338 N N . LYS A 1 430 ? -2.545 16.125 -29.520 1.00 79.56 430 LYS A N 1
ATOM 3339 C CA . LYS A 1 430 ? -1.784 16.875 -30.527 1.00 79.56 430 LYS A CA 1
ATOM 3340 C C . LYS A 1 430 ? -2.274 18.315 -30.556 1.00 79.56 430 LYS A C 1
ATOM 3342 O O . LYS A 1 430 ? -3.467 18.555 -30.710 1.00 79.56 430 LYS A O 1
ATOM 3347 N N . GLN A 1 431 ? -1.351 19.261 -30.475 1.00 77.94 431 GLN A N 1
ATOM 3348 C CA . GLN A 1 431 ? -1.632 20.683 -30.605 1.00 77.94 431 GLN A CA 1
ATOM 3349 C C . GLN A 1 431 ? -0.735 21.284 -31.685 1.00 77.94 431 GLN A C 1
ATOM 3351 O O . GLN A 1 431 ? 0.436 20.937 -31.792 1.00 77.94 431 GLN A O 1
ATOM 3356 N N . SER A 1 432 ? -1.271 22.183 -32.504 1.00 78.81 432 SER A N 1
ATOM 3357 C CA . SER A 1 432 ? -0.492 22.945 -33.482 1.00 78.81 432 SER A CA 1
ATOM 3358 C C . SER A 1 432 ? -0.188 24.335 -32.940 1.00 78.81 432 SER A C 1
ATOM 3360 O O . SER A 1 432 ? -1.068 24.995 -32.386 1.00 78.81 432 SER A O 1
ATOM 3362 N N . ASN A 1 433 ? 1.045 24.807 -33.111 1.00 79.06 433 ASN A N 1
ATOM 3363 C CA . ASN A 1 433 ? 1.352 26.214 -32.861 1.00 79.06 433 ASN A CA 1
ATOM 3364 C C . ASN A 1 433 ? 0.823 27.106 -34.002 1.00 79.06 433 ASN A C 1
ATOM 3366 O O . ASN A 1 433 ? 0.437 26.620 -35.065 1.00 79.06 433 ASN A O 1
ATOM 3370 N N . SER A 1 434 ? 0.869 28.428 -33.816 1.00 77.19 434 SER A N 1
ATOM 3371 C CA . SER A 1 434 ? 0.439 29.417 -34.821 1.00 77.19 434 SER A CA 1
ATOM 3372 C C . SER A 1 434 ? 1.228 29.363 -36.141 1.00 77.19 434 SER A C 1
ATOM 3374 O O . SER A 1 434 ? 0.845 30.014 -37.105 1.00 77.19 434 SER A O 1
ATOM 3376 N N . ARG A 1 435 ? 2.335 28.605 -36.189 1.00 78.62 435 ARG A N 1
ATOM 3377 C CA . ARG A 1 435 ? 3.166 28.355 -37.379 1.00 78.62 435 ARG A CA 1
ATOM 3378 C C . ARG A 1 435 ? 2.874 26.991 -38.031 1.00 78.62 435 ARG A C 1
ATOM 3380 O O . ARG A 1 435 ? 3.618 26.580 -38.912 1.00 78.62 435 ARG A O 1
ATOM 3387 N N . GLY A 1 436 ? 1.840 26.272 -37.584 1.00 74.06 436 GLY A N 1
ATOM 3388 C CA . GLY A 1 436 ? 1.436 24.969 -38.125 1.00 74.06 436 GLY A CA 1
ATOM 3389 C C . GLY A 1 436 ? 2.284 23.774 -37.669 1.00 74.06 436 GLY A C 1
ATOM 3390 O O . GLY A 1 436 ? 2.052 22.660 -38.128 1.00 74.06 436 GLY A O 1
ATOM 3391 N N . ILE A 1 437 ? 3.242 23.962 -36.756 1.00 74.50 437 ILE A N 1
ATOM 3392 C CA . ILE A 1 437 ? 4.062 22.867 -36.220 1.00 74.50 437 ILE A CA 1
ATOM 3393 C C . ILE A 1 437 ? 3.258 22.142 -35.142 1.00 74.50 437 ILE A C 1
ATOM 3395 O O . ILE A 1 437 ? 2.899 22.736 -34.120 1.00 74.50 437 ILE A O 1
ATOM 3399 N N . SER A 1 438 ? 2.988 20.857 -35.368 1.00 70.62 438 SER A N 1
ATOM 3400 C CA . SER A 1 438 ? 2.328 19.981 -34.402 1.00 70.62 438 SER A CA 1
ATOM 3401 C C . SER A 1 438 ? 3.296 19.520 -33.314 1.00 70.62 438 SER A C 1
ATOM 3403 O O . SER A 1 438 ? 4.364 18.993 -33.619 1.00 70.62 438 SER A O 1
ATOM 3405 N N . TYR A 1 439 ? 2.894 19.651 -32.057 1.00 75.56 439 TYR A N 1
ATOM 3406 C CA . TYR A 1 439 ? 3.575 19.109 -30.887 1.00 75.56 439 TYR A CA 1
ATOM 3407 C C . TYR A 1 439 ? 2.582 18.352 -30.001 1.00 75.56 439 TYR A C 1
ATOM 3409 O O . TYR A 1 439 ? 1.365 18.476 -30.149 1.00 75.56 439 TYR A O 1
ATOM 3417 N N . GLN A 1 440 ? 3.101 17.528 -29.098 1.00 79.62 440 GLN A N 1
ATOM 3418 C CA . GLN A 1 440 ? 2.289 16.748 -28.168 1.00 79.62 440 GLN A CA 1
ATOM 3419 C C . GLN A 1 440 ? 2.212 17.458 -26.818 1.00 79.62 440 GLN A C 1
ATOM 3421 O O . GLN A 1 440 ? 3.196 18.028 -26.340 1.00 79.62 440 GLN A O 1
ATOM 3426 N N . ILE A 1 441 ? 1.042 17.399 -2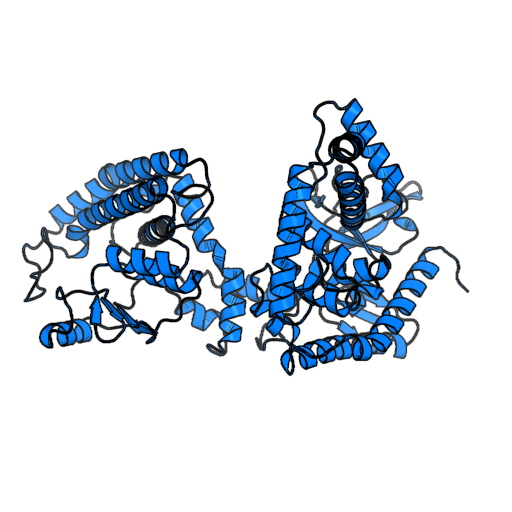6.196 1.00 84.12 441 ILE A N 1
ATOM 3427 C CA . ILE A 1 441 ? 0.828 17.794 -24.808 1.00 84.12 441 ILE A CA 1
ATOM 3428 C C . ILE A 1 441 ? 0.220 16.621 -24.047 1.00 84.12 441 ILE A C 1
ATOM 3430 O O . ILE A 1 441 ? -0.532 15.828 -24.615 1.00 84.12 441 ILE A O 1
ATOM 3434 N N . PHE A 1 442 ? 0.529 16.532 -22.757 1.00 88.44 442 PHE A N 1
ATOM 3435 C CA . PHE A 1 442 ? -0.085 15.563 -21.860 1.00 88.44 442 PHE A CA 1
ATOM 3436 C C . PHE A 1 442 ? -1.049 16.301 -20.942 1.00 88.44 442 PHE A C 1
ATOM 3438 O O . PHE A 1 442 ? -0.696 17.326 -20.348 1.00 88.44 442 PHE A O 1
ATOM 3445 N N . VAL A 1 443 ? -2.273 15.796 -20.849 1.00 89.00 443 VAL A N 1
ATOM 3446 C CA . VAL A 1 443 ? -3.344 16.407 -20.063 1.00 89.00 443 VAL A CA 1
ATOM 3447 C C . VAL A 1 443 ? -3.841 15.387 -19.050 1.00 89.00 443 VAL A C 1
ATOM 3449 O O . VAL A 1 443 ? -4.261 14.292 -19.416 1.00 89.00 443 VAL A O 1
ATOM 3452 N N . SER A 1 444 ? -3.759 15.718 -17.763 1.00 88.19 444 SER A N 1
ATOM 3453 C CA . SER A 1 444 ? -4.267 14.858 -16.694 1.00 88.19 444 SER A CA 1
ATOM 3454 C C . SER A 1 444 ? -5.796 14.766 -16.757 1.00 88.19 444 SER A C 1
ATOM 3456 O O . SER A 1 444 ? -6.459 15.609 -17.361 1.00 88.19 444 SER A O 1
ATOM 3458 N N . ARG A 1 445 ? -6.393 13.799 -16.052 1.00 84.38 445 ARG A N 1
ATOM 3459 C CA . ARG A 1 445 ? -7.861 13.720 -15.904 1.00 84.38 445 ARG A CA 1
ATOM 3460 C C . ARG A 1 445 ? -8.510 14.975 -15.307 1.00 84.38 445 ARG A C 1
ATOM 3462 O O . ARG A 1 445 ? -9.707 15.174 -15.471 1.00 84.38 445 ARG A O 1
ATOM 3469 N N . GLN A 1 446 ? -7.734 15.810 -14.618 1.00 83.94 446 GLN A N 1
ATOM 3470 C CA . GLN A 1 446 ? -8.179 17.080 -14.038 1.00 83.94 446 GLN A CA 1
ATOM 3471 C C . GLN A 1 446 ? -8.004 18.262 -15.014 1.00 83.94 446 GLN A C 1
ATOM 3473 O O . GLN A 1 446 ? -8.094 19.412 -14.600 1.00 83.94 446 GLN A O 1
ATOM 3478 N N . ASN A 1 447 ? -7.750 17.992 -16.302 1.00 85.19 447 ASN A N 1
ATOM 3479 C CA . ASN A 1 447 ? -7.433 18.982 -17.337 1.00 85.19 447 ASN A CA 1
ATOM 3480 C C . ASN A 1 447 ? -6.176 19.819 -17.044 1.00 85.19 447 ASN A C 1
ATOM 3482 O O . ASN A 1 447 ? -6.039 20.948 -17.513 1.00 85.19 447 ASN A O 1
ATOM 3486 N N . GLU A 1 448 ? -5.222 19.260 -16.297 1.00 90.00 448 GLU A N 1
ATOM 3487 C CA . GLU A 1 448 ? -3.953 19.926 -16.011 1.00 90.00 448 GLU A CA 1
ATOM 3488 C C . GLU A 1 448 ? -2.883 19.504 -17.018 1.00 90.00 448 GLU A C 1
ATOM 3490 O O . GLU A 1 448 ? -2.707 18.315 -17.298 1.00 90.00 448 GLU A O 1
ATOM 3495 N N . ARG A 1 449 ? -2.110 20.468 -17.525 1.00 90.56 449 ARG A N 1
ATOM 3496 C CA . ARG A 1 449 ? -0.964 20.168 -18.385 1.00 90.56 449 ARG A CA 1
ATOM 3497 C C . ARG A 1 449 ? 0.156 19.529 -17.567 1.00 90.56 449 ARG A C 1
ATOM 3499 O O . ARG A 1 449 ? 0.579 20.080 -16.553 1.00 90.56 449 ARG A O 1
ATOM 3506 N N . CYS A 1 450 ? 0.659 18.402 -18.048 1.00 91.81 450 CYS A N 1
ATOM 3507 C CA . CYS A 1 450 ? 1.735 17.647 -17.422 1.00 91.81 450 CYS A CA 1
ATOM 3508 C C . CYS A 1 450 ? 2.804 17.244 -18.446 1.00 91.81 450 CYS A C 1
ATOM 3510 O O . CYS A 1 450 ? 2.614 17.371 -19.659 1.00 91.81 450 CYS A O 1
ATOM 3512 N N . THR A 1 451 ? 3.956 16.806 -17.949 1.00 90.81 451 THR A N 1
ATOM 3513 C CA . THR A 1 451 ? 5.074 16.310 -18.757 1.00 90.81 451 THR A CA 1
ATOM 3514 C C . THR A 1 451 ? 5.688 15.077 -18.092 1.00 90.81 451 THR A C 1
ATOM 3516 O O . THR A 1 451 ? 5.741 15.014 -16.864 1.00 90.81 451 THR A O 1
ATOM 3519 N N . PRO A 1 452 ? 6.159 14.068 -18.845 1.00 91.12 452 PRO A N 1
ATOM 3520 C CA . PRO A 1 452 ? 6.978 13.012 -18.258 1.00 91.12 452 PRO A CA 1
ATOM 3521 C C . PRO A 1 452 ? 8.201 13.616 -17.557 1.00 91.12 452 PRO A C 1
ATOM 3523 O O . PRO A 1 452 ? 8.766 14.609 -18.019 1.00 91.12 452 PRO A O 1
ATOM 3526 N N . HIS A 1 453 ? 8.602 13.056 -16.421 1.00 91.38 453 HIS A N 1
ATOM 3527 C CA . HIS A 1 453 ? 9.774 13.529 -15.690 1.00 91.38 453 HIS A CA 1
ATOM 3528 C C . HIS A 1 453 ? 11.071 13.219 -16.468 1.00 91.38 453 HIS A C 1
ATOM 3530 O O . HIS A 1 453 ? 11.145 12.158 -17.085 1.00 91.38 453 HIS A O 1
ATOM 3536 N N . PRO A 1 454 ? 12.136 14.049 -16.399 1.00 88.00 454 PRO A N 1
ATOM 3537 C CA . PRO A 1 454 ? 13.410 13.796 -17.089 1.00 88.00 454 PRO A CA 1
ATOM 3538 C C . PRO A 1 454 ? 14.096 12.453 -16.803 1.00 88.00 454 PRO A C 1
ATOM 3540 O O . PRO A 1 454 ? 14.969 12.044 -17.562 1.00 88.00 454 PRO A O 1
ATOM 3543 N N . SER A 1 455 ? 13.734 11.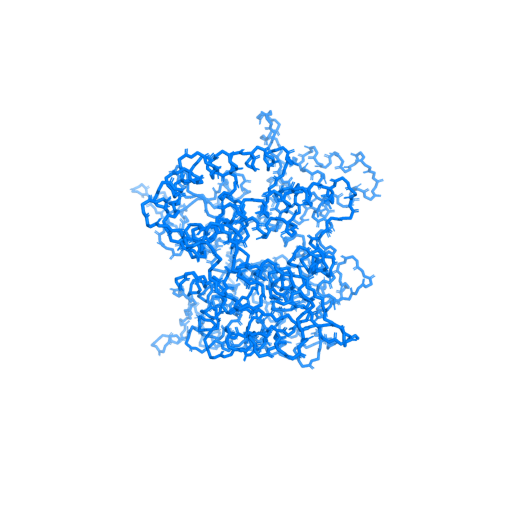782 -15.707 1.00 86.19 455 SER A N 1
ATOM 3544 C CA . SER A 1 455 ? 14.230 10.438 -15.377 1.00 86.19 455 SER A CA 1
ATOM 3545 C C . SER A 1 455 ? 13.510 9.314 -16.125 1.00 86.19 455 SER A C 1
ATOM 3547 O O . SER A 1 455 ? 14.005 8.192 -16.121 1.00 86.19 455 SER A O 1
ATOM 3549 N N . SER A 1 456 ? 12.349 9.594 -16.718 1.00 89.38 456 SER A N 1
ATOM 3550 C CA . SER A 1 456 ? 11.562 8.636 -17.489 1.00 89.38 456 SER A CA 1
ATOM 3551 C C . SER A 1 456 ? 12.166 8.433 -18.879 1.00 89.38 456 SER A C 1
ATOM 3553 O O . SER A 1 456 ? 12.572 9.395 -19.539 1.00 89.38 456 SER A O 1
ATOM 3555 N N . LEU A 1 457 ? 12.138 7.195 -19.373 1.00 86.44 457 LEU A N 1
ATOM 3556 C CA . LEU A 1 457 ? 12.505 6.847 -20.752 1.00 86.44 457 LEU A CA 1
ATOM 3557 C C . LEU A 1 457 ? 11.597 7.537 -21.780 1.00 86.44 457 LEU A C 1
ATOM 3559 O O . LEU A 1 457 ? 11.982 7.781 -22.924 1.00 86.44 457 LEU A O 1
ATOM 3563 N N . ASN A 1 458 ? 10.395 7.913 -21.352 1.00 87.38 458 ASN A N 1
ATOM 3564 C CA . ASN A 1 458 ? 9.405 8.592 -22.171 1.00 87.38 458 ASN A CA 1
ATOM 3565 C C . ASN A 1 458 ? 9.616 10.114 -22.253 1.00 87.38 458 ASN A C 1
ATOM 3567 O O . ASN A 1 458 ? 8.904 10.778 -23.000 1.00 87.38 458 ASN A O 1
ATOM 3571 N N . PHE A 1 459 ? 10.600 10.691 -21.548 1.00 85.44 459 PHE A N 1
ATOM 3572 C CA . PHE A 1 459 ? 10.833 12.142 -21.555 1.00 85.44 459 PHE A CA 1
ATOM 3573 C C . PHE A 1 459 ? 11.220 12.704 -22.928 1.00 85.44 459 PHE A C 1
ATOM 3575 O O . PHE A 1 459 ? 10.742 13.765 -23.324 1.00 85.44 459 PHE A O 1
ATOM 3582 N N . LYS A 1 460 ? 12.100 12.003 -23.653 1.00 75.38 460 LYS A N 1
ATOM 3583 C CA . LYS A 1 460 ? 12.592 12.425 -24.979 1.00 75.38 460 LYS A CA 1
ATOM 3584 C C . LYS A 1 460 ? 11.911 11.694 -26.135 1.00 75.38 460 LYS A C 1
ATOM 3586 O O . LYS A 1 460 ? 12.283 11.912 -27.287 1.00 75.38 460 LYS A O 1
ATOM 3591 N N . ALA A 1 461 ? 10.962 10.808 -25.847 1.00 69.88 461 ALA A N 1
ATOM 3592 C CA . ALA A 1 461 ? 10.286 10.040 -26.878 1.00 69.88 461 ALA A CA 1
ATOM 3593 C C . ALA A 1 461 ? 9.383 10.965 -27.713 1.00 69.88 461 ALA A C 1
ATOM 3595 O O . ALA A 1 461 ? 8.591 11.738 -27.180 1.00 69.88 461 ALA A O 1
ATOM 3596 N N . GLN A 1 462 ? 9.544 10.915 -29.037 1.00 58.88 462 GLN A N 1
ATOM 3597 C CA . GLN A 1 462 ? 8.807 11.769 -29.979 1.00 58.88 462 GLN A CA 1
ATOM 3598 C C . GLN A 1 462 ? 7.633 11.028 -30.644 1.00 58.88 462 GLN A C 1
ATOM 3600 O O . GLN A 1 462 ? 6.697 11.660 -31.135 1.00 58.88 462 GLN A O 1
ATOM 3605 N N . ASP A 1 463 ? 7.621 9.694 -30.578 1.00 61.53 463 ASP A N 1
ATOM 3606 C CA . ASP A 1 463 ? 6.696 8.829 -31.320 1.00 61.53 463 ASP A CA 1
ATOM 3607 C C . ASP A 1 463 ? 5.373 8.520 -30.601 1.00 61.53 463 ASP A C 1
ATOM 3609 O O . ASP A 1 463 ? 4.632 7.629 -31.016 1.00 61.53 463 ASP A O 1
ATOM 3613 N N . PHE A 1 464 ? 4.979 9.291 -29.579 1.00 64.06 464 PHE A N 1
ATOM 3614 C CA . PHE A 1 464 ? 3.628 9.136 -29.020 1.00 64.06 464 PHE A CA 1
ATOM 3615 C C . PHE A 1 464 ? 2.531 9.548 -30.017 1.00 64.06 464 PHE A C 1
ATOM 3617 O O . PHE A 1 464 ? 1.374 9.217 -29.809 1.00 64.06 464 PHE A O 1
ATOM 3624 N N . ALA A 1 465 ? 2.864 10.245 -31.112 1.00 44.72 465 ALA A N 1
ATOM 3625 C CA . ALA A 1 465 ? 1.909 10.801 -32.074 1.00 44.72 465 ALA A CA 1
ATOM 3626 C C . ALA A 1 465 ? 1.249 9.780 -33.016 1.00 44.72 465 ALA A C 1
ATOM 3628 O O . ALA A 1 465 ? 0.192 10.098 -33.569 1.00 44.72 465 ALA A O 1
ATOM 3629 N N . ALA A 1 466 ? 1.824 8.599 -33.249 1.00 50.03 466 ALA A N 1
ATOM 3630 C CA . ALA A 1 466 ? 1.146 7.567 -34.046 1.00 50.03 466 ALA A CA 1
ATOM 3631 C C . ALA A 1 466 ? -0.039 6.954 -33.273 1.00 50.03 466 ALA A C 1
ATOM 3633 O O . ALA A 1 466 ? -1.066 6.599 -33.854 1.00 50.03 466 ALA A O 1
ATOM 3634 N N . ASN A 1 467 ? 0.065 6.949 -31.943 1.00 49.47 467 ASN A N 1
ATOM 3635 C CA . ASN A 1 467 ? -0.896 6.352 -31.034 1.00 49.47 467 ASN A CA 1
ATOM 3636 C C . ASN A 1 467 ? -1.757 7.461 -30.441 1.00 49.47 467 ASN A C 1
ATOM 3638 O O . ASN A 1 467 ? -1.252 8.370 -29.797 1.00 49.47 467 ASN A O 1
ATOM 3642 N N . HIS A 1 468 ? -3.075 7.401 -30.604 1.00 55.97 468 HIS A N 1
ATOM 3643 C CA . HIS A 1 468 ? -4.002 8.255 -29.849 1.00 55.97 468 HIS A CA 1
ATOM 3644 C C . HIS A 1 468 ? -4.074 7.735 -28.399 1.00 55.97 468 HIS A C 1
ATOM 3646 O O . HIS A 1 468 ? -5.119 7.302 -27.921 1.00 55.97 468 HIS A O 1
ATOM 3652 N N . GLY A 1 469 ? -2.901 7.632 -27.775 1.00 76.19 469 GLY A N 1
ATOM 3653 C CA . GLY A 1 469 ? -2.626 6.821 -26.609 1.00 76.19 469 GLY A CA 1
ATOM 3654 C C . GLY A 1 469 ? -2.778 7.603 -25.321 1.00 76.19 469 GLY A C 1
ATOM 3655 O O . GLY A 1 469 ? -2.751 8.834 -25.279 1.00 76.19 469 GLY A O 1
ATOM 3656 N N . TRP A 1 470 ? -2.925 6.847 -24.253 1.00 87.00 470 TRP A N 1
ATOM 3657 C CA . TRP A 1 470 ? -2.965 7.351 -22.898 1.00 87.00 470 TRP A CA 1
ATOM 3658 C C . TRP A 1 470 ? -1.660 6.979 -22.206 1.00 87.00 470 TRP A C 1
ATOM 3660 O O . TRP A 1 470 ? -1.032 5.972 -22.525 1.00 87.00 470 TRP A O 1
ATOM 3670 N N . LEU A 1 471 ? -1.235 7.803 -21.261 1.00 90.31 471 LEU A N 1
ATOM 3671 C CA . LEU A 1 471 ? -0.047 7.571 -20.462 1.00 90.31 471 LEU A CA 1
ATOM 3672 C C . LEU A 1 471 ? -0.483 7.222 -19.042 1.00 90.31 471 LEU A C 1
ATOM 3674 O O . LEU A 1 471 ? -1.055 8.057 -18.340 1.00 90.31 471 LEU A O 1
ATOM 3678 N N . LEU A 1 472 ? -0.227 5.986 -18.628 1.00 93.00 472 LEU A N 1
ATOM 3679 C CA . LEU A 1 472 ? -0.293 5.607 -17.220 1.00 93.00 472 LEU A CA 1
ATOM 3680 C C . LEU A 1 472 ? 0.916 6.177 -16.495 1.00 93.00 472 LEU A C 1
ATOM 3682 O O . LEU A 1 472 ? 2.004 6.234 -17.068 1.00 93.00 472 LEU A O 1
ATOM 3686 N N . PHE A 1 473 ? 0.733 6.552 -15.237 1.00 93.75 473 PHE A N 1
ATOM 3687 C CA . PHE A 1 473 ? 1.817 6.991 -14.366 1.00 93.75 473 PHE A CA 1
ATOM 3688 C C . PHE A 1 473 ? 1.606 6.472 -12.944 1.00 93.75 473 PHE A C 1
ATOM 3690 O O . PHE A 1 473 ? 0.472 6.198 -12.544 1.00 93.75 473 PHE A O 1
ATOM 3697 N N . HIS A 1 474 ? 2.690 6.336 -12.183 1.00 91.56 474 HIS A N 1
ATOM 3698 C CA . HIS A 1 474 ? 2.599 5.996 -10.763 1.00 91.56 474 HIS A CA 1
ATOM 3699 C C . HIS A 1 474 ? 2.358 7.249 -9.918 1.00 91.56 474 HIS A C 1
ATOM 3701 O O . HIS A 1 474 ? 1.323 7.356 -9.258 1.00 91.56 474 HIS A O 1
ATOM 3707 N N . ASP A 1 475 ? 3.261 8.228 -10.046 1.00 89.50 475 ASP A N 1
ATOM 3708 C CA . ASP A 1 475 ? 3.274 9.443 -9.236 1.00 89.50 475 ASP A CA 1
ATOM 3709 C C . ASP A 1 475 ? 3.190 10.720 -10.074 1.00 89.50 475 ASP A C 1
ATOM 3711 O O . ASP A 1 475 ? 3.738 10.829 -11.176 1.00 89.50 475 ASP A O 1
ATOM 3715 N N . LYS A 1 476 ? 2.509 11.721 -9.507 1.00 90.94 476 LYS A N 1
ATOM 3716 C CA . LYS A 1 476 ? 2.365 13.073 -10.057 1.00 90.94 476 LYS A CA 1
ATOM 3717 C C . LYS A 1 476 ? 2.978 14.068 -9.076 1.00 90.94 476 LYS A C 1
ATOM 3719 O O . LYS A 1 476 ? 2.465 14.233 -7.973 1.00 90.94 476 LYS A O 1
ATOM 3724 N N . VAL A 1 477 ? 4.037 14.761 -9.489 1.00 91.12 477 VAL A N 1
ATOM 3725 C CA . VAL A 1 477 ? 4.781 15.705 -8.639 1.00 91.12 477 VAL A CA 1
ATOM 3726 C C . VAL A 1 477 ? 4.766 17.094 -9.269 1.00 91.12 477 VAL A C 1
ATOM 3728 O O . VAL A 1 477 ? 5.016 17.246 -10.462 1.00 91.12 477 VAL A O 1
ATOM 3731 N N . LYS A 1 478 ? 4.483 18.131 -8.475 1.00 90.25 478 LYS A N 1
ATOM 3732 C CA . LYS A 1 478 ? 4.508 19.527 -8.931 1.00 90.25 478 LYS A CA 1
ATOM 3733 C C . LYS A 1 478 ? 5.753 20.230 -8.397 1.00 90.25 478 LYS A C 1
ATOM 3735 O O . LYS A 1 478 ? 5.881 20.419 -7.193 1.00 90.25 478 LYS A O 1
ATOM 3740 N N . THR A 1 479 ? 6.637 20.642 -9.301 1.00 89.38 479 THR A N 1
ATOM 3741 C CA . THR A 1 479 ? 7.785 21.509 -8.990 1.00 89.38 479 THR A CA 1
ATOM 3742 C C . THR A 1 479 ? 7.678 22.797 -9.809 1.00 89.38 479 THR A C 1
ATOM 3744 O O . THR A 1 479 ? 6.847 23.646 -9.498 1.00 89.38 479 THR A O 1
ATOM 3747 N N . THR A 1 480 ? 8.444 22.931 -10.894 1.00 88.31 480 THR A N 1
ATOM 3748 C CA . THR A 1 480 ? 8.317 24.035 -11.862 1.00 88.31 480 THR A CA 1
ATOM 3749 C C . THR A 1 480 ? 7.096 23.870 -12.765 1.00 88.31 480 THR A C 1
ATOM 3751 O O . THR A 1 480 ? 6.437 24.840 -13.124 1.00 88.31 480 THR A O 1
ATOM 3754 N N . GLN A 1 481 ? 6.773 22.624 -13.097 1.00 89.50 481 GLN A N 1
ATOM 3755 C CA . GLN A 1 481 ? 5.552 22.193 -13.767 1.00 89.50 481 GLN A CA 1
ATOM 3756 C C . GLN A 1 481 ? 5.124 20.845 -13.175 1.00 89.50 481 GLN A C 1
ATOM 3758 O O . GLN A 1 481 ? 5.787 20.311 -12.280 1.00 89.50 481 GLN A O 1
ATOM 3763 N N . ILE A 1 482 ? 3.996 20.310 -13.633 1.00 92.44 482 ILE A N 1
ATOM 3764 C CA . ILE A 1 482 ? 3.517 18.998 -13.196 1.00 92.44 482 ILE A CA 1
ATOM 3765 C C . ILE A 1 482 ? 4.280 17.923 -13.971 1.00 92.44 482 ILE A C 1
ATOM 3767 O O . ILE A 1 482 ? 4.125 17.810 -15.187 1.00 92.44 482 ILE A O 1
ATOM 3771 N N . TYR A 1 483 ? 5.070 17.134 -13.253 1.00 93.50 483 TYR A N 1
ATOM 3772 C CA . TYR A 1 483 ? 5.820 16.007 -13.784 1.00 93.50 483 TYR A CA 1
ATOM 3773 C C . TYR A 1 483 ? 5.155 14.674 -13.437 1.00 93.50 483 TYR A C 1
ATOM 3775 O O . TYR A 1 483 ? 4.625 14.497 -12.338 1.00 93.50 483 TYR A O 1
ATOM 3783 N N . LEU A 1 484 ? 5.208 13.736 -14.381 1.00 93.25 484 LEU A N 1
ATOM 3784 C CA . LEU A 1 484 ? 4.747 12.359 -14.222 1.00 93.25 484 LEU A CA 1
ATOM 3785 C C . LEU A 1 484 ? 5.949 11.422 -14.083 1.00 93.25 484 LEU A C 1
ATOM 3787 O O . LEU A 1 484 ? 6.825 11.409 -14.952 1.00 93.25 484 LEU A O 1
ATOM 3791 N N . HIS A 1 485 ? 5.978 10.640 -13.010 1.00 91.44 485 HIS A N 1
ATOM 3792 C CA . HIS A 1 485 ? 6.990 9.614 -12.767 1.00 91.44 485 HIS A CA 1
ATOM 3793 C C . HIS A 1 485 ? 6.470 8.225 -13.142 1.00 91.44 485 HIS A C 1
ATOM 3795 O O . HIS A 1 485 ? 5.271 7.954 -13.041 1.00 91.44 485 HIS A O 1
ATOM 3801 N N . ASP A 1 486 ? 7.401 7.370 -13.573 1.00 90.06 486 ASP A N 1
ATOM 3802 C CA . ASP A 1 486 ? 7.186 5.974 -13.962 1.00 90.06 486 ASP A CA 1
ATOM 3803 C C . ASP A 1 486 ? 6.002 5.821 -14.915 1.00 90.06 486 ASP A C 1
ATOM 3805 O O . ASP A 1 486 ? 4.882 5.470 -14.536 1.00 90.06 486 ASP A O 1
ATOM 3809 N N . THR A 1 487 ? 6.249 6.145 -16.178 1.00 92.31 487 THR A N 1
ATOM 3810 C CA . THR A 1 487 ? 5.204 6.281 -17.183 1.00 92.31 487 THR A CA 1
ATOM 3811 C C . THR A 1 487 ? 5.160 5.095 -18.140 1.00 92.31 487 THR A C 1
ATOM 3813 O O . THR A 1 487 ? 6.189 4.564 -18.561 1.00 92.31 487 THR A O 1
ATOM 3816 N N . THR A 1 488 ? 3.953 4.694 -18.534 1.00 92.69 488 THR A N 1
ATOM 3817 C CA . THR A 1 488 ? 3.717 3.625 -19.511 1.00 92.69 488 THR A CA 1
ATOM 3818 C C . THR A 1 488 ? 2.689 4.056 -20.542 1.00 92.69 488 THR A C 1
ATOM 3820 O O . THR A 1 488 ? 1.567 4.418 -20.193 1.00 92.69 488 THR A O 1
ATOM 3823 N N . LEU A 1 489 ? 3.058 3.980 -21.822 1.00 89.75 489 LEU A N 1
ATOM 3824 C CA . LEU A 1 489 ? 2.130 4.209 -22.924 1.00 89.75 489 LEU A CA 1
ATOM 3825 C C . LEU A 1 489 ? 1.149 3.038 -23.049 1.00 89.75 489 LEU A C 1
ATOM 3827 O O . LEU A 1 489 ? 1.566 1.882 -23.140 1.00 89.75 489 LEU A O 1
ATOM 3831 N N . ILE A 1 490 ? -0.143 3.348 -23.099 1.00 89.56 490 ILE A N 1
ATOM 3832 C CA . ILE A 1 490 ? -1.232 2.392 -23.305 1.00 89.56 490 ILE A CA 1
ATOM 3833 C C . ILE A 1 490 ? -2.206 2.880 -24.382 1.00 89.56 490 ILE A C 1
ATOM 3835 O O . ILE A 1 490 ? -2.274 4.070 -24.703 1.00 89.56 490 ILE A O 1
ATOM 3839 N N . GLY A 1 491 ? -2.978 1.950 -24.936 1.00 87.75 491 GLY A N 1
ATOM 3840 C CA . GLY A 1 491 ? -4.096 2.261 -25.819 1.00 87.75 491 GLY A CA 1
ATOM 3841 C C . GLY A 1 491 ? -5.426 2.446 -25.081 1.00 87.75 491 GLY A C 1
ATOM 3842 O O . GLY A 1 491 ? -5.481 2.596 -23.860 1.00 87.75 491 GLY A O 1
ATOM 3843 N N . ALA A 1 492 ? -6.514 2.438 -25.844 1.00 88.00 492 ALA A N 1
ATOM 3844 C CA . ALA A 1 492 ? -7.883 2.532 -25.355 1.00 88.00 492 ALA A CA 1
ATOM 3845 C C . ALA A 1 492 ? -8.382 1.214 -24.744 1.00 88.00 492 ALA A C 1
ATOM 3847 O O . ALA A 1 492 ? -9.145 1.241 -23.779 1.00 88.00 492 ALA A O 1
ATOM 3848 N N . ILE A 1 493 ? -7.957 0.061 -25.271 1.00 90.56 493 ILE A N 1
ATOM 3849 C CA . ILE A 1 493 ? -8.463 -1.254 -24.844 1.00 90.56 493 ILE A CA 1
ATOM 3850 C C . ILE A 1 493 ? -8.185 -1.544 -23.358 1.00 90.56 493 ILE A C 1
ATOM 3852 O O . ILE A 1 493 ? -9.126 -1.940 -22.665 1.00 90.56 493 ILE A O 1
ATOM 3856 N N . PRO A 1 494 ? -6.978 -1.286 -22.812 1.00 91.88 494 PRO A N 1
ATOM 3857 C CA . PRO A 1 494 ? -6.731 -1.395 -21.373 1.00 91.88 494 PRO A CA 1
ATOM 3858 C C . PRO A 1 494 ? -7.686 -0.560 -20.508 1.00 91.88 494 PRO A C 1
ATOM 3860 O O . PRO A 1 494 ? -8.182 -1.047 -19.493 1.00 91.88 494 PRO A O 1
ATOM 3863 N N . LEU A 1 495 ? -8.010 0.669 -20.930 1.00 90.31 495 LEU A N 1
ATOM 3864 C CA . LEU A 1 495 ? -8.954 1.541 -20.218 1.00 90.31 495 LEU A CA 1
ATOM 3865 C C . LEU A 1 495 ? -10.395 1.030 -20.329 1.00 90.31 495 LEU A C 1
ATOM 3867 O O . LEU A 1 495 ? -11.149 1.079 -19.359 1.00 90.31 495 LEU A O 1
ATOM 3871 N N . LEU A 1 496 ? -10.781 0.501 -21.491 1.00 90.50 496 LEU A N 1
ATOM 3872 C CA . LEU A 1 496 ? -12.096 -0.102 -21.697 1.00 90.50 496 LEU A CA 1
ATOM 3873 C C . LEU A 1 496 ? -12.288 -1.372 -20.862 1.00 90.50 496 LEU A C 1
ATOM 3875 O O . LEU A 1 496 ? -13.397 -1.610 -20.391 1.00 90.50 496 LEU A O 1
ATOM 3879 N N . LEU A 1 497 ? -11.235 -2.151 -20.610 1.00 90.25 497 LEU A N 1
ATOM 3880 C CA . LEU A 1 497 ? -11.302 -3.348 -19.766 1.00 90.25 497 LEU A CA 1
ATOM 3881 C C . LEU A 1 497 ? -11.218 -3.031 -18.270 1.00 90.25 497 LEU A C 1
ATOM 3883 O O . LEU A 1 497 ? -12.052 -3.513 -17.512 1.00 90.25 497 LEU A O 1
ATOM 3887 N N . PHE A 1 498 ? -10.260 -2.201 -17.853 1.00 89.44 498 PHE A N 1
ATOM 3888 C CA . PHE A 1 498 ? -9.902 -2.042 -16.438 1.00 89.44 498 PHE A CA 1
ATOM 3889 C C . PHE A 1 498 ? -10.064 -0.627 -15.869 1.00 89.44 498 PHE A C 1
ATOM 3891 O O . PHE A 1 498 ? -9.772 -0.402 -14.692 1.00 89.44 498 PHE A O 1
ATOM 3898 N N . GLY A 1 499 ? -10.515 0.330 -16.680 1.00 84.75 499 GLY A N 1
ATOM 3899 C CA . GLY A 1 499 ? -10.888 1.658 -16.200 1.00 84.75 499 GLY A CA 1
ATOM 3900 C C . GLY A 1 499 ? -12.171 1.640 -15.365 1.00 84.75 499 GLY A C 1
ATOM 3901 O O . GLY A 1 499 ? -12.759 0.589 -15.119 1.00 84.75 499 GLY A O 1
ATOM 3902 N N . GLY A 1 500 ? -12.628 2.825 -14.960 1.00 83.94 500 GLY A N 1
ATOM 3903 C CA . GLY A 1 500 ? -13.796 3.006 -14.092 1.00 83.94 500 GLY A CA 1
ATOM 3904 C C . GLY A 1 500 ? -15.132 2.616 -14.735 1.00 83.94 500 GLY A C 1
ATOM 3905 O O . GLY A 1 500 ? -15.201 1.768 -15.624 1.00 83.94 500 GLY A O 1
ATOM 3906 N N . GLU A 1 501 ? -16.225 3.229 -14.285 1.00 82.56 501 GLU A N 1
ATOM 3907 C CA . GLU A 1 501 ? -17.578 2.852 -14.708 1.00 82.56 501 GLU A CA 1
ATOM 3908 C C . GLU A 1 501 ? -17.757 2.947 -16.236 1.00 82.56 501 GLU A C 1
ATOM 3910 O O . GLU A 1 501 ? -17.540 4.008 -16.829 1.00 82.56 501 GLU A O 1
ATOM 3915 N N . LEU A 1 502 ? -18.163 1.833 -16.860 1.00 85.56 502 LEU A N 1
ATOM 3916 C CA . LEU A 1 502 ? -18.396 1.726 -18.301 1.00 85.56 502 LEU A CA 1
ATOM 3917 C C . LEU A 1 502 ? -19.878 1.951 -18.616 1.00 85.56 502 LEU A C 1
ATOM 3919 O O . LEU A 1 502 ? -20.739 1.162 -18.220 1.00 85.56 502 LEU A O 1
ATOM 3923 N N . LYS A 1 503 ? -20.178 3.010 -19.373 1.00 85.06 503 LYS A N 1
ATOM 3924 C CA . LYS A 1 503 ? -21.531 3.357 -19.828 1.00 85.06 503 LYS A CA 1
ATOM 3925 C C . LYS A 1 503 ? -21.588 3.357 -21.348 1.00 85.06 503 LYS A C 1
ATOM 3927 O O . LYS A 1 503 ? -20.736 3.926 -22.018 1.00 85.06 503 LYS A O 1
ATOM 3932 N N . ILE A 1 504 ? -22.631 2.749 -21.901 1.00 84.12 504 ILE A N 1
ATOM 3933 C CA . ILE A 1 504 ? -22.917 2.814 -23.338 1.00 84.12 504 ILE A CA 1
ATOM 3934 C C . ILE A 1 504 ? -23.917 3.951 -23.553 1.00 84.12 504 ILE A C 1
ATOM 3936 O O . ILE A 1 504 ? -24.969 3.986 -22.905 1.00 84.12 504 ILE A O 1
ATOM 3940 N N . SER A 1 505 ? -23.589 4.904 -24.428 1.00 77.44 505 SER A N 1
ATOM 3941 C CA . SER A 1 505 ? -24.466 6.042 -24.708 1.00 77.44 505 SER A CA 1
ATOM 3942 C C . SER A 1 505 ? -25.773 5.568 -25.346 1.00 77.44 505 SER A C 1
ATOM 3944 O O . SER A 1 505 ? -25.786 4.910 -26.384 1.00 77.44 505 SER A O 1
ATOM 3946 N N . ARG A 1 506 ? -26.909 5.932 -24.735 1.00 68.44 506 ARG A N 1
ATOM 3947 C CA . ARG A 1 506 ? -28.244 5.590 -25.260 1.00 68.44 506 ARG A CA 1
ATOM 3948 C C . ARG A 1 506 ? -28.582 6.340 -26.554 1.00 68.44 506 ARG A C 1
ATOM 3950 O O . ARG A 1 506 ? -29.387 5.844 -27.336 1.00 68.44 506 ARG A O 1
ATOM 3957 N N . LYS A 1 507 ? -27.994 7.529 -26.754 1.00 67.75 507 LYS A N 1
ATOM 3958 C CA . LYS A 1 507 ? -28.221 8.395 -27.927 1.00 67.75 507 LYS A CA 1
ATOM 3959 C C . LYS A 1 507 ? -27.322 8.009 -29.104 1.00 67.75 507 LYS A C 1
ATOM 3961 O O . LYS A 1 507 ? -27.779 7.994 -30.238 1.00 67.75 507 LYS A O 1
ATOM 3966 N N . GLU A 1 508 ? -26.078 7.635 -28.818 1.00 72.75 508 GLU A N 1
ATOM 3967 C CA . GLU A 1 508 ? -25.080 7.221 -29.805 1.00 72.75 508 GLU A CA 1
ATOM 3968 C C . GLU A 1 508 ? -24.578 5.826 -29.431 1.00 72.75 508 GLU A C 1
ATOM 3970 O O . GLU A 1 508 ? -23.590 5.681 -28.719 1.00 72.75 508 GLU A O 1
ATOM 3975 N N . ARG A 1 509 ? -25.264 4.776 -29.896 1.00 69.62 509 ARG A N 1
ATOM 3976 C CA . ARG A 1 509 ? -25.027 3.374 -29.478 1.00 69.62 509 ARG A CA 1
ATOM 3977 C C . ARG A 1 509 ? -23.636 2.810 -29.816 1.00 69.62 509 ARG A C 1
ATOM 3979 O O . ARG A 1 509 ? -23.332 1.673 -29.471 1.00 69.62 509 ARG A O 1
ATOM 3986 N N . LYS A 1 510 ? -22.803 3.593 -30.502 1.00 78.56 510 LYS A N 1
ATOM 3987 C CA . LYS A 1 510 ? -21.397 3.297 -30.804 1.00 78.56 510 LYS A CA 1
ATOM 3988 C C . LYS A 1 510 ? -20.423 3.943 -29.816 1.00 78.56 510 LYS A C 1
ATOM 3990 O O . LYS A 1 510 ? -19.260 3.566 -29.791 1.00 78.56 510 LYS A O 1
ATOM 3995 N N . CYS A 1 511 ? -20.873 4.888 -28.998 1.00 81.88 511 CYS A N 1
ATOM 3996 C CA . CYS A 1 511 ? -20.024 5.623 -28.071 1.00 81.88 511 CYS A CA 1
ATOM 3997 C C . CYS A 1 511 ? -20.062 4.968 -26.685 1.00 81.88 511 CYS A C 1
ATOM 3999 O O . CYS A 1 511 ? -21.122 4.843 -26.061 1.00 81.88 511 CYS A O 1
ATOM 4001 N N . VAL A 1 512 ? -18.889 4.569 -26.199 1.00 84.88 512 VAL A N 1
ATOM 4002 C CA . VAL A 1 512 ? -18.671 4.027 -24.855 1.00 84.88 512 VAL A CA 1
ATOM 4003 C C . VAL A 1 512 ? -17.969 5.082 -24.022 1.00 84.88 512 VAL A C 1
ATOM 4005 O O . VAL A 1 512 ? -16.966 5.644 -24.453 1.00 84.88 512 VAL A O 1
ATOM 4008 N N . THR A 1 513 ? -18.469 5.347 -22.821 1.00 85.81 513 THR A N 1
ATOM 4009 C CA . THR A 1 513 ? -17.804 6.226 -21.866 1.00 85.81 513 THR A CA 1
ATOM 4010 C C . THR A 1 513 ? -17.246 5.429 -20.695 1.00 85.81 513 THR A C 1
ATOM 4012 O O . THR A 1 513 ? -17.929 4.579 -20.129 1.00 85.81 513 THR A O 1
ATOM 4015 N N . VAL A 1 514 ? -15.989 5.696 -20.340 1.00 85.62 514 VAL A N 1
ATOM 4016 C CA . VAL A 1 514 ? -15.323 5.139 -19.157 1.00 85.62 514 VAL A CA 1
ATOM 4017 C C . VAL A 1 514 ? -14.883 6.298 -18.287 1.00 85.62 514 VAL A C 1
ATOM 4019 O O . VAL A 1 514 ? -13.968 7.033 -18.651 1.00 85.62 514 VAL A O 1
ATOM 4022 N N . ASP A 1 515 ? -15.557 6.477 -17.153 1.00 78.75 515 ASP A N 1
ATOM 4023 C CA . ASP A 1 515 ? -15.202 7.481 -16.141 1.00 78.75 515 ASP A CA 1
ATOM 4024 C C . ASP A 1 515 ? -14.951 8.900 -16.728 1.00 78.75 515 ASP A C 1
ATOM 4026 O O . ASP A 1 515 ? -13.961 9.580 -16.439 1.00 78.75 515 ASP A O 1
ATOM 4030 N N . GLY A 1 516 ? -15.841 9.316 -17.641 1.00 77.75 516 GLY A N 1
ATOM 4031 C CA . GLY A 1 516 ? -15.811 10.610 -18.341 1.00 77.75 516 GLY A CA 1
ATOM 4032 C C . GLY A 1 516 ? -15.053 10.631 -19.676 1.00 77.75 516 GLY A C 1
ATOM 4033 O O . GLY A 1 516 ? -15.233 11.561 -20.459 1.00 77.75 516 GLY A O 1
ATOM 4034 N N . MET A 1 517 ? -14.255 9.606 -19.987 1.00 84.38 517 MET A N 1
ATOM 4035 C CA . MET A 1 517 ? -13.547 9.479 -21.269 1.00 84.38 517 MET A CA 1
ATOM 4036 C C . MET A 1 517 ? -14.456 8.820 -22.306 1.00 84.38 517 MET A C 1
ATOM 4038 O O . MET A 1 517 ? -15.054 7.792 -22.007 1.00 84.38 517 MET A O 1
ATOM 4042 N N . THR A 1 518 ? -14.561 9.382 -23.512 1.00 85.12 518 THR A N 1
ATOM 4043 C CA . THR A 1 518 ? -15.431 8.851 -24.578 1.00 85.12 518 THR A CA 1
ATOM 4044 C C . THR A 1 518 ? -14.611 8.132 -25.643 1.00 85.12 518 THR A C 1
ATOM 4046 O O . THR A 1 518 ? -13.621 8.668 -26.134 1.00 85.12 518 THR A O 1
ATOM 4049 N N . PHE A 1 519 ? -15.051 6.931 -26.007 1.00 85.75 519 PHE A N 1
ATOM 4050 C CA . PHE A 1 519 ? -14.454 6.069 -27.018 1.00 85.75 519 PHE A CA 1
ATOM 4051 C C . PHE A 1 519 ? -15.505 5.712 -28.067 1.00 85.75 519 PHE A C 1
ATOM 4053 O O . PHE A 1 519 ? -16.640 5.375 -27.727 1.00 85.75 519 PHE A O 1
ATOM 4060 N N . GLU A 1 520 ? -15.124 5.753 -29.339 1.00 83.38 520 GLU A N 1
ATOM 4061 C CA . GLU A 1 520 ? -15.996 5.369 -30.446 1.00 83.38 520 GLU A CA 1
ATOM 4062 C C . GLU A 1 520 ? -15.703 3.925 -30.870 1.00 83.38 520 GLU A C 1
ATOM 4064 O O . GLU A 1 520 ? -14.585 3.578 -31.254 1.00 83.38 520 GLU A O 1
ATOM 4069 N N . ALA A 1 521 ? -16.717 3.068 -30.791 1.00 81.44 521 ALA A N 1
ATOM 4070 C CA . ALA A 1 521 ? -16.677 1.703 -31.284 1.00 81.44 521 ALA A CA 1
ATOM 4071 C C . ALA A 1 521 ? -17.126 1.639 -32.751 1.00 81.44 521 ALA A C 1
ATOM 4073 O O . ALA A 1 521 ? -17.964 2.415 -33.212 1.00 81.44 521 ALA A O 1
ATOM 4074 N N . LYS A 1 522 ? -16.622 0.645 -33.489 1.00 80.19 522 LYS A N 1
ATOM 4075 C CA . LYS A 1 522 ? -17.014 0.411 -34.890 1.00 80.19 522 LYS A CA 1
ATOM 4076 C C . LYS A 1 522 ? -18.519 0.127 -35.025 1.00 80.19 522 LYS A C 1
ATOM 4078 O O . LYS A 1 522 ? -19.183 0.627 -35.939 1.00 80.19 522 LYS A O 1
ATOM 4083 N N . ASP A 1 523 ? -19.051 -0.671 -34.107 1.00 81.44 523 ASP A N 1
ATOM 4084 C CA . ASP A 1 523 ? -20.441 -1.113 -34.048 1.00 81.44 523 ASP A CA 1
ATOM 4085 C C . ASP A 1 523 ? -20.930 -1.278 -32.596 1.00 81.44 523 ASP A C 1
ATOM 4087 O O . ASP A 1 523 ? -20.147 -1.350 -31.647 1.00 81.44 523 ASP A O 1
ATOM 4091 N N . GLU A 1 524 ? -22.253 -1.346 -32.424 1.00 82.00 524 GLU A N 1
ATOM 4092 C CA . GLU A 1 524 ? -22.907 -1.516 -31.114 1.00 82.00 524 GLU A CA 1
ATOM 4093 C C . GLU A 1 524 ? -22.476 -2.823 -30.426 1.00 82.00 524 GLU A C 1
ATOM 4095 O O . GLU A 1 524 ? -22.321 -2.868 -29.208 1.00 82.00 524 GLU A O 1
ATOM 4100 N N . LYS A 1 525 ? -22.194 -3.881 -31.201 1.00 84.62 525 LYS A N 1
ATOM 4101 C CA . LYS A 1 525 ? -21.733 -5.165 -30.655 1.00 84.62 525 LYS A CA 1
ATOM 4102 C C . LYS A 1 525 ? -20.360 -5.039 -29.998 1.00 84.62 525 LYS A C 1
ATOM 4104 O O . LYS A 1 525 ? -20.172 -5.574 -28.910 1.00 84.62 525 LYS A O 1
ATOM 4109 N N . SER A 1 526 ? -19.434 -4.295 -30.609 1.00 83.00 526 SER A N 1
ATOM 4110 C CA . SER A 1 526 ? -18.118 -4.010 -30.018 1.00 83.00 526 SER A CA 1
ATOM 4111 C C . SER A 1 526 ? -18.227 -3.176 -28.739 1.00 83.00 526 SER A C 1
ATOM 4113 O O . SER A 1 526 ? -17.467 -3.404 -27.803 1.00 83.00 526 SER A O 1
ATOM 4115 N N . ALA A 1 527 ? -19.188 -2.249 -28.659 1.00 79.00 527 ALA A N 1
ATOM 4116 C CA . ALA A 1 527 ? -19.459 -1.491 -27.434 1.00 79.00 527 ALA A CA 1
ATOM 4117 C C . ALA A 1 527 ? -19.976 -2.391 -26.293 1.00 79.00 527 ALA A C 1
ATOM 4119 O O . ALA A 1 527 ? -19.546 -2.253 -25.148 1.00 79.00 527 ALA A O 1
ATOM 4120 N N . VAL A 1 528 ? -20.865 -3.342 -26.605 1.00 86.38 528 VAL A N 1
ATOM 4121 C CA . VAL A 1 528 ? -21.404 -4.313 -25.635 1.00 86.38 528 VAL A CA 1
ATOM 4122 C C . VAL A 1 528 ? -20.362 -5.360 -25.225 1.00 86.38 528 VAL A C 1
ATOM 4124 O O . VAL A 1 528 ? -20.348 -5.771 -24.066 1.00 86.38 528 VAL A O 1
ATOM 4127 N N . LEU A 1 529 ? -19.452 -5.743 -26.128 1.00 89.81 529 LEU A N 1
ATOM 4128 C CA . LEU A 1 529 ? -18.413 -6.745 -25.877 1.00 89.81 529 LEU A CA 1
ATOM 4129 C C . LEU A 1 529 ? -17.610 -6.445 -24.604 1.00 89.81 529 LEU A C 1
ATOM 4131 O O . LEU A 1 529 ? -17.437 -7.331 -23.777 1.00 89.81 529 LEU A O 1
ATOM 4135 N N . PHE A 1 530 ? -17.172 -5.202 -24.393 1.00 88.50 530 PHE A N 1
ATOM 4136 C CA . PHE A 1 530 ? -16.389 -4.843 -23.202 1.00 88.50 530 PHE A CA 1
ATOM 4137 C C . PHE A 1 530 ? -17.157 -5.023 -21.889 1.00 88.50 530 PHE A C 1
ATOM 4139 O O . PHE A 1 530 ? -16.555 -5.357 -20.870 1.00 88.50 530 PHE A O 1
ATOM 4146 N N . LYS A 1 531 ? -18.483 -4.855 -21.906 1.00 86.94 531 LYS A N 1
ATOM 4147 C CA . LYS A 1 531 ? -19.326 -5.124 -20.737 1.00 86.94 531 LYS A CA 1
ATOM 4148 C C . LYS A 1 531 ? -19.366 -6.621 -20.417 1.00 86.94 531 LYS A C 1
ATOM 4150 O O . LYS A 1 531 ? -19.264 -6.997 -19.254 1.00 86.94 531 LYS A O 1
ATOM 4155 N N . GLU A 1 532 ? -19.476 -7.458 -21.446 1.00 89.12 532 GLU A N 1
ATOM 4156 C CA . GLU A 1 532 ? -19.455 -8.918 -21.303 1.00 89.12 532 GLU A CA 1
ATOM 4157 C C . GLU A 1 532 ? -18.077 -9.420 -20.845 1.00 89.12 532 GLU A C 1
ATOM 4159 O O . GLU A 1 532 ? -18.006 -10.250 -19.945 1.00 89.12 532 GLU A O 1
ATOM 4164 N N . LEU A 1 533 ? -16.984 -8.856 -21.377 1.00 91.75 533 LEU A N 1
ATOM 4165 C CA . LEU A 1 533 ? -15.617 -9.192 -20.957 1.00 91.75 533 LEU A CA 1
ATOM 4166 C C . LEU A 1 533 ? -15.367 -8.847 -19.482 1.00 91.75 533 LEU A C 1
ATOM 4168 O O . LEU A 1 533 ? -14.793 -9.656 -18.759 1.00 91.75 533 LEU A O 1
ATOM 4172 N N . ARG A 1 534 ? -15.831 -7.678 -19.013 1.00 90.19 534 ARG A N 1
ATOM 4173 C CA . ARG A 1 534 ? -15.755 -7.311 -17.588 1.00 90.19 534 ARG A CA 1
ATOM 4174 C C . ARG A 1 534 ? -16.564 -8.266 -16.709 1.00 90.19 534 ARG A C 1
ATOM 4176 O O . ARG A 1 534 ? -16.061 -8.704 -15.682 1.00 90.19 534 ARG A O 1
ATOM 4183 N N . ARG A 1 535 ? -17.771 -8.653 -17.142 1.00 88.62 535 ARG A N 1
ATOM 4184 C CA . ARG A 1 535 ? -18.598 -9.628 -16.412 1.00 88.62 535 ARG A CA 1
ATOM 4185 C C . ARG A 1 535 ? -17.913 -10.991 -16.307 1.00 88.62 535 ARG A C 1
ATOM 4187 O O . ARG A 1 535 ? -18.018 -11.639 -15.271 1.00 88.62 535 ARG A O 1
ATOM 4194 N N . GLU A 1 536 ? -17.219 -11.423 -17.356 1.00 90.31 536 GLU A N 1
ATOM 4195 C CA . GLU A 1 536 ? -16.485 -12.689 -17.330 1.00 90.31 536 GLU A CA 1
ATOM 4196 C C . GLU A 1 536 ? -15.258 -12.623 -16.408 1.00 90.31 536 GLU A C 1
ATOM 4198 O O . GLU A 1 536 ? -15.005 -13.574 -15.674 1.00 90.31 536 GLU A O 1
ATOM 4203 N N . LEU A 1 537 ? -14.548 -11.487 -16.351 1.00 89.44 537 LEU A N 1
ATOM 4204 C CA . LEU A 1 537 ? -13.487 -11.265 -15.355 1.00 89.44 537 LEU A CA 1
ATOM 4205 C C . LEU A 1 537 ? -14.028 -11.364 -13.919 1.00 89.44 537 LEU A C 1
ATOM 4207 O O . LEU A 1 537 ? -13.434 -12.051 -13.087 1.00 89.44 537 LEU A O 1
ATOM 4211 N N . ASP A 1 538 ? -15.168 -10.730 -13.636 1.00 86.06 538 ASP A N 1
ATOM 4212 C CA . ASP A 1 538 ? -15.814 -10.802 -12.319 1.00 86.06 538 ASP A CA 1
ATOM 4213 C C . ASP A 1 538 ? -16.283 -12.227 -11.987 1.00 86.06 538 ASP A C 1
ATOM 4215 O O . ASP A 1 538 ? -16.158 -12.674 -10.846 1.00 86.06 538 ASP A O 1
ATOM 4219 N N . ARG A 1 539 ? -16.771 -12.975 -12.987 1.00 88.62 539 ARG A N 1
ATOM 4220 C CA . ARG A 1 539 ? -17.142 -14.388 -12.838 1.00 88.62 539 ARG A CA 1
ATOM 4221 C C . ARG A 1 539 ? -15.940 -15.245 -12.437 1.00 88.62 539 ARG A C 1
ATOM 4223 O O . ARG A 1 539 ? -16.078 -16.063 -11.532 1.00 88.62 539 ARG A O 1
ATOM 4230 N N . LEU A 1 540 ? -14.777 -15.061 -13.068 1.00 88.25 540 LEU A N 1
ATOM 4231 C CA . LEU A 1 540 ? -13.553 -15.799 -12.717 1.00 88.25 540 LEU A CA 1
ATOM 4232 C C . LEU A 1 540 ? -13.107 -15.503 -11.279 1.00 88.25 540 LEU A C 1
ATOM 4234 O O . LEU A 1 540 ? -12.751 -16.419 -10.539 1.00 88.25 540 LEU A O 1
ATOM 4238 N N . LEU A 1 541 ? -13.186 -14.239 -10.855 1.00 87.88 541 LEU A N 1
ATOM 4239 C CA . LEU A 1 541 ? -12.906 -13.857 -9.469 1.00 87.88 541 LEU A CA 1
ATOM 4240 C C . LEU A 1 541 ? -13.888 -14.507 -8.491 1.00 87.88 541 LEU A C 1
ATOM 4242 O O . LEU A 1 541 ? -13.465 -14.993 -7.444 1.00 87.88 541 LEU A O 1
ATOM 4246 N N . LEU A 1 542 ? -15.178 -14.551 -8.837 1.00 84.00 542 LEU A N 1
ATOM 4247 C CA . LEU A 1 542 ? -16.217 -15.171 -8.015 1.00 84.00 542 LEU A CA 1
ATOM 4248 C C . LEU A 1 542 ? -16.016 -16.686 -7.869 1.00 84.00 542 LEU A C 1
ATOM 4250 O O . LEU A 1 542 ? -16.210 -17.217 -6.777 1.00 84.00 542 LEU A O 1
ATOM 4254 N N . LEU A 1 543 ? -15.575 -17.377 -8.927 1.00 84.25 543 LEU A N 1
ATOM 4255 C CA . LEU A 1 543 ? -15.205 -18.795 -8.844 1.00 84.25 543 LEU A CA 1
ATOM 4256 C C . LEU A 1 543 ? -14.088 -19.018 -7.817 1.00 84.25 543 LEU A C 1
ATOM 4258 O O . LEU A 1 543 ? -14.188 -19.936 -7.010 1.00 84.25 543 LEU A O 1
ATOM 4262 N N . LYS A 1 544 ? -13.084 -18.131 -7.775 1.00 82.44 544 LYS A N 1
ATOM 4263 C CA . LYS A 1 544 ? -12.017 -18.171 -6.761 1.00 82.44 544 LYS A CA 1
ATOM 4264 C C . LYS A 1 544 ? -12.484 -17.848 -5.349 1.00 82.44 544 LYS A C 1
ATOM 4266 O O . LYS A 1 544 ? -11.905 -18.363 -4.402 1.00 82.44 544 LYS A O 1
ATOM 4271 N N . VAL A 1 545 ? -13.515 -17.015 -5.190 1.00 79.38 545 VAL A N 1
ATOM 4272 C CA . VAL A 1 545 ? -14.145 -16.803 -3.875 1.00 79.38 545 VAL A CA 1
ATOM 4273 C C . VAL A 1 545 ? -14.814 -18.095 -3.400 1.00 79.38 545 VAL A C 1
ATOM 4275 O O . VAL A 1 545 ? -14.676 -18.465 -2.239 1.00 79.38 545 VAL A O 1
ATOM 4278 N N . ALA A 1 546 ? -15.522 -18.793 -4.293 1.00 73.69 546 ALA A N 1
ATOM 4279 C CA . ALA A 1 546 ? -16.214 -20.036 -3.961 1.00 73.69 546 ALA A CA 1
ATOM 4280 C C . ALA A 1 546 ? -15.251 -21.213 -3.726 1.00 73.69 546 ALA A C 1
ATOM 4282 O O . ALA A 1 546 ? -15.497 -22.043 -2.852 1.00 73.69 546 ALA A O 1
ATOM 4283 N N . ASN A 1 547 ? -14.166 -21.286 -4.500 1.00 79.50 547 ASN A N 1
ATOM 4284 C CA . ASN A 1 547 ? -13.137 -22.313 -4.394 1.00 79.50 547 ASN A CA 1
ATOM 4285 C C . ASN A 1 547 ? -11.739 -21.707 -4.643 1.00 79.50 547 ASN A C 1
ATOM 4287 O O . ASN A 1 547 ? -11.322 -21.573 -5.798 1.00 79.50 547 ASN A O 1
ATOM 4291 N N . PRO A 1 548 ? -10.975 -21.373 -3.585 1.00 81.31 548 PRO A N 1
ATOM 4292 C CA . PRO A 1 548 ? -9.627 -20.821 -3.726 1.00 81.31 548 PRO A CA 1
ATOM 4293 C C . PRO A 1 548 ? -8.673 -21.728 -4.515 1.00 81.31 548 PRO A C 1
ATOM 4295 O O . PRO A 1 548 ? -7.794 -21.237 -5.219 1.00 81.31 548 PRO A O 1
ATOM 4298 N N . SER A 1 549 ? -8.874 -23.048 -4.479 1.00 79.00 549 SER A N 1
ATOM 4299 C CA . SER A 1 549 ? -8.034 -24.028 -5.181 1.00 79.00 549 SER A CA 1
ATOM 4300 C C . SER A 1 549 ? -8.415 -24.253 -6.651 1.00 79.00 549 SER A C 1
ATOM 4302 O O . SER A 1 549 ? -7.756 -25.039 -7.323 1.00 79.00 549 SER A O 1
ATOM 4304 N N . GLU A 1 550 ? -9.450 -23.583 -7.169 1.00 80.69 550 GLU A N 1
ATOM 4305 C CA . GLU A 1 550 ? -9.927 -23.762 -8.550 1.00 80.69 550 GLU A CA 1
ATOM 4306 C C . GLU A 1 550 ? -8.840 -23.423 -9.582 1.00 80.69 550 GLU A C 1
ATOM 4308 O O . GLU A 1 550 ? -8.294 -22.321 -9.564 1.00 80.69 550 GLU A O 1
ATOM 4313 N N . ASP A 1 551 ? -8.531 -24.307 -10.528 1.00 80.31 551 ASP A N 1
ATOM 4314 C CA . ASP A 1 551 ? -7.620 -23.942 -11.617 1.00 80.31 551 ASP A CA 1
ATOM 4315 C C . ASP A 1 551 ? -8.350 -23.095 -12.668 1.00 80.31 551 ASP A C 1
ATOM 4317 O O . ASP A 1 551 ? -9.192 -23.574 -13.431 1.00 80.31 551 ASP A O 1
ATOM 4321 N N . LEU A 1 552 ? -8.008 -21.807 -12.724 1.00 79.88 552 LEU A N 1
ATOM 4322 C CA . LEU A 1 552 ? -8.617 -20.872 -13.664 1.00 79.88 552 LEU A CA 1
ATOM 4323 C C . LEU A 1 552 ? -8.019 -20.938 -15.067 1.00 79.88 552 LEU A C 1
ATOM 4325 O O . LEU A 1 552 ? -8.570 -20.292 -15.955 1.00 79.88 552 LEU A O 1
ATOM 4329 N N . ALA A 1 553 ? -6.930 -21.678 -15.302 1.00 77.62 553 ALA A N 1
ATOM 4330 C CA . ALA A 1 553 ? -6.230 -21.632 -16.582 1.00 77.62 553 ALA A CA 1
ATOM 4331 C C . ALA A 1 553 ? -7.143 -21.997 -17.763 1.00 77.62 553 ALA A C 1
ATOM 4333 O O . ALA A 1 553 ? -7.212 -21.260 -18.747 1.00 77.62 553 ALA A O 1
ATOM 4334 N N . SER A 1 554 ? -7.916 -23.074 -17.620 1.00 79.81 554 SER A N 1
ATOM 4335 C CA . SER A 1 554 ? -8.870 -23.533 -18.638 1.00 79.81 554 SER A CA 1
ATOM 4336 C C . SER A 1 554 ? -10.069 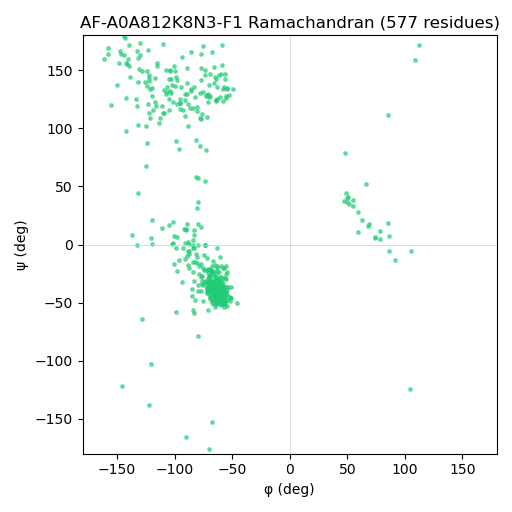-22.589 -18.807 1.00 79.81 554 SER A C 1
ATOM 4338 O O . SER A 1 554 ? -10.502 -22.313 -19.925 1.00 79.81 554 SER A O 1
ATOM 4340 N N . SER A 1 555 ? -10.594 -22.053 -17.703 1.00 81.75 555 SER A N 1
ATOM 4341 C CA . SER A 1 555 ? -11.761 -21.162 -17.712 1.00 81.75 555 SER A CA 1
ATOM 4342 C C . SER A 1 555 ? -11.428 -19.759 -18.234 1.00 81.75 555 SER A C 1
ATOM 4344 O O . SER A 1 555 ? -12.275 -19.111 -18.850 1.00 81.75 555 SER A O 1
ATOM 4346 N N . ALA A 1 556 ? -10.200 -19.283 -18.016 1.00 84.25 556 ALA A N 1
ATOM 4347 C CA . ALA A 1 556 ? -9.735 -17.971 -18.452 1.00 84.25 556 ALA A CA 1
ATOM 4348 C C . ALA A 1 556 ? -9.247 -17.958 -19.911 1.00 84.25 556 ALA A C 1
ATOM 4350 O O . ALA A 1 556 ? -9.283 -16.906 -20.551 1.00 84.25 556 ALA A O 1
ATOM 4351 N N . GLU A 1 557 ? -8.828 -19.096 -20.471 1.00 87.19 557 GLU A N 1
ATOM 4352 C CA . GLU A 1 557 ? -8.222 -19.172 -21.808 1.00 87.19 557 GLU A CA 1
ATOM 4353 C C . GLU A 1 557 ? -9.057 -18.498 -22.924 1.00 87.19 557 GLU A C 1
ATOM 4355 O O . GLU A 1 557 ? -8.504 -17.659 -23.648 1.00 87.19 557 GLU A O 1
ATOM 4360 N N . PRO A 1 558 ? -10.381 -18.733 -23.069 1.00 89.06 558 PRO A N 1
ATOM 4361 C CA . PRO A 1 558 ? -11.171 -18.087 -24.125 1.00 89.06 558 PRO A CA 1
ATOM 4362 C C . PRO A 1 558 ? -11.231 -16.559 -23.975 1.00 89.06 558 PRO A C 1
ATOM 4364 O O . PRO A 1 558 ? -11.216 -15.813 -24.966 1.00 89.06 558 PRO A O 1
ATOM 4367 N N . LEU A 1 559 ? -11.280 -16.089 -22.727 1.00 90.75 559 LEU A N 1
ATOM 4368 C CA . LEU A 1 559 ? -11.291 -14.673 -22.385 1.00 90.75 559 LEU A CA 1
ATOM 4369 C C . LEU A 1 559 ? -9.946 -14.030 -22.739 1.00 90.75 559 LEU A C 1
ATOM 4371 O O . LEU A 1 559 ? -9.914 -13.025 -23.453 1.00 90.75 559 LEU A O 1
ATOM 4375 N N . LEU A 1 560 ? -8.836 -14.636 -22.313 1.00 90.00 560 LEU A N 1
ATOM 4376 C CA . LEU A 1 560 ? -7.484 -14.136 -22.569 1.00 90.00 560 LEU A CA 1
ATOM 4377 C C . LEU A 1 560 ? -7.121 -14.170 -24.053 1.00 90.00 560 LEU A C 1
ATOM 4379 O O . LEU A 1 560 ? -6.480 -13.237 -24.546 1.00 90.00 560 LEU A O 1
ATOM 4383 N N . LEU A 1 561 ? -7.587 -15.174 -24.797 1.00 90.38 561 LEU A N 1
ATOM 4384 C CA . LEU A 1 561 ? -7.456 -15.223 -26.252 1.00 90.38 561 LEU A CA 1
ATOM 4385 C C . LEU A 1 561 ? -8.173 -14.035 -26.909 1.00 90.38 561 LEU A C 1
ATOM 4387 O O . LEU A 1 561 ? -7.635 -13.399 -27.820 1.00 90.38 561 LEU A O 1
ATOM 4391 N N . THR A 1 562 ? -9.383 -13.719 -26.445 1.00 91.69 562 THR A N 1
ATOM 4392 C CA . THR A 1 562 ? -10.178 -12.598 -26.961 1.00 91.69 562 THR A CA 1
ATOM 4393 C C . THR A 1 562 ? -9.512 -11.260 -26.644 1.00 91.69 562 THR A C 1
ATOM 4395 O O . THR A 1 562 ? -9.322 -10.444 -27.547 1.00 91.69 562 THR A O 1
ATOM 4398 N N . VAL A 1 563 ? -9.074 -11.059 -25.398 1.00 91.50 563 VAL A N 1
ATOM 4399 C CA . VAL A 1 563 ? -8.337 -9.859 -24.972 1.00 91.50 563 VAL A CA 1
ATOM 4400 C C . VAL A 1 563 ? -7.028 -9.713 -25.752 1.00 91.50 563 VAL A C 1
ATOM 4402 O O . VAL A 1 563 ? -6.728 -8.632 -26.252 1.00 91.50 563 VAL A O 1
ATOM 4405 N N . SER A 1 564 ? -6.279 -10.799 -25.947 1.00 90.00 564 SER A N 1
ATOM 4406 C CA . SER A 1 564 ? -5.028 -10.781 -26.714 1.00 90.00 564 SER A CA 1
ATOM 4407 C C . SER A 1 564 ? -5.249 -10.394 -28.177 1.00 90.00 564 SER A C 1
ATOM 4409 O O . SER A 1 564 ? -4.496 -9.585 -28.715 1.00 90.00 564 SER A O 1
ATOM 4411 N N . LYS A 1 565 ? -6.305 -10.909 -28.821 1.00 90.69 565 LYS A N 1
ATOM 4412 C CA . LYS A 1 565 ? -6.680 -10.519 -30.194 1.00 90.69 565 LYS A CA 1
ATOM 4413 C C . LYS A 1 565 ? -7.053 -9.040 -30.288 1.00 90.69 565 LYS A C 1
ATOM 4415 O O . LYS A 1 565 ? -6.657 -8.374 -31.242 1.00 90.69 565 LYS A O 1
ATOM 4420 N N . LEU A 1 566 ? -7.791 -8.533 -29.302 1.00 89.62 566 LEU A N 1
ATOM 4421 C CA . LEU A 1 566 ? -8.170 -7.124 -29.209 1.00 89.62 566 LEU A CA 1
ATOM 4422 C C . LEU A 1 566 ? -6.934 -6.219 -29.072 1.00 89.62 566 LEU A C 1
ATOM 4424 O O . LEU A 1 566 ? -6.784 -5.271 -29.839 1.00 89.62 566 LEU A O 1
ATOM 4428 N N . LEU A 1 567 ? -6.005 -6.554 -28.175 1.00 88.31 567 LEU A N 1
ATOM 4429 C CA . LEU A 1 567 ? -4.758 -5.802 -27.987 1.00 88.31 567 LEU A CA 1
ATOM 4430 C C . LEU A 1 567 ? -3.868 -5.825 -29.241 1.00 88.31 567 LEU A C 1
ATOM 4432 O O . LEU A 1 567 ? -3.359 -4.788 -29.657 1.00 88.31 567 LEU A O 1
ATOM 4436 N N . GLN A 1 568 ? -3.741 -6.976 -29.908 1.00 87.19 568 GLN A N 1
ATOM 4437 C CA . GLN A 1 568 ? -3.012 -7.071 -31.180 1.00 87.19 568 GLN A CA 1
ATOM 4438 C C . GLN A 1 568 ? -3.650 -6.220 -32.285 1.00 87.19 568 GLN A C 1
ATOM 4440 O O . GLN A 1 568 ? -2.946 -5.673 -33.135 1.00 87.19 568 GLN A O 1
ATOM 4445 N N . TRP A 1 569 ? -4.981 -6.118 -32.308 1.00 84.38 569 TRP A N 1
ATOM 4446 C CA . TRP A 1 569 ? -5.687 -5.261 -33.257 1.00 84.38 569 TRP A CA 1
ATOM 4447 C C . TRP A 1 569 ? -5.375 -3.777 -33.020 1.00 84.38 569 TRP A C 1
ATOM 4449 O O . TRP A 1 569 ? -5.109 -3.051 -33.978 1.00 84.38 569 TRP A O 1
ATOM 4459 N N . GLU A 1 570 ? -5.322 -3.343 -31.761 1.00 82.25 570 GLU A N 1
ATOM 4460 C CA . GLU A 1 570 ? -4.944 -1.974 -31.392 1.00 82.25 570 GLU A CA 1
ATOM 4461 C C . GLU A 1 570 ? -3.506 -1.632 -31.813 1.00 82.25 570 GLU A C 1
ATOM 4463 O O . GLU A 1 570 ? -3.273 -0.584 -32.415 1.00 82.25 570 GLU A O 1
ATOM 4468 N N . GLU A 1 571 ? -2.555 -2.546 -31.609 1.00 76.00 571 GLU A N 1
ATOM 4469 C CA . GLU A 1 571 ? -1.157 -2.370 -32.035 1.00 76.00 571 GLU A CA 1
ATOM 4470 C C . GLU A 1 571 ? -0.993 -2.311 -33.566 1.00 76.00 571 GLU A C 1
ATOM 4472 O O . GLU A 1 571 ? -0.166 -1.565 -34.105 1.00 76.00 571 GLU A O 1
ATOM 4477 N N . ARG A 1 572 ? -1.813 -3.064 -34.308 1.00 70.00 572 ARG A N 1
ATOM 4478 C CA . ARG A 1 572 ? -1.849 -3.003 -35.780 1.00 70.00 572 ARG A CA 1
ATOM 4479 C C . ARG A 1 572 ? -2.464 -1.697 -36.286 1.00 70.00 572 ARG A C 1
ATOM 4481 O O . ARG A 1 572 ? -1.975 -1.131 -37.260 1.00 70.00 572 ARG A O 1
ATOM 4488 N N . GLY A 1 573 ? -3.493 -1.189 -35.606 1.00 60.50 573 GLY A N 1
ATOM 4489 C CA . GLY A 1 573 ? -4.091 0.116 -35.902 1.00 60.50 573 GLY A CA 1
ATOM 4490 C C . GLY A 1 573 ? -3.129 1.283 -35.646 1.00 60.50 573 GLY A C 1
ATOM 4491 O O . GLY A 1 573 ? -3.068 2.218 -36.443 1.00 60.50 573 GLY A O 1
ATOM 4492 N N . ALA A 1 574 ? -2.336 1.184 -34.579 1.00 52.06 574 ALA A N 1
ATOM 4493 C CA . ALA A 1 574 ? -1.264 2.105 -34.200 1.00 52.06 574 ALA A CA 1
ATOM 4494 C C . ALA A 1 574 ? -0.121 2.199 -35.232 1.00 52.06 574 ALA A C 1
ATOM 4496 O O . ALA A 1 574 ? 0.422 3.275 -35.476 1.00 52.06 574 ALA A O 1
ATOM 4497 N N . SER A 1 575 ? 0.222 1.088 -35.891 1.00 48.00 575 SER A N 1
ATOM 4498 C CA . SER A 1 575 ? 1.321 1.005 -36.872 1.00 48.00 575 SER A CA 1
ATOM 4499 C C . SER A 1 575 ? 0.952 1.465 -38.295 1.00 48.00 575 SER A C 1
ATOM 4501 O O . SER A 1 575 ? 1.712 1.248 -39.240 1.00 48.00 575 SER A O 1
ATOM 4503 N N . GLY A 1 576 ? -0.202 2.119 -38.478 1.00 41.91 576 GLY A N 1
ATOM 4504 C CA . GLY A 1 576 ? -0.586 2.758 -39.743 1.00 41.91 576 GLY A CA 1
ATOM 4505 C C . GLY A 1 576 ? -1.011 1.804 -40.867 1.00 41.91 576 GLY A C 1
ATOM 4506 O O . GLY A 1 576 ? -1.292 2.260 -41.975 1.00 41.91 576 GLY A O 1
ATOM 4507 N N . LYS A 1 577 ? -1.121 0.495 -40.613 1.00 30.16 577 LYS A N 1
ATOM 4508 C CA . LYS A 1 577 ? -1.634 -0.480 -41.588 1.00 30.16 577 LYS A CA 1
ATOM 4509 C C . LYS A 1 577 ? -3.123 -0.735 -41.348 1.00 30.16 577 LYS A C 1
ATOM 4511 O O . LYS A 1 577 ? -3.504 -1.716 -40.719 1.00 30.16 577 LYS A O 1
ATOM 4516 N N . ARG A 1 578 ? -3.976 0.157 -41.864 1.00 30.05 578 ARG A N 1
ATOM 4517 C CA . ARG A 1 578 ? -5.405 -0.142 -42.058 1.00 30.05 578 ARG A CA 1
ATOM 4518 C C . ARG A 1 578 ? -5.546 -1.127 -43.225 1.00 30.05 578 ARG A C 1
ATOM 4520 O O . ARG A 1 578 ? -5.332 -0.736 -44.369 1.00 30.05 578 ARG A O 1
ATOM 4527 N N . GLN A 1 579 ? -5.915 -2.369 -42.929 1.00 27.59 579 GLN A N 1
ATOM 4528 C CA . GLN A 1 579 ? -6.685 -3.230 -43.831 1.00 27.59 579 GLN A CA 1
ATOM 4529 C C . GLN A 1 579 ? -7.938 -3.694 -43.099 1.00 27.59 579 GLN A C 1
ATOM 4531 O O . GLN A 1 579 ? -7.808 -4.076 -41.912 1.00 27.59 579 GLN A O 1
#

Nearest PDB structures (foldseek):
  1zl9-assembly1_B  TM=8.728E-01  e=1.465E-07  Caenorhabditis elegans
  4gss-assembly1_B  TM=8.416E-01  e=3.330E-07  Homo sapiens
  1px7-assembly1_B  TM=8.455E-01  e=5.594E-07  Homo sapiens
  1kbn-assembly1_B  TM=8.439E-01  e=7.905E-07  Homo sapiens
  1eoh-assembly4_H  TM=8.354E-01  e=9.000E-07  Homo sapiens

Solvent-accessible surface area (backbone atoms only — not comparable to full-atom values): 31107 Å² total; per-residue (Å²): 130,66,72,32,34,41,36,34,59,89,60,82,51,76,49,40,42,33,50,51,31,23,57,77,33,69,48,76,62,44,82,45,69,44,51,72,69,52,50,51,54,36,39,79,68,66,70,30,89,78,62,55,74,33,32,40,36,47,84,92,43,69,45,63,49,51,70,60,52,31,53,52,28,9,57,71,27,72,22,47,65,86,51,68,69,46,35,53,50,39,50,52,50,42,54,51,52,49,54,56,54,55,72,46,41,32,72,63,60,46,3,74,46,66,52,35,86,83,81,60,43,60,67,38,74,47,54,69,73,57,47,51,53,52,40,51,44,39,46,74,47,51,45,33,55,50,44,47,52,50,34,54,50,29,65,70,35,79,37,81,24,66,69,14,84,51,73,35,51,42,51,42,44,49,28,55,52,48,52,26,40,64,72,40,72,65,45,84,75,53,56,55,70,35,49,68,89,23,63,65,54,50,54,36,32,53,56,65,66,67,61,54,74,62,51,58,42,44,46,60,73,67,66,63,61,89,46,68,68,64,45,38,58,70,34,86,76,48,70,56,65,69,57,51,53,49,50,49,52,50,35,35,57,64,47,29,22,71,34,95,88,50,64,47,72,27,53,58,21,54,57,38,45,75,38,101,53,60,63,43,51,38,45,24,53,53,43,12,25,71,62,13,23,21,49,51,41,36,49,40,44,25,36,73,76,57,63,74,40,70,53,85,50,90,52,59,71,59,32,55,50,17,51,49,47,42,42,73,75,36,39,92,65,46,23,38,56,60,37,49,37,55,51,49,52,55,39,54,58,28,46,74,74,33,71,67,52,25,47,52,52,22,65,54,50,27,41,38,66,67,49,52,51,51,30,57,52,40,28,50,52,54,45,51,50,29,32,77,62,36,60,32,42,81,92,42,93,55,26,41,65,77,26,31,77,37,49,83,42,61,68,58,52,51,29,30,48,35,40,24,41,37,86,41,47,25,43,54,41,83,46,66,47,102,84,69,55,74,45,80,47,34,31,34,85,85,73,41,72,40,42,61,26,86,90,35,68,59,46,81,58,77,72,64,75,63,37,89,25,32,34,36,28,77,46,81,47,76,74,97,55,39,29,33,38,60,38,31,66,40,59,63,64,33,43,64,62,40,41,50,64,77,44,73,37,89,90,46,60,29,35,34,30,37,70,86,46,79,44,82,37,97,38,50,65,62,45,50,45,44,57,54,53,44,51,50,54,50,49,56,38,40,50,39,71,79,34,37,82,58,78,53,62,75,75,36,45,70,56,52,53,52,51,50,53,52,51,53,49,52,56,41,58,40,69,71,60,85,128

Secondary structure (DSSP, 8-state):
-PPPEEEEESSSSTTHHHHHHHHHTT---EEEEE-HHHHHHHHHTT-STTS-S-EEEETTEEEE-HHHHHHHHHHHTT-S-SSHHHHHHHHHHHHHHHHHHHHHHHHHHTBSSPBPTTT-SBSSB--HHHHHHHHHHIIIIIHHHHHHHHHHHHHTTSSSBTTBSS--HHHHHHHHHHHHHHSS-SSTT--GGGGTT-HHHHHHHHHHHT-HHHHHHHHHHTT--S-HHHHHHSSSSPPPHHHHHHHHHHHHHHTSBS-SSS-PBPHHHHHHHTSSS-HHHHHHHHHHHHTT-HHHHHHHHHHHHS--SBPPPSSHHHHHHHHHHHHHHHGGG-BHHHHHHHHHHHHHHHHHH-HHHHHHHHHHHTB-HHHHHHHHHHHHHHHHHHHHTTSS-TTSTTS-STTTTTTT-HHHHHHHHHHHHTT-EEEEEEEE-TTS-EEEEEEETTS-EEEE-TTSTTSS--GGGTTT-EEEEEEEEESSSEEEEEEEEE-HHHHHHHSS-EEE-SSSTTEEEETTEEEE-SSHHHHHHHHHHHHHHHHHHHHHHH-TT---HHHHHHHHHHHHHHHHHHHHHHTT---

Radius of gyration: 28.6 Å; Cα contacts (8 Å, |Δi|>4): 878; chains: 1; bounding box: 60×54×93 Å

pLDDT: mean 84.73, std 12.2, range [27.59, 97.25]

Sequence (579 aa):
MARPTLVYLDVKAMAEPIRLALFIGKVEFEDKRVTYDEISKMGTQGKLPFGQVPVLQLDGETFAQTQALLRWAGRKANLYPENLQLQLRCDAVEEALVDMKKVLGPCWYNSVLGRDPVTKQPLVQLPDSMREEVLQSLNNIVLPARFQQLEKFLAASGGPYFCGDQMTICDLSMYVFAAGILDGTFVPGIEPRVMDACPGLKALAERVESHPRELVLQLRLLDLGDHPGDFLRLAPEPPALEAVERAIRSLVAIGALESSSKLGLTPLGFHLAHMPVDARIGKMLVYGSLCQCLAPILTIAACLSQKSPFVRSFNRTKEELQVTERQGAWGYLSSDQLAIVKAFDKYQEQKSVSRDAAWEVCDRFGLSASTLDDMAQLRRQFLRHLTETGFALEETEDGGEQVNIHKKNMSLVRCVLCAGLFPSVAQVQKQSNSRGISYQIFVSRQNERCTPHPSSLNFKAQDFAANHGWLLFHDKVKTTQIYLHDTTLIGAIPLLLFGGELKISRKERKCVTVDGMTFEAKDEKSAVLFKELRRELDRLLLLKVANPSEDLASSAEPLLLTVSKLLQWEERGASGKRQ

Foldseek 3Di:
DDAKEWEDALALDLCPLLVLLCVLLVPGHHDHHDDPVVLLVCLVVVVAVQSDDGWMQDPNDIHHDSVVSNCVSQVSSVQADPDPVLNVQLVVLVVLLVVLLVLCQCLQLQEPDAADSNPRHRPHHHDPVNSLVSLCCCQPPPLLVSLVVVLVCQVVCCALENVHPGHHSSLSSLLSVLCCQPVVVRGNSHHNCSCVVRVSSVSSNVVSVPPCLLVLLLCVVVVVDFAVQVVLVSVNDRPDPVVSLVSQVVCQQLVQAVDSNGRHGFLLSNLLNLFPDRSLLSLLQLLLLLLLQNQLSLLLSLCLVDPQQAAADPPPVQNVQLLVLLCVVPLVQQFLSVSSSVLLVCLVVQVVVDPVSSVVSCSRNVGDPVSSVSSLVSSLVSLVSCVVLLSADNPDSRRDSLSHVCNVVSQSSVLSNLSSQPPQKWWWDWDADPVRDIDIWTATPVRFTEAADPVDSNRPDRLCVLASWMKGASDWDADVGIYGHRIGTHHVLSCLQRGADWDQDPVQLQWIDGPNDIDGHPDNVRSVVSVVLNVLVSVLSVVCVVPSNDSCSVVSVVSSVVSSVVSVVSVCSSVVDDD

Mean predicted aligned error: 16.29 Å